Protein AF-A0A3B8NER1-F1 (afdb_monomer)

Secondary structure (DSSP, 8-state):
-HHHHHHHHHHHH-TT--------HHHHHH---GGGS-HHHHHHHHHHHHH-SS-----HHHHHHHHHHS-SSHHHHHHHHHHHHHHHHS-S-HHHHHHHHTTHHHHS-TTSHHHHHHHHHHHHHH--TTT-HHHHHHHHHHHIIIIIITTT----HHHHHTT---TTHHHHHHHHHHHHHHHTT-HHHHHHHHHTS-HHHHTSTTTHHHHHHHHHHTT-HHHHHHHHHHHHHHHHHHHHHHHHH--HHHHHHHHHHHHHTT-GGGS-TTHHHHHHHH---HHHHHHHHHHHHHHTT-HHHHHHHHHHHHHH-TT-GGGHHHHHHHHHHTT-HHHHHHHHHHHHHH-TTSTTHHHHHHHHHHHHHHHHT-

Radius of gyration: 21.82 Å; Cα contacts (8 Å, |Δi|>4): 434; chains: 1; bounding box: 53×48×66 Å

Structure (mmCIF, N/CA/C/O backbone):
data_AF-A0A3B8NER1-F1
#
_entry.id   AF-A0A3B8NER1-F1
#
loop_
_atom_site.group_PDB
_atom_site.id
_atom_site.type_symbol
_atom_site.label_atom_id
_atom_site.label_alt_id
_atom_site.label_comp_id
_atom_site.label_asym_id
_atom_site.label_entity_id
_atom_site.label_seq_id
_atom_site.pdbx_PDB_ins_code
_atom_site.Cartn_x
_atom_site.Cartn_y
_atom_site.Cartn_z
_atom_site.occupancy
_atom_site.B_iso_or_equiv
_atom_site.auth_seq_id
_atom_site.auth_comp_id
_atom_site.auth_asym_id
_atom_site.auth_atom_id
_atom_site.pdbx_PDB_model_num
ATOM 1 N N . PRO A 1 1 ? 16.312 -1.004 -26.335 1.00 85.25 1 PRO A N 1
ATOM 2 C CA . PRO A 1 1 ? 17.014 -2.187 -25.764 1.00 85.25 1 PRO A CA 1
ATOM 3 C C . PRO A 1 1 ? 16.169 -2.938 -24.725 1.00 85.25 1 PRO A C 1
ATOM 5 O O . PRO A 1 1 ? 15.894 -4.112 -24.932 1.00 85.25 1 PRO A O 1
ATOM 8 N N . PHE A 1 2 ? 15.680 -2.240 -23.690 1.00 94.25 2 PHE A N 1
ATOM 9 C CA . PHE A 1 2 ? 14.875 -2.816 -22.600 1.00 94.25 2 PHE A CA 1
ATOM 10 C C . PHE A 1 2 ? 13.618 -3.576 -23.058 1.00 94.25 2 PHE A C 1
ATOM 12 O O . PHE A 1 2 ? 13.469 -4.752 -22.757 1.00 94.25 2 PHE A O 1
ATOM 19 N N . GLY A 1 3 ? 12.738 -2.955 -23.853 1.00 92.25 3 GLY A N 1
ATOM 20 C CA . GLY A 1 3 ? 11.511 -3.634 -24.299 1.00 92.25 3 GLY A CA 1
ATOM 21 C C . GLY A 1 3 ? 11.775 -4.926 -25.083 1.00 92.25 3 GLY A C 1
ATOM 22 O O . GLY A 1 3 ? 11.106 -5.929 -24.868 1.00 92.25 3 GLY A O 1
ATOM 23 N N . LYS A 1 4 ? 12.822 -4.945 -25.924 1.00 92.50 4 LYS A N 1
ATOM 24 C CA . LYS A 1 4 ? 13.244 -6.160 -26.643 1.00 92.50 4 LYS A CA 1
ATOM 25 C C . LYS A 1 4 ? 13.731 -7.247 -25.684 1.00 92.50 4 LYS A C 1
ATOM 27 O O . LYS A 1 4 ? 13.279 -8.379 -25.798 1.00 92.50 4 LYS A O 1
ATOM 32 N N . SER A 1 5 ? 14.585 -6.900 -24.715 1.00 95.06 5 SER A N 1
ATOM 33 C CA . SER A 1 5 ? 15.072 -7.873 -23.730 1.00 95.06 5 SER A CA 1
ATOM 34 C C . SER A 1 5 ? 13.945 -8.421 -22.855 1.00 95.06 5 SER A C 1
ATOM 36 O O . SER A 1 5 ? 13.985 -9.586 -22.478 1.00 95.06 5 SER A O 1
ATOM 38 N N . MET A 1 6 ? 12.925 -7.612 -22.553 1.00 96.19 6 MET A N 1
ATOM 39 C CA . MET A 1 6 ? 11.748 -8.063 -21.809 1.00 96.19 6 MET A CA 1
ATOM 40 C C . MET A 1 6 ? 10.837 -8.983 -22.633 1.00 96.19 6 MET A C 1
ATOM 42 O O . MET A 1 6 ? 10.391 -10.004 -22.121 1.00 96.19 6 MET A O 1
ATOM 46 N N . HIS A 1 7 ? 10.635 -8.689 -23.921 1.00 93.62 7 HIS A N 1
ATOM 47 C CA . HIS A 1 7 ? 9.945 -9.578 -24.868 1.00 93.62 7 HIS A CA 1
ATOM 48 C C . HIS A 1 7 ? 10.659 -10.929 -25.024 1.00 93.62 7 HIS A C 1
ATOM 50 O O . HIS A 1 7 ? 10.037 -11.988 -25.001 1.00 93.62 7 HIS A O 1
ATOM 56 N N . GLU A 1 8 ? 11.984 -10.914 -25.159 1.00 93.00 8 GLU A N 1
ATOM 57 C CA . GLU A 1 8 ? 12.793 -12.138 -25.185 1.00 93.00 8 GLU A CA 1
ATOM 58 C C . GLU A 1 8 ? 12.725 -12.899 -23.859 1.00 93.00 8 GLU A C 1
ATOM 60 O O . GLU A 1 8 ? 12.735 -14.129 -23.851 1.00 93.00 8 GLU A O 1
ATOM 65 N N . LEU A 1 9 ? 12.661 -12.176 -22.738 1.00 94.81 9 LEU A N 1
ATOM 66 C CA . LEU A 1 9 ? 12.537 -12.770 -21.418 1.00 94.81 9 LEU A CA 1
ATOM 67 C C . LEU A 1 9 ? 11.197 -13.490 -21.261 1.00 94.81 9 LEU A C 1
ATOM 69 O O . LEU A 1 9 ? 11.201 -14.670 -20.933 1.00 94.81 9 LEU A O 1
ATOM 73 N N . ILE A 1 10 ? 10.070 -12.820 -21.519 1.00 93.06 10 ILE A N 1
ATOM 74 C CA . ILE A 1 10 ? 8.741 -13.407 -21.303 1.00 93.06 10 ILE A CA 1
ATOM 75 C C . ILE A 1 10 ? 8.494 -14.624 -22.208 1.00 93.06 10 ILE A C 1
ATOM 77 O O . ILE A 1 10 ? 7.971 -15.630 -21.740 1.00 93.06 10 ILE A O 1
ATOM 81 N N . ARG A 1 11 ? 8.988 -14.620 -23.455 1.00 90.88 11 ARG A N 1
ATOM 82 C CA . ARG A 1 11 ? 8.899 -15.788 -24.356 1.00 90.88 11 ARG A CA 1
ATOM 83 C C . ARG A 1 11 ? 9.648 -17.019 -23.845 1.00 90.88 11 ARG A C 1
ATOM 85 O O . ARG A 1 11 ? 9.272 -18.132 -24.184 1.00 90.88 11 ARG A O 1
ATOM 92 N N . LYS A 1 12 ? 10.686 -16.854 -23.016 1.00 90.50 12 LYS A N 1
ATOM 93 C CA . LYS A 1 12 ? 11.362 -17.996 -22.371 1.00 90.50 12 LYS A CA 1
ATOM 94 C C . LYS A 1 12 ? 10.495 -18.657 -21.300 1.00 90.50 12 LYS A C 1
ATOM 96 O O . LYS A 1 12 ? 10.665 -19.845 -21.058 1.00 90.50 12 LYS A O 1
ATOM 101 N N . TYR A 1 13 ? 9.599 -17.898 -20.671 1.00 88.12 13 TYR A N 1
ATOM 102 C CA . TYR A 1 13 ? 8.647 -18.418 -19.687 1.00 88.12 13 TYR A CA 1
ATOM 103 C C . TYR A 1 13 ? 7.396 -19.017 -20.346 1.00 88.12 13 TYR A C 1
ATOM 105 O O . TYR A 1 13 ? 6.786 -19.912 -19.771 1.00 88.12 13 TYR A O 1
ATOM 113 N N . TYR A 1 14 ? 7.051 -18.574 -21.560 1.00 85.44 14 TYR A N 1
ATOM 114 C CA . TYR A 1 14 ? 5.881 -19.040 -22.314 1.00 85.44 14 TYR A CA 1
ATOM 115 C C . TYR A 1 14 ? 6.259 -19.419 -23.761 1.00 85.44 14 TYR A C 1
ATOM 117 O O . TYR A 1 14 ? 5.843 -18.737 -24.698 1.00 85.44 14 TYR A O 1
ATOM 125 N N . PRO A 1 15 ? 7.067 -20.479 -23.970 1.00 76.50 15 PRO A N 1
ATOM 126 C CA . PRO A 1 15 ? 7.600 -20.823 -25.293 1.00 76.50 15 PRO A CA 1
ATOM 127 C C . PRO A 1 15 ? 6.537 -21.328 -26.281 1.00 76.50 15 PRO A C 1
ATOM 129 O O . PRO A 1 15 ? 6.724 -21.188 -27.487 1.00 76.50 15 PRO A O 1
ATOM 132 N N . ASP A 1 16 ? 5.431 -21.879 -25.774 1.00 76.31 16 ASP A N 1
ATOM 133 C CA . ASP A 1 16 ? 4.404 -22.562 -26.572 1.00 76.31 16 ASP A CA 1
ATOM 134 C C . ASP A 1 16 ? 3.120 -21.732 -26.779 1.00 76.31 16 ASP A C 1
ATOM 136 O O . ASP A 1 16 ? 2.160 -22.216 -27.379 1.00 76.31 16 ASP A O 1
ATOM 140 N N . GLN A 1 17 ? 3.061 -20.494 -26.273 1.00 72.62 17 GLN A N 1
ATOM 141 C CA . GLN A 1 17 ? 1.898 -19.619 -26.456 1.00 72.62 17 GLN A CA 1
ATOM 142 C C . GLN A 1 17 ? 2.003 -18.819 -27.762 1.00 72.62 17 GLN A C 1
ATOM 144 O O . GLN A 1 17 ? 2.968 -18.085 -27.981 1.00 72.62 17 GLN A O 1
ATOM 149 N N . ASP A 1 18 ? 0.989 -18.954 -28.624 1.00 64.44 18 ASP A N 1
ATOM 150 C CA . ASP A 1 18 ? 0.891 -18.221 -29.890 1.00 64.44 18 ASP A CA 1
ATOM 151 C C . ASP A 1 18 ? 0.567 -16.730 -29.624 1.00 64.44 18 ASP A C 1
ATOM 153 O O . ASP A 1 18 ? -0.386 -16.438 -28.899 1.00 64.44 18 ASP A O 1
ATOM 157 N N . PRO A 1 19 ? 1.319 -15.770 -30.200 1.00 58.72 19 PRO A N 1
ATOM 158 C CA . PRO A 1 19 ? 1.084 -14.328 -30.052 1.00 58.72 19 PRO A CA 1
ATOM 159 C C . PRO A 1 19 ? -0.229 -13.784 -30.658 1.00 58.72 19 PRO A C 1
ATOM 161 O O . PRO A 1 19 ? -0.430 -12.565 -30.662 1.00 58.72 19 PRO A O 1
ATOM 164 N N . ASN A 1 20 ? -1.109 -14.628 -31.199 1.00 54.56 20 ASN A N 1
ATOM 165 C CA . ASN A 1 20 ? -2.280 -14.195 -31.958 1.00 54.56 20 ASN A CA 1
ATOM 166 C C . ASN A 1 20 ? -3.509 -13.860 -31.099 1.00 54.56 20 ASN A C 1
ATOM 168 O O . ASN A 1 20 ? -4.494 -14.587 -31.093 1.00 54.56 20 ASN A O 1
ATOM 172 N N . GLU A 1 21 ? -3.483 -12.678 -30.482 1.00 53.41 21 GLU A N 1
ATOM 173 C CA . GLU A 1 21 ? -4.651 -11.792 -30.374 1.00 53.41 21 GLU A CA 1
ATOM 174 C C . GLU A 1 21 ? -4.160 -10.338 -30.246 1.00 53.41 21 GLU A C 1
ATOM 176 O O . GLU A 1 21 ? -3.471 -9.958 -29.297 1.00 53.41 21 GLU A O 1
ATOM 181 N N . ILE A 1 22 ? -4.453 -9.516 -31.260 1.00 51.00 22 ILE A N 1
ATOM 182 C CA . ILE A 1 22 ? -4.008 -8.120 -31.330 1.00 51.00 22 ILE A CA 1
ATOM 183 C C . ILE A 1 22 ? -4.983 -7.263 -30.522 1.0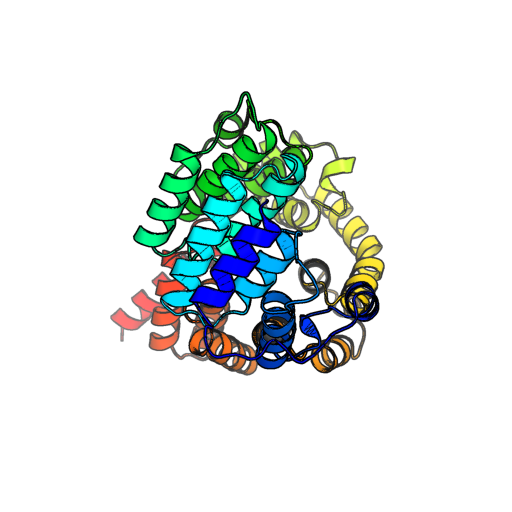0 51.00 22 ILE A C 1
ATOM 185 O O . ILE A 1 22 ? -6.080 -6.970 -30.987 1.00 51.00 22 ILE A O 1
ATOM 189 N N . ILE A 1 23 ? -4.565 -6.798 -29.347 1.00 51.22 23 ILE A N 1
ATOM 190 C CA . ILE A 1 23 ? -5.249 -5.693 -28.665 1.00 51.22 23 ILE A CA 1
ATOM 191 C C . ILE A 1 23 ? -4.674 -4.386 -29.218 1.00 51.22 23 ILE A C 1
ATOM 193 O O . ILE A 1 23 ? -3.463 -4.148 -29.144 1.00 51.22 23 ILE A O 1
ATOM 197 N N . GLY A 1 24 ? -5.524 -3.540 -29.801 1.00 49.75 24 GLY A N 1
ATOM 198 C CA . GLY A 1 24 ? -5.111 -2.269 -30.387 1.00 49.75 24 GLY A CA 1
ATOM 199 C C . GLY A 1 24 ? -4.491 -1.324 -29.351 1.00 49.75 24 GLY A C 1
ATOM 200 O O . GLY A 1 24 ? -4.937 -1.221 -28.210 1.00 49.75 24 GLY A O 1
ATOM 201 N N . ILE A 1 25 ? -3.459 -0.566 -29.745 1.00 43.31 25 ILE A N 1
ATOM 202 C CA . ILE A 1 25 ? -2.812 0.453 -28.889 1.00 43.31 25 ILE A CA 1
ATOM 203 C C . ILE A 1 25 ? -3.816 1.527 -28.414 1.00 43.31 25 ILE A C 1
ATOM 205 O O . ILE A 1 25 ? -3.655 2.078 -27.323 1.00 43.31 25 ILE A O 1
ATOM 209 N N . SER A 1 26 ? -4.856 1.810 -29.207 1.00 44.81 26 SER A N 1
ATOM 210 C CA . SER A 1 26 ? -5.949 2.734 -28.871 1.00 44.81 26 SER A CA 1
ATOM 211 C C . SER A 1 26 ? -6.826 2.246 -27.718 1.00 44.81 26 SER A C 1
ATOM 213 O O . SER A 1 26 ? -7.321 3.072 -26.952 1.00 44.81 26 SER A O 1
ATOM 215 N N . ASP A 1 27 ? -6.955 0.932 -27.547 1.00 44.22 27 ASP A N 1
ATOM 216 C CA . ASP A 1 27 ? -7.790 0.335 -26.503 1.00 44.22 27 ASP A CA 1
ATOM 217 C C . ASP A 1 27 ? -7.089 0.432 -25.135 1.00 44.22 27 ASP A C 1
ATOM 219 O O . ASP A 1 27 ? -7.722 0.603 -24.100 1.00 44.22 27 ASP A O 1
ATOM 223 N N . TYR A 1 28 ? -5.756 0.503 -25.107 1.00 42.28 28 TYR A N 1
ATOM 224 C CA . TYR A 1 28 ? -4.981 0.669 -23.870 1.00 42.28 28 TYR A CA 1
ATOM 225 C C . TYR A 1 28 ? -5.063 2.084 -23.269 1.00 42.28 28 TYR A C 1
ATOM 227 O O . TYR A 1 28 ? -5.096 2.250 -22.055 1.00 42.28 28 TYR A O 1
ATOM 235 N N . LYS A 1 29 ? -5.116 3.149 -24.080 1.00 46.22 29 LYS A N 1
ATOM 236 C CA . LYS A 1 29 ? -5.156 4.520 -23.522 1.00 46.22 29 LYS A CA 1
ATOM 237 C C . LYS A 1 29 ? -6.503 4.882 -22.886 1.00 46.22 29 LYS A C 1
ATOM 239 O O . LYS A 1 29 ? -6.544 5.805 -22.080 1.00 46.22 29 LYS A O 1
ATOM 244 N N . ASN A 1 30 ? -7.566 4.145 -23.218 1.00 43.97 30 ASN A N 1
ATOM 245 C CA . ASN A 1 30 ? -8.920 4.379 -22.712 1.00 43.97 30 ASN A CA 1
ATOM 246 C C . ASN A 1 30 ? -9.442 3.259 -21.792 1.00 43.97 30 ASN A C 1
ATOM 248 O O . ASN A 1 30 ? -10.395 3.499 -21.054 1.00 43.97 30 ASN A O 1
ATOM 252 N N . SER A 1 31 ? -8.833 2.064 -21.794 1.00 43.94 31 SER A N 1
ATOM 253 C CA . SER A 1 31 ? -9.291 0.921 -20.991 1.00 43.94 31 SER A CA 1
ATOM 254 C C . SER A 1 31 ? -8.161 0.091 -20.387 1.00 43.94 31 SER A C 1
ATOM 256 O O . SER A 1 31 ? -7.876 -1.018 -20.823 1.00 43.94 31 SER A O 1
ATOM 258 N N . VAL A 1 32 ? -7.555 0.592 -19.312 1.00 53.06 32 VAL A N 1
ATOM 259 C CA . VAL A 1 32 ? -6.822 -0.283 -18.385 1.00 53.06 32 VAL A CA 1
ATOM 260 C C . VAL A 1 32 ? -7.051 0.170 -16.954 1.00 53.06 32 VAL A C 1
ATOM 262 O O . VAL A 1 32 ? -6.130 0.338 -16.160 1.00 53.06 32 VAL A O 1
ATOM 265 N N . ASP A 1 33 ? -8.315 0.374 -16.597 1.00 73.44 33 ASP A N 1
ATOM 266 C CA . ASP A 1 33 ? -8.636 0.212 -15.189 1.00 73.44 33 ASP A CA 1
ATOM 267 C C . ASP A 1 33 ? -8.632 -1.295 -14.916 1.00 73.44 33 ASP A C 1
ATOM 269 O O . ASP A 1 33 ? -9.673 -1.941 -15.026 1.00 73.44 33 ASP A O 1
ATOM 273 N N . LEU A 1 34 ? -7.444 -1.868 -14.652 1.00 84.25 34 LEU A N 1
ATOM 274 C CA . LEU A 1 34 ? -7.262 -3.304 -14.369 1.00 84.25 34 LEU A CA 1
ATOM 275 C C . LEU A 1 34 ? -8.225 -3.778 -13.277 1.00 84.25 34 LEU A C 1
ATOM 277 O O . LEU A 1 34 ? -8.626 -4.934 -13.268 1.00 84.25 34 LEU A O 1
ATOM 281 N N . LYS A 1 35 ? -8.666 -2.864 -12.405 1.00 88.06 35 LYS A N 1
ATOM 282 C CA . LYS A 1 35 ? -9.624 -3.156 -11.344 1.00 88.06 35 LYS A CA 1
ATOM 283 C C . LYS A 1 35 ? -11.004 -3.535 -11.870 1.00 88.06 35 LYS A C 1
ATOM 285 O O . LYS A 1 35 ? -11.756 -4.160 -11.134 1.00 88.06 35 LYS A O 1
ATOM 290 N N . ARG A 1 36 ? -11.360 -3.167 -13.107 1.00 91.50 36 ARG A N 1
ATOM 291 C CA . ARG A 1 36 ? -12.636 -3.524 -13.760 1.00 91.50 36 ARG A CA 1
ATOM 292 C C . ARG A 1 36 ? -12.604 -4.878 -14.474 1.00 91.50 36 ARG A C 1
ATOM 294 O O . ARG A 1 36 ? -13.646 -5.323 -14.948 1.00 91.50 36 ARG A O 1
ATOM 301 N N . LEU A 1 37 ? -11.452 -5.540 -14.525 1.00 90.62 37 LEU A N 1
ATOM 302 C CA . LEU A 1 37 ? -11.294 -6.905 -15.027 1.00 90.62 37 LEU A CA 1
ATOM 303 C C . LEU A 1 37 ? -11.051 -7.854 -13.852 1.00 90.62 37 LEU A C 1
ATOM 305 O O . LEU A 1 37 ? -10.571 -7.416 -12.805 1.00 90.62 37 LEU A O 1
ATOM 309 N N . SER A 1 38 ? -11.389 -9.135 -14.003 1.00 90.94 38 SER A N 1
ATOM 310 C CA . SER A 1 38 ? -10.848 -10.144 -13.081 1.00 90.94 38 SER A CA 1
ATOM 311 C C . SER A 1 38 ? -9.328 -10.199 -13.230 1.00 90.94 38 SER A C 1
ATOM 313 O O . SER A 1 38 ? -8.787 -9.852 -14.287 1.00 90.94 38 SER A O 1
ATOM 315 N N . GLU A 1 39 ? -8.612 -10.637 -12.197 1.00 90.06 39 GLU A N 1
ATOM 316 C CA . GLU A 1 39 ? -7.149 -10.727 -12.270 1.00 90.06 39 GLU A CA 1
ATOM 317 C C . GLU A 1 39 ? -6.688 -11.706 -13.356 1.00 90.06 39 GLU A C 1
ATOM 319 O O . GLU A 1 39 ? -5.687 -11.453 -14.025 1.00 90.06 39 GLU A O 1
ATOM 324 N N . GLU A 1 40 ? -7.454 -12.771 -13.610 1.00 89.38 40 GLU A N 1
ATOM 325 C CA . GLU A 1 40 ? -7.182 -13.717 -14.694 1.00 89.38 40 GLU A CA 1
ATOM 326 C C . GLU A 1 40 ? -7.310 -13.062 -16.080 1.00 89.38 40 GLU A C 1
ATOM 328 O O . GLU A 1 40 ? -6.431 -13.228 -16.929 1.00 89.38 40 GLU A O 1
ATOM 333 N N . GLU A 1 41 ? -8.385 -12.305 -16.323 1.00 89.25 41 GLU A N 1
ATOM 334 C CA . GLU A 1 41 ? -8.587 -11.580 -17.585 1.00 89.25 41 GLU A CA 1
ATOM 335 C C . GLU A 1 41 ? -7.522 -10.501 -17.780 1.00 89.25 41 GLU A C 1
ATOM 337 O O . GLU A 1 41 ? -6.938 -10.397 -18.859 1.00 89.25 41 GLU A O 1
ATOM 342 N N . ALA A 1 42 ? -7.232 -9.729 -16.729 1.00 90.06 42 ALA A N 1
ATOM 343 C CA . ALA A 1 42 ? -6.190 -8.711 -16.728 1.00 90.06 42 ALA A CA 1
ATOM 344 C C . ALA A 1 42 ? -4.813 -9.318 -17.040 1.00 90.06 42 ALA A C 1
ATOM 346 O O . ALA A 1 42 ? -4.086 -8.816 -17.900 1.00 90.06 42 ALA A O 1
ATOM 347 N N . TYR A 1 43 ? -4.472 -10.431 -16.390 1.00 90.12 43 TYR A N 1
ATOM 348 C CA . TYR A 1 43 ? -3.230 -11.154 -16.627 1.00 90.12 43 TYR A CA 1
ATOM 349 C C . TYR A 1 43 ? -3.130 -11.656 -18.071 1.00 90.12 43 TYR A C 1
ATOM 351 O O . TYR A 1 43 ? -2.127 -11.395 -18.734 1.00 90.12 43 TYR A O 1
ATOM 359 N N . LYS A 1 44 ? -4.174 -12.317 -18.592 1.00 87.75 44 LYS A N 1
ATOM 360 C CA . LYS A 1 44 ? -4.222 -12.794 -19.987 1.00 87.75 44 LYS A CA 1
ATOM 361 C C . LYS A 1 44 ? -4.058 -11.651 -20.986 1.00 87.75 44 LYS A C 1
ATOM 363 O O . LYS A 1 44 ? -3.271 -11.766 -21.923 1.00 87.75 44 LYS A O 1
ATOM 368 N N . LEU A 1 45 ? -4.746 -10.532 -20.755 1.00 86.75 45 LEU A N 1
ATOM 369 C CA . LEU A 1 45 ? -4.661 -9.329 -21.583 1.00 86.75 45 LEU A CA 1
ATOM 370 C C . LEU A 1 45 ? -3.216 -8.811 -21.672 1.00 86.75 45 LEU A C 1
ATOM 372 O O . LEU A 1 45 ? -2.699 -8.569 -22.767 1.00 86.75 45 LEU A O 1
ATOM 376 N N . LEU A 1 46 ? -2.549 -8.656 -20.523 1.00 89.19 46 LEU A N 1
ATOM 377 C CA . LEU A 1 46 ? -1.167 -8.180 -20.474 1.00 89.19 46 LEU A CA 1
ATOM 378 C C . LEU A 1 46 ? -0.185 -9.215 -21.037 1.00 89.19 46 LEU A C 1
ATOM 380 O O . LEU A 1 46 ? 0.739 -8.837 -21.755 1.00 89.19 46 LEU A O 1
ATOM 384 N N . LEU A 1 47 ? -0.387 -10.506 -20.768 1.00 90.69 47 LEU A N 1
ATOM 385 C CA . LEU A 1 47 ? 0.478 -11.578 -21.260 1.00 90.69 47 LEU A CA 1
ATOM 386 C C . LEU A 1 47 ? 0.439 -11.683 -22.789 1.00 90.69 47 LEU A C 1
ATOM 388 O O . LEU A 1 47 ? 1.495 -11.701 -23.421 1.00 90.69 47 LEU A O 1
ATOM 392 N N . ASN A 1 48 ? -0.751 -11.664 -23.397 1.00 86.50 48 ASN A N 1
ATOM 393 C CA . ASN A 1 48 ? -0.903 -11.695 -24.856 1.00 86.50 48 ASN A CA 1
ATOM 394 C C . ASN A 1 48 ? -0.158 -10.524 -25.510 1.00 86.50 48 ASN A C 1
ATOM 396 O O . ASN A 1 48 ? 0.596 -10.690 -26.472 1.00 86.50 48 ASN A O 1
ATOM 400 N N . ARG A 1 49 ? -0.284 -9.328 -24.926 1.00 86.00 49 ARG A N 1
ATOM 401 C CA . ARG A 1 49 ? 0.441 -8.139 -25.381 1.00 86.00 49 ARG A CA 1
ATOM 402 C C . ARG A 1 49 ? 1.955 -8.263 -25.194 1.00 86.00 49 ARG A C 1
ATOM 404 O O . ARG A 1 49 ? 2.712 -7.859 -26.075 1.00 86.00 49 ARG A O 1
ATOM 411 N N . ALA A 1 50 ? 2.397 -8.838 -24.080 1.00 90.31 50 ALA A N 1
ATOM 412 C CA . ALA A 1 50 ? 3.806 -9.088 -23.796 1.00 90.31 50 ALA A CA 1
ATOM 413 C C . ALA A 1 50 ? 4.435 -10.111 -24.756 1.00 90.31 50 ALA A C 1
ATOM 415 O O . ALA A 1 50 ? 5.635 -10.038 -25.012 1.00 90.31 50 ALA A O 1
ATOM 416 N N . LEU A 1 51 ? 3.644 -11.038 -25.304 1.00 89.44 51 LEU A N 1
ATOM 417 C CA . LEU A 1 51 ? 4.098 -12.046 -26.265 1.00 89.44 51 LEU A CA 1
ATOM 418 C C . LEU A 1 51 ? 4.015 -11.584 -27.727 1.00 89.44 51 LEU A C 1
ATOM 420 O O . LEU A 1 51 ? 4.715 -12.152 -28.575 1.00 89.44 51 LEU A O 1
ATOM 424 N N . SER A 1 52 ? 3.232 -10.536 -28.014 1.00 84.19 52 SER A N 1
ATOM 425 C CA . SER A 1 52 ? 2.989 -9.989 -29.356 1.00 84.19 52 SER A CA 1
ATOM 426 C C . SER A 1 52 ? 4.260 -9.885 -30.206 1.00 84.19 52 SER A C 1
ATOM 428 O O . SER A 1 52 ? 5.276 -9.320 -29.797 1.00 84.19 52 SER A O 1
ATOM 430 N N . SER A 1 53 ? 4.204 -10.421 -31.426 1.00 78.62 53 SER A N 1
ATOM 431 C CA . SER A 1 53 ? 5.291 -10.324 -32.408 1.00 78.62 53 SER A CA 1
ATOM 432 C C . SER A 1 53 ? 5.318 -8.977 -33.143 1.00 78.62 53 SER A C 1
ATOM 434 O O . SER A 1 53 ? 6.329 -8.634 -33.756 1.00 78.62 53 SER A O 1
ATOM 436 N N . THR A 1 54 ? 4.230 -8.203 -33.075 1.00 77.56 54 THR A N 1
ATOM 437 C CA . THR A 1 54 ? 4.041 -6.957 -33.835 1.00 77.56 54 THR A CA 1
ATOM 438 C C . THR A 1 54 ? 4.220 -5.697 -32.992 1.00 77.56 54 THR A C 1
ATOM 440 O O . THR A 1 54 ? 4.517 -4.638 -33.542 1.00 77.56 54 THR A O 1
ATOM 443 N N . THR A 1 55 ? 4.060 -5.797 -31.670 1.00 80.00 55 THR A N 1
ATOM 444 C CA . THR A 1 55 ? 4.150 -4.664 -30.739 1.00 80.00 55 THR A CA 1
ATOM 445 C C . THR A 1 55 ? 5.249 -4.916 -29.715 1.00 80.00 55 THR A C 1
ATOM 447 O O . THR A 1 55 ? 5.258 -5.947 -29.053 1.00 80.00 55 THR A O 1
ATOM 450 N N . ILE A 1 56 ? 6.171 -3.961 -29.554 1.00 86.12 56 ILE A N 1
ATOM 451 C CA . ILE A 1 56 ? 7.228 -4.033 -28.537 1.00 86.12 56 ILE A CA 1
ATOM 452 C C . ILE A 1 56 ? 6.867 -3.104 -27.383 1.00 86.12 56 ILE A C 1
ATOM 454 O O . ILE A 1 56 ? 6.857 -1.885 -27.544 1.00 86.12 56 ILE A O 1
ATOM 458 N N . GLU A 1 57 ? 6.645 -3.684 -26.207 1.00 89.31 57 GLU A N 1
ATOM 459 C CA . GLU A 1 57 ? 6.363 -2.934 -24.985 1.00 89.31 57 GLU A CA 1
ATOM 460 C C . GLU A 1 57 ? 7.635 -2.431 -24.323 1.00 89.31 57 GLU A C 1
ATOM 462 O O . GLU A 1 57 ? 8.491 -3.206 -23.889 1.00 89.31 57 GLU A O 1
ATOM 467 N N . THR A 1 58 ? 7.762 -1.108 -24.240 1.00 89.50 58 THR A N 1
ATOM 468 C CA . THR A 1 58 ? 8.960 -0.446 -23.714 1.00 89.50 58 THR A CA 1
ATOM 469 C C . THR A 1 58 ? 8.764 0.164 -22.337 1.00 89.50 58 THR A C 1
ATOM 471 O O . THR A 1 58 ? 9.766 0.426 -21.678 1.00 89.50 58 THR A O 1
ATOM 474 N N . SER A 1 59 ? 7.520 0.393 -21.904 1.00 90.88 59 SER A N 1
ATOM 475 C CA . SER A 1 59 ? 7.240 1.002 -20.603 1.00 90.88 59 SER A CA 1
ATOM 476 C C . SER A 1 59 ? 7.579 0.022 -19.480 1.00 90.88 59 SER A C 1
ATOM 478 O O . SER A 1 59 ? 7.008 -1.069 -19.445 1.00 90.88 59 SER A O 1
ATOM 480 N N . PRO A 1 60 ? 8.454 0.381 -18.526 1.00 93.88 60 PRO A N 1
ATOM 481 C CA . PRO A 1 60 ? 8.692 -0.462 -17.362 1.00 93.88 60 PRO A CA 1
ATOM 482 C C . PRO A 1 60 ? 7.419 -0.695 -16.542 1.00 93.88 60 PRO A C 1
ATOM 484 O O . PRO A 1 60 ? 7.226 -1.802 -16.051 1.00 93.88 60 PRO A O 1
ATOM 487 N N . ARG A 1 61 ? 6.515 0.295 -16.456 1.00 90.94 61 ARG A N 1
ATOM 488 C CA . ARG A 1 61 ? 5.260 0.164 -15.702 1.00 90.94 61 ARG A CA 1
ATOM 489 C C . ARG A 1 61 ? 4.419 -1.019 -16.182 1.00 90.94 61 ARG A C 1
ATOM 491 O O . ARG A 1 61 ? 4.004 -1.816 -15.353 1.00 90.94 61 ARG A O 1
ATOM 498 N N . PHE A 1 62 ? 4.272 -1.183 -17.499 1.00 92.19 62 PHE A N 1
ATOM 499 C CA . PHE A 1 62 ? 3.567 -2.324 -18.095 1.00 92.19 62 PHE A CA 1
ATOM 500 C C . PHE A 1 62 ? 4.120 -3.672 -17.601 1.00 92.19 62 PHE A C 1
ATOM 502 O O . PHE A 1 62 ? 3.365 -4.569 -17.235 1.00 92.19 62 PHE A O 1
ATOM 509 N N . TRP A 1 63 ? 5.448 -3.815 -17.558 1.00 95.81 63 TRP A N 1
ATOM 510 C CA . TRP A 1 63 ? 6.089 -5.059 -17.128 1.00 95.81 63 TRP A CA 1
ATOM 511 C C . TRP A 1 63 ? 5.936 -5.323 -15.629 1.00 95.81 63 TRP A C 1
ATOM 513 O O . TRP A 1 63 ? 5.847 -6.482 -15.229 1.00 95.81 63 TRP A O 1
ATOM 523 N N . PHE A 1 64 ? 5.889 -4.269 -14.810 1.00 95.50 64 PHE A N 1
ATOM 524 C CA . PHE A 1 64 ? 5.579 -4.384 -13.385 1.00 95.50 64 PHE A CA 1
ATOM 525 C C . PHE A 1 64 ? 4.118 -4.786 -13.161 1.00 95.50 64 PHE A C 1
ATOM 527 O O . PHE A 1 64 ? 3.876 -5.686 -12.366 1.00 95.50 64 PHE A O 1
ATOM 534 N N . ASP A 1 65 ? 3.174 -4.198 -13.901 1.00 92.81 65 ASP A N 1
ATOM 535 C CA . ASP A 1 65 ? 1.754 -4.573 -13.832 1.00 92.81 65 ASP A CA 1
ATOM 536 C C . ASP A 1 65 ? 1.548 -6.048 -14.222 1.00 92.81 65 ASP A C 1
ATOM 538 O O . ASP A 1 65 ? 0.837 -6.783 -13.537 1.00 92.81 65 ASP A O 1
ATOM 542 N N . LEU A 1 66 ? 2.237 -6.522 -15.270 1.00 94.62 66 LEU A N 1
ATOM 543 C CA . LEU A 1 66 ? 2.235 -7.941 -15.636 1.00 94.62 66 LEU A CA 1
ATOM 544 C C . LEU A 1 66 ? 2.810 -8.815 -14.512 1.00 94.62 66 LEU A C 1
ATOM 546 O O . LEU A 1 66 ? 2.198 -9.814 -14.145 1.00 94.62 66 LEU A O 1
ATOM 550 N N . ALA A 1 67 ? 3.972 -8.450 -13.965 1.00 96.06 67 ALA A N 1
ATOM 551 C CA . ALA A 1 67 ? 4.627 -9.207 -12.898 1.00 96.06 67 ALA A CA 1
ATOM 552 C C . ALA A 1 67 ? 3.811 -9.255 -11.595 1.00 96.06 67 ALA A C 1
ATOM 554 O O . ALA A 1 67 ? 3.931 -10.226 -10.846 1.00 96.06 67 ALA A O 1
ATOM 555 N N . GLU A 1 68 ? 3.006 -8.228 -11.314 1.00 92.56 68 GLU A N 1
ATOM 556 C CA . GLU A 1 68 ? 2.106 -8.178 -10.158 1.00 92.56 68 GLU A CA 1
ATOM 557 C C . GLU A 1 68 ? 0.926 -9.150 -10.307 1.00 92.56 68 GLU A C 1
ATOM 559 O O . GLU A 1 68 ? 0.527 -9.773 -9.324 1.00 92.56 68 GLU A O 1
ATOM 564 N N . LEU A 1 69 ? 0.414 -9.306 -11.533 1.00 92.19 69 LEU A N 1
ATOM 565 C CA . LEU A 1 69 ? -0.711 -10.186 -11.872 1.00 92.19 69 LEU A CA 1
ATOM 566 C C . LEU A 1 69 ? -0.304 -11.635 -12.180 1.00 92.19 69 LEU A C 1
ATOM 568 O O . LEU A 1 69 ? -1.156 -12.519 -12.255 1.00 92.19 69 LEU A O 1
ATOM 572 N N . MET A 1 70 ? 0.989 -11.906 -12.371 1.00 92.00 70 MET A N 1
ATOM 573 C CA . MET A 1 70 ? 1.481 -13.272 -12.542 1.00 92.00 70 MET A CA 1
ATOM 574 C C . MET A 1 70 ? 1.168 -14.132 -11.301 1.00 92.00 70 MET A C 1
ATOM 576 O O . MET A 1 70 ? 1.324 -13.661 -10.169 1.00 92.00 70 MET A O 1
ATOM 580 N N . PRO A 1 71 ? 0.825 -15.426 -11.474 1.00 88.06 71 PRO A N 1
ATOM 581 C CA . PRO A 1 71 ? 0.661 -16.345 -10.351 1.00 88.06 71 PRO A CA 1
ATOM 582 C C . PRO A 1 71 ? 1.902 -16.351 -9.450 1.00 88.06 71 PRO A C 1
ATOM 584 O O . PRO A 1 71 ? 3.015 -16.526 -9.943 1.00 88.06 71 PRO A O 1
ATOM 587 N N . ARG A 1 72 ? 1.728 -16.189 -8.131 1.00 84.19 72 ARG A N 1
ATOM 588 C CA . ARG A 1 72 ? 2.830 -16.099 -7.150 1.00 84.19 72 ARG A CA 1
ATOM 589 C C . ARG A 1 72 ? 3.539 -17.440 -6.932 1.00 84.19 72 ARG A C 1
ATOM 591 O O . ARG A 1 72 ? 3.380 -18.094 -5.905 1.00 84.19 72 ARG A O 1
ATOM 598 N N . ASN A 1 73 ? 4.322 -17.850 -7.920 1.00 89.31 73 ASN A N 1
ATOM 599 C CA . ASN A 1 73 ? 5.130 -19.062 -7.938 1.00 89.31 73 ASN A CA 1
ATOM 600 C C . ASN A 1 73 ? 6.612 -18.726 -8.202 1.00 89.31 73 ASN A C 1
ATOM 602 O O . ASN A 1 73 ? 7.008 -17.562 -8.272 1.00 89.31 73 ASN A O 1
ATOM 606 N N . GLU A 1 74 ? 7.459 -19.749 -8.340 1.00 92.31 74 GLU A N 1
ATOM 607 C CA . GLU A 1 74 ? 8.887 -19.535 -8.599 1.00 92.31 74 GLU A CA 1
ATOM 608 C C . GLU A 1 74 ? 9.176 -18.776 -9.899 1.00 92.31 74 GLU A C 1
ATOM 610 O O . GLU A 1 74 ? 10.179 -18.064 -9.970 1.00 92.31 74 GLU A O 1
ATOM 615 N N . ASP A 1 75 ? 8.337 -18.927 -10.922 1.00 93.25 75 ASP A N 1
ATOM 616 C CA . ASP A 1 75 ? 8.556 -18.305 -12.227 1.00 93.25 75 ASP A CA 1
ATOM 617 C C . ASP A 1 75 ? 8.276 -16.809 -12.174 1.00 93.25 75 ASP A C 1
ATOM 619 O O . ASP A 1 75 ? 9.088 -16.027 -12.666 1.00 93.25 75 ASP A O 1
ATOM 623 N N . GLN A 1 76 ? 7.213 -16.396 -11.477 1.00 94.31 76 GLN A N 1
ATOM 624 C CA . GLN A 1 76 ? 6.968 -14.985 -11.176 1.00 94.31 76 GLN A CA 1
ATOM 625 C C . GLN A 1 76 ? 8.139 -14.373 -10.402 1.00 94.31 76 GLN A C 1
ATOM 627 O O . GLN A 1 76 ? 8.629 -13.307 -10.770 1.00 94.31 76 GLN A O 1
ATOM 632 N N . ILE A 1 77 ? 8.666 -15.072 -9.392 1.00 95.88 77 ILE A N 1
ATOM 633 C CA . ILE A 1 77 ? 9.813 -14.589 -8.611 1.00 95.88 77 ILE A CA 1
ATOM 634 C C . ILE A 1 77 ? 11.048 -14.416 -9.509 1.00 95.88 77 ILE A C 1
ATOM 636 O O . ILE A 1 77 ? 11.721 -13.382 -9.459 1.00 95.88 77 ILE A O 1
ATOM 640 N N . LYS A 1 78 ? 11.373 -15.418 -10.339 1.00 97.19 78 LYS A N 1
ATOM 641 C CA . LYS A 1 78 ? 12.526 -15.360 -11.254 1.00 97.19 78 LYS A CA 1
ATOM 642 C C . LYS A 1 78 ? 12.358 -14.235 -12.279 1.00 97.19 78 LYS A C 1
ATOM 644 O O . LYS A 1 78 ? 13.299 -13.455 -12.457 1.00 97.19 78 LYS A O 1
ATOM 649 N N . PHE A 1 79 ? 11.172 -14.112 -12.877 1.00 97.88 79 PHE A N 1
ATOM 650 C CA . PHE A 1 79 ? 10.831 -13.054 -13.824 1.00 97.88 79 PHE A CA 1
ATOM 651 C C . PHE A 1 79 ? 10.997 -11.667 -13.197 1.00 97.88 79 PHE A C 1
ATOM 653 O O . PHE A 1 79 ? 11.710 -10.837 -13.755 1.00 97.88 79 PHE A O 1
ATOM 660 N N . SER A 1 80 ? 10.441 -11.437 -12.006 1.00 98.12 80 SER A N 1
ATOM 661 C CA . SER A 1 80 ? 10.518 -10.157 -11.290 1.00 98.12 80 SER A CA 1
ATOM 662 C C . SER A 1 80 ? 11.955 -9.729 -10.987 1.00 98.12 80 SER A C 1
ATOM 664 O O . SER A 1 80 ? 12.319 -8.570 -11.199 1.00 98.12 80 SER A O 1
ATOM 666 N N . PHE A 1 81 ? 12.825 -10.655 -10.567 1.00 98.50 81 PHE A N 1
ATOM 667 C CA . PHE A 1 81 ? 14.245 -10.334 -10.377 1.00 98.50 81 PHE A CA 1
ATOM 668 C C . PHE A 1 81 ? 14.951 -9.969 -11.685 1.00 98.50 81 PHE A C 1
ATOM 670 O O . PHE A 1 81 ? 15.751 -9.033 -11.706 1.00 98.50 81 PHE A O 1
ATOM 677 N N . GLN A 1 82 ? 14.665 -10.690 -12.771 1.00 98.12 82 GLN A N 1
ATOM 678 C CA . GLN A 1 82 ? 15.253 -10.406 -14.081 1.00 98.12 82 GLN A CA 1
ATOM 679 C C . GLN A 1 82 ? 14.722 -9.098 -14.676 1.00 98.12 82 GLN A C 1
ATOM 681 O O . GLN A 1 82 ? 15.497 -8.357 -15.273 1.00 98.12 82 GLN A O 1
ATOM 686 N N . LEU A 1 83 ? 13.444 -8.774 -14.467 1.00 98.31 83 LEU A N 1
ATOM 687 C CA . LEU A 1 83 ? 12.846 -7.487 -14.819 1.00 98.31 83 LEU A CA 1
ATOM 688 C C . LEU A 1 83 ? 13.598 -6.338 -14.140 1.00 98.31 83 LEU A C 1
ATOM 690 O O . LEU A 1 83 ? 14.025 -5.403 -14.817 1.00 98.31 83 LEU A O 1
ATOM 694 N N . ILE A 1 84 ? 13.820 -6.423 -12.826 1.00 98.31 84 ILE A N 1
ATOM 695 C CA . ILE A 1 84 ? 14.539 -5.380 -12.083 1.00 98.31 84 ILE A CA 1
ATOM 696 C C . ILE A 1 84 ? 15.997 -5.276 -12.537 1.00 98.31 84 ILE A C 1
ATOM 698 O O . ILE A 1 84 ? 16.477 -4.167 -12.760 1.00 98.31 84 ILE A O 1
ATOM 702 N N . GLU A 1 85 ? 16.709 -6.394 -12.712 1.00 97.75 85 GLU A N 1
ATOM 703 C CA . GLU A 1 85 ? 18.104 -6.357 -13.174 1.00 97.75 85 GLU A CA 1
ATOM 704 C C . GLU A 1 85 ? 18.213 -5.781 -14.599 1.00 97.75 85 GLU A C 1
ATOM 706 O O . GLU A 1 85 ? 19.044 -4.903 -14.843 1.00 97.75 85 GLU A O 1
ATOM 711 N N . ASN A 1 86 ? 17.317 -6.173 -15.512 1.00 97.44 86 ASN A N 1
ATOM 712 C CA . ASN A 1 86 ? 17.235 -5.603 -16.859 1.00 97.44 86 ASN A CA 1
ATOM 713 C C . ASN A 1 86 ? 16.923 -4.103 -16.827 1.00 97.44 86 ASN A C 1
ATOM 715 O O . ASN A 1 86 ? 17.527 -3.332 -17.573 1.00 97.44 86 ASN A O 1
ATOM 719 N N . LEU A 1 87 ? 15.995 -3.673 -15.967 1.00 97.81 87 LEU A N 1
ATOM 720 C CA . LEU A 1 87 ? 15.642 -2.267 -15.810 1.00 97.81 87 LEU A CA 1
ATOM 721 C C . LEU A 1 87 ? 16.846 -1.459 -15.304 1.00 97.81 87 LEU A C 1
ATOM 723 O O . LEU A 1 87 ? 17.178 -0.429 -15.895 1.00 97.81 87 LEU A O 1
ATOM 727 N N . MET A 1 88 ? 17.549 -1.947 -14.278 1.00 96.75 88 MET A N 1
ATOM 728 C CA . MET A 1 88 ? 18.753 -1.308 -13.730 1.00 96.75 88 MET A CA 1
ATOM 729 C C . MET A 1 88 ? 19.835 -1.116 -14.801 1.00 96.75 88 MET A C 1
ATOM 731 O O . MET A 1 88 ? 20.380 -0.016 -14.924 1.00 96.75 88 MET A O 1
ATOM 735 N N . LEU A 1 89 ? 20.077 -2.144 -15.620 1.00 95.62 89 LEU A N 1
ATOM 736 C CA . LEU A 1 89 ? 21.088 -2.155 -16.684 1.00 95.62 89 LEU A CA 1
ATOM 737 C C . LEU A 1 89 ? 20.676 -1.415 -17.966 1.00 95.62 89 LEU A C 1
ATOM 739 O O . LEU A 1 89 ? 21.513 -1.198 -18.839 1.00 95.62 89 LEU A O 1
ATOM 743 N N . SER A 1 90 ? 19.406 -1.037 -18.101 1.00 95.75 90 SER A N 1
ATOM 744 C CA . SER A 1 90 ? 18.890 -0.402 -19.314 1.00 95.75 90 SER A CA 1
ATOM 745 C C . SER A 1 90 ? 19.262 1.078 -19.460 1.00 95.75 90 SER A C 1
ATOM 747 O O . SER A 1 90 ? 19.565 1.767 -18.483 1.00 95.75 90 SER A O 1
ATOM 749 N N . ASP A 1 91 ? 19.103 1.585 -20.683 1.00 94.50 91 ASP A N 1
ATOM 750 C CA . ASP A 1 91 ? 19.193 3.012 -21.025 1.00 94.50 91 ASP A CA 1
ATOM 751 C C . ASP A 1 91 ? 17.851 3.762 -20.876 1.00 94.50 91 ASP A C 1
ATOM 753 O O . ASP A 1 91 ? 17.680 4.838 -21.448 1.00 94.50 91 ASP A O 1
ATOM 757 N N . ILE A 1 92 ? 16.869 3.198 -20.155 1.00 95.50 92 ILE A N 1
ATOM 758 C CA . ILE A 1 92 ? 15.637 3.926 -19.802 1.00 95.50 92 ILE A CA 1
ATOM 759 C C . ILE A 1 92 ? 16.023 5.193 -19.016 1.00 95.50 92 ILE A C 1
ATOM 761 O O . ILE A 1 92 ? 16.902 5.094 -18.148 1.00 95.50 92 ILE A O 1
ATOM 765 N N . PRO A 1 93 ? 15.389 6.356 -19.286 1.00 96.38 93 PRO A N 1
ATOM 766 C CA . PRO A 1 93 ? 15.665 7.593 -18.564 1.00 96.38 93 PRO A CA 1
ATOM 767 C C . PRO A 1 93 ? 15.658 7.392 -17.047 1.00 96.38 93 PRO A C 1
ATOM 769 O O . PRO A 1 93 ? 14.763 6.746 -16.506 1.00 96.38 93 PRO A O 1
ATOM 772 N N . ASP A 1 94 ? 16.650 7.962 -16.359 1.00 97.69 94 ASP A N 1
ATOM 773 C CA . ASP A 1 94 ? 16.888 7.718 -14.930 1.00 97.69 94 ASP A CA 1
ATOM 774 C C . ASP A 1 94 ? 15.640 7.957 -14.062 1.00 97.69 94 ASP A C 1
ATOM 776 O O . ASP A 1 94 ? 15.293 7.133 -13.220 1.00 97.69 94 ASP A O 1
ATOM 780 N N . LEU A 1 95 ? 14.910 9.043 -14.327 1.00 96.88 95 LEU A N 1
ATOM 781 C CA . LEU A 1 95 ? 13.690 9.372 -13.591 1.00 96.88 95 LEU A CA 1
ATOM 782 C C . LEU A 1 95 ? 12.542 8.377 -13.853 1.00 96.88 95 LEU A C 1
ATOM 784 O O . LEU A 1 95 ? 11.792 8.031 -12.950 1.00 96.88 95 LEU A O 1
ATOM 788 N N . GLU A 1 96 ? 12.385 7.886 -15.082 1.00 94.94 96 GLU A N 1
ATOM 789 C CA . GLU A 1 96 ? 11.361 6.875 -15.394 1.00 94.94 96 GLU A CA 1
ATOM 790 C C . GLU A 1 96 ? 11.698 5.531 -14.729 1.00 94.94 96 GLU A C 1
ATOM 792 O O . GLU A 1 96 ? 10.833 4.842 -14.174 1.00 94.94 96 GLU A O 1
ATOM 797 N N . LYS A 1 97 ? 12.990 5.186 -14.737 1.00 95.38 97 LYS A N 1
ATOM 798 C CA . LYS A 1 97 ? 13.529 4.008 -14.066 1.00 95.38 97 LYS A CA 1
ATOM 799 C C . LYS A 1 97 ? 13.251 4.056 -12.563 1.00 95.38 97 LYS A C 1
ATOM 801 O O . LYS A 1 97 ? 12.745 3.079 -12.009 1.00 95.38 97 LYS A O 1
ATOM 806 N N . SER A 1 98 ? 13.532 5.189 -11.919 1.00 97.31 98 SER A N 1
ATOM 807 C CA . SER A 1 98 ? 13.372 5.359 -10.473 1.00 97.31 98 SER A CA 1
ATOM 808 C C . SER A 1 98 ? 11.922 5.174 -10.018 1.00 97.31 98 SER A C 1
ATOM 810 O O . SER A 1 98 ? 11.684 4.458 -9.044 1.00 97.31 98 SER A O 1
ATOM 812 N N . PHE A 1 99 ? 10.944 5.708 -10.761 1.00 96.00 99 PHE A N 1
ATOM 813 C CA . PHE A 1 99 ? 9.523 5.527 -10.443 1.00 96.00 99 PHE A CA 1
ATOM 814 C C . PHE A 1 99 ? 9.087 4.061 -10.442 1.00 96.00 99 PHE A C 1
ATOM 816 O O . PHE A 1 99 ? 8.313 3.638 -9.583 1.00 96.00 99 PHE A O 1
ATOM 823 N N . SER A 1 100 ? 9.616 3.264 -11.367 1.00 95.19 100 SER A N 1
ATOM 824 C CA . SER A 1 100 ? 9.293 1.836 -11.439 1.00 95.19 100 SER A CA 1
ATOM 825 C C . SER A 1 100 ? 9.954 1.052 -10.305 1.00 95.19 100 SER A C 1
ATOM 827 O O . SER A 1 100 ? 9.349 0.148 -9.735 1.00 95.19 100 SER A O 1
ATOM 829 N N . LEU A 1 101 ? 11.167 1.438 -9.898 1.00 97.06 101 LEU A N 1
ATOM 830 C CA . LEU A 1 101 ? 11.888 0.782 -8.804 1.00 97.06 101 LEU A CA 1
ATOM 831 C C . LEU A 1 101 ? 11.219 0.960 -7.437 1.00 97.06 101 LEU A C 1
ATOM 833 O O . LEU A 1 101 ? 11.278 0.025 -6.635 1.00 97.06 101 LEU A O 1
ATOM 837 N N . PHE A 1 102 ? 10.511 2.070 -7.193 1.00 96.50 102 PHE A N 1
ATOM 838 C CA . PHE A 1 102 ? 9.658 2.206 -6.001 1.00 96.50 102 PHE A CA 1
ATOM 839 C C . PHE A 1 102 ? 8.583 1.115 -5.914 1.00 96.50 102 PHE A C 1
ATOM 841 O O . PHE A 1 102 ? 8.156 0.759 -4.821 1.00 96.50 102 PHE A O 1
ATOM 848 N N . SER A 1 103 ? 8.169 0.549 -7.052 1.00 94.56 103 SER A N 1
ATOM 849 C CA . SER A 1 103 ? 7.177 -0.529 -7.105 1.00 94.56 103 SER A CA 1
ATOM 850 C C . SER A 1 103 ? 7.795 -1.921 -6.932 1.00 94.56 103 SER A C 1
ATOM 852 O O . SER A 1 103 ? 7.064 -2.905 -6.913 1.00 94.56 103 SER A O 1
ATOM 854 N N . SER A 1 104 ? 9.117 -2.062 -6.781 1.00 97.25 104 SER A N 1
ATOM 855 C CA . SER A 1 104 ? 9.754 -3.384 -6.627 1.00 97.25 104 SER A CA 1
ATOM 856 C C . SER A 1 104 ? 9.207 -4.248 -5.479 1.00 97.25 104 SER A C 1
ATOM 858 O O . SER A 1 104 ? 9.061 -5.450 -5.709 1.00 97.25 104 SER A O 1
ATOM 860 N N . PRO A 1 105 ? 8.797 -3.704 -4.311 1.00 95.25 105 PRO A N 1
ATOM 861 C CA . PRO A 1 105 ? 8.181 -4.513 -3.255 1.00 95.25 105 PRO A CA 1
ATOM 862 C C . PRO A 1 105 ? 6.792 -5.073 -3.608 1.00 95.25 105 PRO A C 1
ATOM 864 O O . PRO A 1 105 ? 6.296 -5.957 -2.920 1.00 95.25 105 PRO A O 1
ATOM 867 N N . SER A 1 106 ? 6.139 -4.576 -4.668 1.00 91.62 106 SER A N 1
ATOM 868 C CA . SER A 1 106 ? 4.845 -5.121 -5.118 1.00 91.62 106 SER A CA 1
ATOM 869 C C . SER A 1 106 ? 4.996 -6.453 -5.861 1.00 91.62 106 SER A C 1
ATOM 871 O O . SER A 1 106 ? 4.133 -7.325 -5.748 1.00 91.62 106 SER A O 1
ATOM 873 N N . ILE A 1 107 ? 6.121 -6.633 -6.564 1.00 95.25 107 ILE A N 1
ATOM 874 C CA . ILE A 1 107 ? 6.408 -7.809 -7.401 1.00 95.25 107 ILE A CA 1
ATOM 875 C C . ILE A 1 107 ? 7.423 -8.768 -6.764 1.00 95.25 107 ILE A C 1
ATOM 877 O O . ILE A 1 107 ? 7.573 -9.899 -7.221 1.00 95.25 107 ILE A O 1
ATOM 881 N N . ILE A 1 108 ? 8.113 -8.337 -5.706 1.00 96.44 108 ILE A N 1
ATOM 882 C CA . ILE A 1 108 ? 8.991 -9.166 -4.876 1.00 96.44 108 ILE A CA 1
ATOM 883 C C . ILE A 1 108 ? 8.529 -9.030 -3.435 1.00 96.44 108 ILE A C 1
ATOM 885 O O . ILE A 1 108 ? 8.541 -7.932 -2.889 1.00 96.44 108 ILE A O 1
ATOM 889 N N . ASP A 1 109 ? 8.187 -10.154 -2.812 1.00 94.38 109 ASP A N 1
ATOM 890 C CA . ASP A 1 109 ? 7.842 -10.200 -1.394 1.00 94.38 109 ASP A CA 1
ATOM 891 C C . ASP A 1 109 ? 9.068 -9.836 -0.536 1.00 94.38 109 ASP A C 1
ATOM 893 O O . ASP A 1 109 ? 9.967 -10.649 -0.312 1.00 94.38 109 ASP A O 1
ATOM 897 N N . THR A 1 110 ? 9.120 -8.582 -0.086 1.00 94.94 110 THR A N 1
ATOM 898 C CA . THR A 1 110 ? 10.188 -8.066 0.773 1.00 94.94 110 THR A CA 1
ATOM 899 C C . THR A 1 110 ? 10.002 -8.435 2.241 1.00 94.94 110 THR A C 1
ATOM 901 O O . THR A 1 110 ? 10.901 -8.161 3.035 1.00 94.94 110 THR A O 1
ATOM 904 N N . ASP A 1 111 ? 8.909 -9.095 2.625 1.00 92.19 111 ASP A N 1
ATOM 905 C CA . ASP A 1 111 ? 8.735 -9.641 3.970 1.00 92.19 111 ASP A CA 1
ATOM 906 C C . ASP A 1 111 ? 9.499 -10.971 4.128 1.00 92.19 111 ASP A C 1
ATOM 908 O O . ASP A 1 111 ? 9.960 -11.310 5.227 1.00 92.19 111 ASP A O 1
ATOM 912 N N . GLU A 1 112 ? 9.748 -11.681 3.021 1.00 93.38 112 GLU A N 1
ATOM 913 C CA . GLU A 1 112 ? 10.658 -12.826 2.965 1.00 93.38 112 GLU A CA 1
ATOM 914 C C . GLU A 1 112 ? 12.127 -12.363 2.909 1.00 93.38 112 GLU A C 1
ATOM 916 O O . GLU A 1 112 ? 12.572 -11.644 2.011 1.00 93.38 112 GLU A O 1
ATOM 921 N N . THR A 1 113 ? 12.914 -12.774 3.908 1.00 94.69 113 THR A N 1
ATOM 922 C CA . THR A 1 113 ? 14.281 -12.273 4.105 1.00 94.69 113 THR A CA 1
ATOM 923 C C . THR A 1 113 ? 15.216 -12.578 2.935 1.00 94.69 113 THR A C 1
ATOM 925 O O . THR A 1 113 ? 15.973 -11.693 2.537 1.00 94.69 113 THR A O 1
ATOM 928 N N . LYS A 1 114 ? 15.184 -13.787 2.361 1.00 97.00 114 LYS A N 1
ATOM 929 C CA . LYS A 1 114 ? 16.076 -14.158 1.251 1.00 97.00 114 LYS A CA 1
ATOM 930 C C . LYS A 1 114 ? 15.733 -13.378 -0.017 1.00 97.00 114 LYS A C 1
ATOM 932 O O . LYS A 1 114 ? 16.645 -12.952 -0.729 1.00 97.00 114 LYS A O 1
ATOM 937 N N . LEU A 1 115 ? 14.446 -13.175 -0.298 1.00 97.38 115 LEU A N 1
ATOM 938 C CA . LEU A 1 115 ? 13.977 -12.383 -1.436 1.00 97.38 115 LEU A CA 1
ATOM 939 C C . LEU A 1 115 ? 14.375 -10.910 -1.286 1.00 97.38 115 LEU A C 1
ATOM 941 O O . LEU A 1 115 ? 14.982 -10.347 -2.202 1.00 97.38 115 LEU A O 1
ATOM 945 N N . ARG A 1 116 ? 14.143 -10.317 -0.108 1.00 97.50 116 ARG A N 1
ATOM 946 C CA . ARG A 1 116 ? 14.567 -8.947 0.215 1.00 97.50 116 ARG A CA 1
ATOM 947 C C . ARG A 1 116 ? 16.078 -8.756 0.073 1.00 97.50 116 ARG A C 1
ATOM 949 O O . ARG A 1 116 ? 16.525 -7.828 -0.597 1.00 97.50 116 ARG A O 1
ATOM 956 N N . GLU A 1 117 ? 16.884 -9.6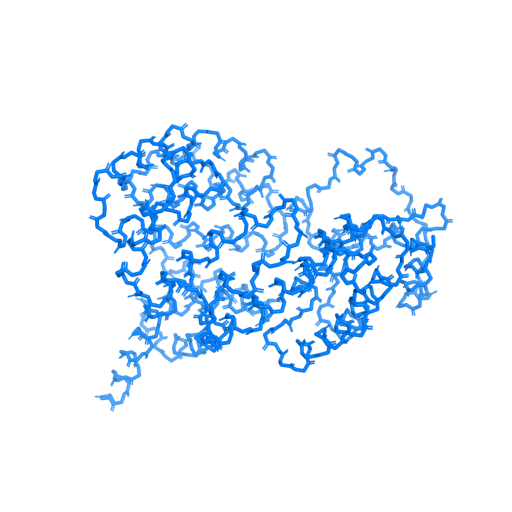46 0.652 1.00 97.94 117 GLU A N 1
ATOM 957 C CA . GLU A 1 117 ? 18.348 -9.572 0.555 1.00 97.94 117 GLU A CA 1
ATOM 958 C C . GLU A 1 117 ? 18.844 -9.714 -0.887 1.00 97.94 117 GLU A C 1
ATOM 960 O O . GLU A 1 117 ? 19.794 -9.040 -1.289 1.00 97.94 117 GLU A O 1
ATOM 965 N N . ARG A 1 118 ? 18.205 -10.572 -1.690 1.00 98.38 118 ARG A N 1
ATOM 966 C CA . ARG A 1 118 ? 18.531 -10.709 -3.113 1.00 98.38 118 ARG A CA 1
ATOM 967 C C . ARG A 1 118 ? 18.214 -9.431 -3.888 1.00 98.38 118 ARG A C 1
ATOM 969 O O . ARG A 1 118 ? 19.041 -9.015 -4.699 1.00 98.38 118 ARG A O 1
ATOM 976 N N . LEU A 1 119 ? 17.069 -8.797 -3.627 1.00 98.50 119 LEU A N 1
ATOM 977 C CA . LEU A 1 119 ? 16.704 -7.515 -4.237 1.00 98.50 119 LEU A CA 1
ATOM 978 C C . LEU A 1 119 ? 17.738 -6.438 -3.893 1.00 98.50 119 LEU A C 1
ATOM 980 O O . LEU A 1 119 ? 18.246 -5.749 -4.776 1.00 98.50 119 LEU A O 1
ATOM 984 N N . PHE A 1 120 ? 18.116 -6.343 -2.620 1.00 98.25 120 PHE A N 1
ATOM 985 C CA . PHE A 1 120 ? 19.069 -5.335 -2.164 1.00 98.25 120 PHE A CA 1
ATOM 986 C C . PHE A 1 120 ? 20.462 -5.547 -2.764 1.00 98.25 120 PHE A C 1
ATOM 988 O O . PHE A 1 120 ? 21.088 -4.578 -3.178 1.00 98.25 120 PHE A O 1
ATOM 995 N N . LYS A 1 121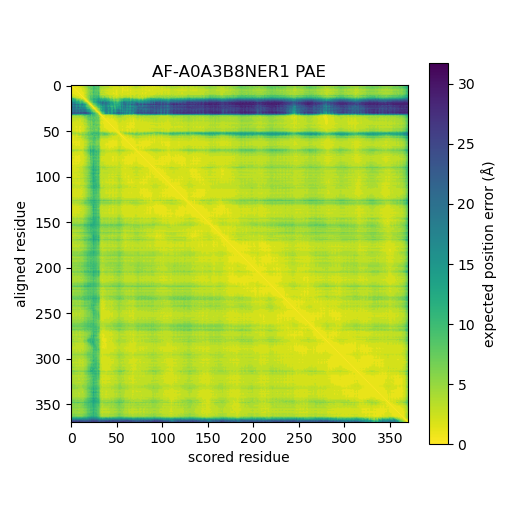 ? 20.902 -6.799 -2.941 1.00 98.44 121 LYS A N 1
ATOM 996 C CA . LYS A 1 121 ? 22.150 -7.109 -3.660 1.00 98.44 121 LYS A CA 1
ATOM 997 C C . LYS A 1 121 ? 22.127 -6.644 -5.118 1.00 98.44 121 LYS A C 1
ATOM 999 O O . LYS A 1 121 ? 23.152 -6.185 -5.615 1.00 98.44 121 LYS A O 1
ATOM 1004 N N . ILE A 1 122 ? 20.988 -6.748 -5.810 1.00 98.31 122 ILE A N 1
ATOM 1005 C CA . ILE A 1 122 ? 20.836 -6.228 -7.182 1.00 98.31 122 ILE A CA 1
ATOM 1006 C C . ILE A 1 122 ? 20.958 -4.702 -7.183 1.00 98.31 122 ILE A C 1
ATOM 1008 O O . ILE A 1 122 ? 21.678 -4.150 -8.015 1.00 98.31 122 ILE A O 1
ATOM 1012 N N . PHE A 1 123 ? 20.310 -4.022 -6.235 1.00 98.19 123 PHE A N 1
ATOM 1013 C CA . PHE A 1 123 ? 20.439 -2.573 -6.091 1.00 98.19 123 PHE A CA 1
ATOM 1014 C C . PHE A 1 123 ? 21.883 -2.151 -5.831 1.00 98.19 123 PHE A C 1
ATOM 1016 O O . PHE A 1 123 ? 22.403 -1.313 -6.562 1.00 98.19 123 PHE A O 1
ATOM 1023 N N . ASP A 1 124 ? 22.548 -2.763 -4.852 1.00 97.81 124 ASP A N 1
ATOM 1024 C CA . ASP A 1 124 ? 23.921 -2.426 -4.470 1.00 97.81 124 ASP A CA 1
ATOM 1025 C C . ASP A 1 124 ? 24.912 -2.653 -5.616 1.00 97.81 124 ASP A C 1
ATOM 1027 O O . ASP A 1 124 ? 25.820 -1.849 -5.817 1.00 97.81 124 ASP A O 1
ATOM 1031 N N . LYS A 1 125 ? 24.715 -3.722 -6.396 1.00 97.56 125 LYS A N 1
ATOM 1032 C CA . LYS A 1 125 ? 25.566 -4.071 -7.539 1.00 97.56 125 LYS A CA 1
ATOM 1033 C C . LYS A 1 125 ? 25.489 -3.047 -8.673 1.00 97.56 125 LYS A C 1
ATOM 1035 O O . LYS A 1 125 ? 26.492 -2.831 -9.349 1.00 97.56 125 LYS A O 1
ATOM 1040 N N . HIS A 1 126 ? 24.314 -2.459 -8.912 1.00 95.56 126 HIS A N 1
ATOM 1041 C CA . HIS A 1 126 ? 24.044 -1.708 -10.146 1.00 95.56 126 HIS A CA 1
ATOM 1042 C C . HIS A 1 126 ? 23.768 -0.214 -9.949 1.00 95.56 126 HIS A C 1
ATOM 1044 O O . HIS A 1 126 ? 23.843 0.547 -10.916 1.00 95.56 126 HIS A O 1
ATOM 1050 N N . ARG A 1 127 ? 23.437 0.244 -8.736 1.00 93.44 127 ARG A N 1
ATOM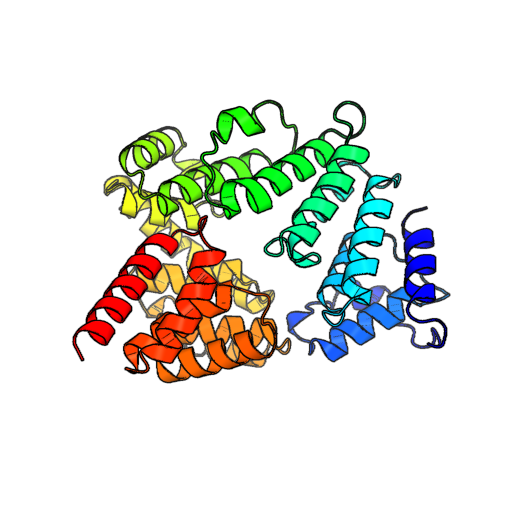 1051 C CA . ARG A 1 127 ? 23.180 1.671 -8.485 1.00 93.44 127 ARG A CA 1
ATOM 1052 C C . ARG A 1 127 ? 24.455 2.498 -8.649 1.00 93.44 127 ARG A C 1
ATOM 1054 O O . ARG A 1 127 ? 25.539 2.095 -8.240 1.00 93.44 127 ARG A O 1
ATOM 1061 N N . ASN A 1 128 ? 24.319 3.700 -9.201 1.00 95.62 128 ASN A N 1
ATOM 1062 C CA . ASN A 1 128 ? 25.434 4.623 -9.387 1.00 95.62 128 ASN A CA 1
ATOM 1063 C C . ASN A 1 128 ? 24.937 6.063 -9.235 1.00 95.62 128 ASN A C 1
ATOM 1065 O O . ASN A 1 128 ? 24.247 6.560 -10.122 1.00 95.62 128 ASN A O 1
ATOM 1069 N N . LYS A 1 129 ? 25.307 6.726 -8.130 1.00 96.38 129 LYS A N 1
ATOM 1070 C CA . LYS A 1 129 ? 24.852 8.090 -7.816 1.00 96.38 129 LYS A CA 1
ATOM 1071 C C . LYS A 1 129 ? 25.249 9.110 -8.889 1.00 96.38 129 LYS A C 1
ATOM 1073 O O . LYS A 1 129 ? 24.438 9.949 -9.245 1.00 96.38 129 LYS A O 1
ATOM 1078 N N . GLY A 1 130 ? 26.473 9.028 -9.415 1.00 96.38 130 GLY A N 1
ATOM 1079 C CA . GLY A 1 130 ? 26.982 10.007 -10.381 1.00 96.38 130 GLY A CA 1
ATOM 1080 C C . GLY A 1 130 ? 26.355 9.891 -11.772 1.00 96.38 130 GLY A C 1
ATOM 1081 O O . GLY A 1 130 ? 26.246 10.889 -12.474 1.00 96.38 130 GLY A O 1
ATOM 1082 N N . LYS A 1 131 ? 25.943 8.683 -12.177 1.00 96.00 131 LYS A N 1
ATOM 1083 C CA . LYS A 1 131 ? 25.309 8.444 -13.485 1.00 96.00 131 LYS A CA 1
ATOM 1084 C C . LYS A 1 131 ? 23.782 8.535 -13.430 1.00 96.00 131 LYS A C 1
ATOM 1086 O O . LYS A 1 131 ? 23.179 9.047 -14.362 1.00 96.00 131 LYS A O 1
ATOM 1091 N N . ASN A 1 132 ? 23.184 7.991 -12.373 1.00 97.50 132 ASN A N 1
ATOM 1092 C CA . ASN A 1 132 ? 21.743 7.785 -12.231 1.00 97.50 132 ASN A CA 1
ATOM 1093 C C . ASN A 1 132 ? 21.295 8.197 -10.808 1.00 97.50 132 ASN A C 1
ATOM 1095 O O . ASN A 1 132 ? 21.006 7.319 -9.980 1.00 97.50 132 ASN A O 1
ATOM 1099 N N . PRO A 1 133 ? 21.323 9.501 -10.470 1.00 98.00 133 PRO A N 1
ATOM 1100 C CA . PRO A 1 133 ? 21.020 9.987 -9.123 1.00 98.00 133 PRO A CA 1
ATOM 1101 C C . PRO A 1 133 ? 19.600 9.634 -8.652 1.00 98.00 133 PRO A C 1
ATOM 1103 O O . PRO A 1 133 ? 19.428 9.271 -7.486 1.00 98.00 133 PRO A O 1
ATOM 1106 N N . TYR A 1 134 ? 18.600 9.643 -9.540 1.00 98.50 134 TYR A N 1
ATOM 1107 C CA . TYR A 1 134 ? 17.212 9.340 -9.179 1.00 98.50 134 TYR A CA 1
ATOM 1108 C C . TYR A 1 134 ? 17.014 7.853 -8.900 1.00 98.50 134 TYR A C 1
ATOM 1110 O O . TYR A 1 134 ? 16.396 7.479 -7.902 1.00 98.50 134 TYR A O 1
ATOM 1118 N N . THR A 1 135 ? 17.589 6.983 -9.733 1.00 98.25 135 THR A N 1
ATOM 1119 C CA . THR A 1 135 ? 17.612 5.537 -9.484 1.00 98.25 135 THR A CA 1
ATOM 1120 C C . THR A 1 135 ? 18.354 5.220 -8.192 1.00 98.25 135 THR A C 1
ATOM 1122 O O . THR A 1 135 ? 17.882 4.413 -7.391 1.00 98.25 135 THR A O 1
ATOM 1125 N N . TYR A 1 136 ? 19.493 5.876 -7.948 1.00 98.44 136 TYR A N 1
ATOM 1126 C CA . TYR A 1 136 ? 20.220 5.733 -6.690 1.00 98.44 136 TYR A CA 1
ATOM 1127 C C . TYR A 1 136 ? 19.314 6.070 -5.498 1.00 98.44 136 TYR A C 1
ATOM 1129 O O . TYR A 1 136 ? 19.160 5.233 -4.606 1.00 98.44 136 TYR A O 1
ATOM 1137 N N . ALA A 1 137 ? 18.642 7.225 -5.525 1.00 98.50 137 ALA A N 1
ATOM 1138 C CA . ALA A 1 137 ? 17.709 7.627 -4.477 1.00 98.50 137 ALA A CA 1
ATOM 1139 C C . ALA A 1 137 ? 16.564 6.622 -4.283 1.00 98.50 137 ALA A C 1
ATOM 1141 O O . ALA A 1 137 ? 16.326 6.194 -3.154 1.00 98.50 137 ALA A O 1
ATOM 1142 N N . ALA A 1 138 ? 15.909 6.176 -5.359 1.00 98.31 138 ALA A N 1
ATOM 1143 C CA . ALA A 1 138 ? 14.810 5.214 -5.270 1.00 98.31 138 ALA A CA 1
ATOM 1144 C C . ALA A 1 138 ? 15.236 3.878 -4.645 1.00 98.31 138 ALA A C 1
ATOM 1146 O O . ALA A 1 138 ? 14.509 3.329 -3.814 1.00 98.31 138 ALA A O 1
ATOM 1147 N N . THR A 1 139 ? 16.429 3.369 -4.978 1.00 98.12 139 THR A N 1
ATOM 1148 C CA . THR A 1 139 ? 16.936 2.128 -4.367 1.00 98.12 139 THR A CA 1
ATOM 1149 C C . THR A 1 139 ? 17.239 2.283 -2.877 1.00 98.12 139 THR A C 1
ATOM 1151 O O . THR A 1 139 ? 16.896 1.388 -2.107 1.00 98.12 139 THR A O 1
ATOM 1154 N N . ILE A 1 140 ? 17.819 3.415 -2.454 1.00 98.12 140 ILE A N 1
ATOM 1155 C CA . ILE A 1 140 ? 18.091 3.703 -1.036 1.00 98.12 140 ILE A CA 1
ATOM 1156 C C . ILE A 1 140 ? 16.778 3.825 -0.264 1.00 98.12 140 ILE A C 1
ATOM 1158 O O . ILE A 1 140 ? 16.605 3.147 0.743 1.00 98.12 140 ILE A O 1
ATOM 1162 N N . ILE A 1 141 ? 15.829 4.622 -0.762 1.00 97.94 141 ILE A N 1
ATOM 1163 C CA . ILE A 1 141 ? 14.509 4.800 -0.140 1.00 97.94 141 ILE A CA 1
ATOM 1164 C C . ILE A 1 141 ? 13.806 3.448 0.013 1.00 97.94 141 ILE A C 1
ATOM 1166 O O . ILE A 1 141 ? 13.344 3.118 1.104 1.00 97.94 141 ILE A O 1
ATOM 1170 N N . THR A 1 142 ? 13.801 2.628 -1.043 1.00 97.50 142 THR A N 1
ATOM 1171 C CA . THR A 1 142 ? 13.190 1.291 -1.018 1.00 97.50 142 THR A CA 1
ATOM 1172 C C . THR A 1 142 ? 13.873 0.379 0.005 1.00 97.50 142 THR A C 1
ATOM 1174 O O . THR A 1 142 ? 13.187 -0.307 0.759 1.00 97.50 142 THR A O 1
ATOM 1177 N N . GLN A 1 143 ? 15.210 0.385 0.083 1.00 97.31 143 GLN A N 1
ATOM 1178 C CA . GLN A 1 143 ? 15.961 -0.378 1.089 1.00 97.31 143 GLN A CA 1
ATOM 1179 C C . GLN A 1 143 ? 15.642 0.071 2.516 1.00 97.31 143 GLN A C 1
ATOM 1181 O O . GLN A 1 143 ? 15.417 -0.766 3.391 1.00 97.31 143 GLN A O 1
ATOM 1186 N N . THR A 1 144 ? 15.594 1.383 2.753 1.00 96.88 144 THR A N 1
ATOM 1187 C CA . THR A 1 144 ? 15.264 1.939 4.066 1.00 96.88 144 THR A CA 1
ATOM 1188 C C . THR A 1 144 ? 13.832 1.577 4.463 1.00 96.88 144 THR A C 1
ATOM 1190 O O . THR A 1 144 ? 13.624 1.087 5.570 1.00 96.88 144 THR A O 1
ATOM 1193 N N . GLN A 1 145 ? 12.853 1.762 3.570 1.00 95.50 145 GLN A N 1
ATOM 1194 C CA . GLN A 1 145 ? 11.437 1.497 3.843 1.00 95.50 145 GLN A CA 1
ATOM 1195 C C . GLN A 1 145 ? 11.144 0.002 3.977 1.00 95.50 145 GLN A C 1
ATOM 1197 O O . GLN A 1 145 ? 10.697 -0.428 5.033 1.00 95.50 145 GLN A O 1
ATOM 1202 N N . SER A 1 146 ? 11.457 -0.804 2.957 1.00 94.94 146 SER A N 1
ATOM 1203 C CA . SER A 1 146 ? 11.157 -2.249 2.927 1.00 94.94 146 SER A CA 1
ATOM 1204 C C . SER A 1 146 ? 12.134 -3.108 3.736 1.00 94.94 146 SER A C 1
ATOM 1206 O O . SER A 1 146 ? 11.956 -4.319 3.842 1.00 94.94 146 SER A O 1
ATOM 1208 N N . GLY A 1 147 ? 13.200 -2.514 4.269 1.00 94.50 147 GLY A N 1
ATOM 1209 C CA . GLY A 1 147 ? 14.205 -3.187 5.082 1.00 94.50 147 GLY A CA 1
ATOM 1210 C C . GLY A 1 147 ? 14.214 -2.660 6.504 1.00 94.50 147 GLY A C 1
ATOM 1211 O O . GLY A 1 147 ? 13.657 -3.281 7.403 1.00 94.50 147 GLY A O 1
ATOM 1212 N N . ASP A 1 148 ? 14.895 -1.545 6.732 1.00 94.25 148 ASP A N 1
ATOM 1213 C CA . ASP A 1 148 ? 15.188 -1.090 8.091 1.00 94.25 148 ASP A CA 1
ATOM 1214 C C . ASP A 1 148 ? 13.929 -0.669 8.853 1.00 94.25 148 ASP A C 1
ATOM 1216 O O . ASP A 1 148 ? 13.673 -1.199 9.935 1.00 94.25 148 ASP A O 1
ATOM 1220 N N . ILE A 1 149 ? 13.113 0.205 8.259 1.00 94.06 149 ILE A N 1
ATOM 1221 C CA . ILE A 1 149 ? 11.850 0.677 8.841 1.00 94.06 149 ILE A CA 1
ATOM 1222 C C . ILE A 1 149 ? 10.896 -0.507 9.031 1.00 94.06 149 ILE A C 1
ATOM 1224 O O . ILE A 1 149 ? 10.453 -0.764 10.149 1.00 94.06 149 ILE A O 1
ATOM 1228 N N . ARG A 1 150 ? 10.679 -1.292 7.969 1.00 91.88 150 ARG A N 1
ATOM 1229 C CA . ARG A 1 150 ? 9.848 -2.501 7.971 1.00 91.88 150 ARG A CA 1
ATOM 1230 C C . ARG A 1 150 ? 10.155 -3.484 9.097 1.00 91.88 150 ARG A C 1
ATOM 1232 O O . ARG A 1 150 ? 9.264 -4.044 9.731 1.00 91.88 150 ARG A O 1
ATOM 1239 N N . LEU A 1 151 ? 11.439 -3.708 9.358 1.00 90.31 151 LEU A N 1
ATOM 1240 C CA . LEU A 1 151 ? 11.902 -4.637 10.389 1.00 90.31 151 LEU A CA 1
ATOM 1241 C C . LEU A 1 151 ? 11.898 -4.025 11.799 1.00 90.31 151 LEU A C 1
ATOM 1243 O O . LEU A 1 151 ? 12.246 -4.720 12.764 1.00 90.31 151 LEU A O 1
ATOM 1247 N N . GLY A 1 152 ? 11.481 -2.763 11.932 1.00 88.69 152 GLY A N 1
ATOM 1248 C CA . GLY A 1 152 ? 11.448 -2.006 13.179 1.00 88.69 152 GLY A CA 1
ATOM 1249 C C . GLY A 1 152 ? 12.835 -1.597 13.670 1.00 88.69 152 GLY A C 1
ATOM 1250 O O . GLY A 1 152 ? 13.042 -1.477 14.877 1.00 88.69 152 GLY A O 1
ATOM 1251 N N . LYS A 1 153 ? 13.813 -1.442 12.770 1.00 91.25 153 LYS A N 1
ATOM 1252 C CA . LYS A 1 153 ? 15.130 -0.919 13.144 1.00 91.25 153 LYS A CA 1
ATOM 1253 C C . LYS A 1 153 ? 15.031 0.594 13.381 1.00 91.25 153 LYS A C 1
ATOM 1255 O O . LYS A 1 153 ? 14.316 1.275 12.646 1.00 91.25 153 LYS A O 1
ATOM 1260 N N . PRO A 1 154 ? 15.766 1.150 14.358 1.00 88.62 154 PRO A N 1
ATOM 1261 C CA . PRO A 1 154 ? 15.876 2.596 14.508 1.00 88.62 154 PRO A CA 1
ATOM 1262 C C . PRO A 1 154 ? 16.511 3.223 13.260 1.00 88.62 154 PRO A C 1
ATOM 1264 O O . PRO A 1 154 ? 17.602 2.823 12.856 1.00 88.62 154 PRO A O 1
ATOM 1267 N N . VAL A 1 155 ? 15.846 4.217 12.666 1.00 90.94 155 VAL A N 1
ATOM 1268 C CA . VAL A 1 155 ? 16.332 4.941 11.482 1.00 90.94 155 VAL A CA 1
ATOM 1269 C C . VAL A 1 155 ? 16.213 6.443 11.719 1.00 90.94 155 VAL A C 1
ATOM 1271 O O . VAL A 1 155 ? 15.124 6.951 11.980 1.00 90.94 155 VAL A O 1
ATOM 1274 N N . ASN A 1 156 ? 17.323 7.172 11.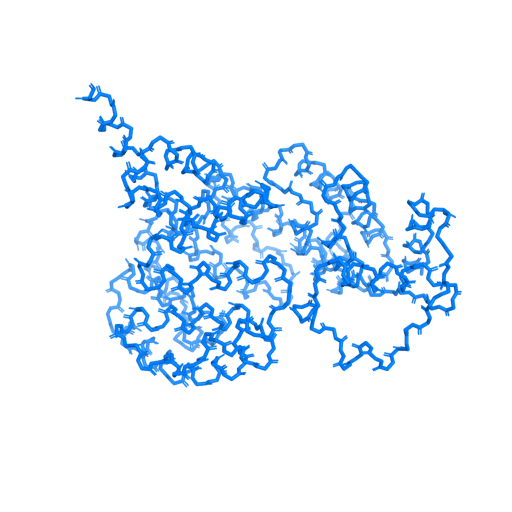578 1.00 92.44 156 ASN A N 1
ATOM 1275 C CA . ASN A 1 156 ? 17.283 8.624 11.425 1.00 92.44 156 ASN A CA 1
ATOM 1276 C C . ASN A 1 156 ? 17.080 8.943 9.941 1.00 92.44 156 ASN A C 1
ATOM 1278 O O . ASN A 1 156 ? 18.037 8.978 9.170 1.00 92.44 156 ASN A O 1
ATOM 1282 N N . ILE A 1 157 ? 15.822 9.123 9.541 1.00 94.25 157 ILE A N 1
ATOM 1283 C CA . ILE A 1 157 ? 15.460 9.244 8.126 1.00 94.25 157 ILE A CA 1
ATOM 1284 C C . ILE A 1 157 ? 16.010 10.515 7.475 1.00 94.25 157 ILE A C 1
ATOM 1286 O O . ILE A 1 157 ? 16.413 10.478 6.316 1.00 94.25 157 ILE A O 1
ATOM 1290 N N . ASN A 1 158 ? 16.101 11.611 8.235 1.00 93.44 158 ASN A N 1
ATOM 1291 C CA . ASN A 1 158 ? 16.677 12.859 7.747 1.00 93.44 158 ASN A CA 1
ATOM 1292 C C . ASN A 1 158 ? 18.143 12.649 7.366 1.00 93.44 158 ASN A C 1
ATOM 1294 O O . ASN A 1 158 ? 18.545 13.035 6.279 1.00 93.44 158 ASN A O 1
ATOM 1298 N N . GLU A 1 159 ? 18.918 11.986 8.227 1.00 95.50 159 GLU A N 1
ATOM 1299 C CA . GLU A 1 159 ? 20.322 11.672 7.950 1.00 95.50 159 GLU A CA 1
ATOM 1300 C C . GLU A 1 159 ? 20.464 10.646 6.818 1.00 95.50 159 GLU A C 1
ATOM 1302 O O . GLU A 1 159 ? 21.279 10.829 5.917 1.00 95.50 159 GLU A O 1
ATOM 1307 N N . ALA A 1 160 ? 19.645 9.588 6.831 1.00 95.38 160 ALA A N 1
ATOM 1308 C CA . ALA A 1 160 ? 19.695 8.532 5.823 1.00 95.38 160 ALA A CA 1
ATOM 1309 C C . ALA A 1 160 ? 19.414 9.060 4.408 1.00 95.38 160 ALA A C 1
ATOM 1311 O O . ALA A 1 160 ? 19.958 8.531 3.437 1.00 95.38 160 ALA A O 1
ATOM 1312 N N . TRP A 1 161 ? 18.552 10.075 4.280 1.00 97.31 161 TRP A N 1
ATOM 1313 C CA . TRP A 1 161 ? 18.086 10.586 2.991 1.00 97.31 161 TRP A CA 1
ATOM 1314 C C . TRP A 1 161 ? 18.609 11.987 2.634 1.00 97.31 161 TRP A C 1
ATOM 1316 O O . TRP A 1 161 ? 18.253 12.501 1.576 1.00 97.31 161 TRP A O 1
ATOM 1326 N N . LYS A 1 162 ? 19.477 12.593 3.459 1.00 95.75 162 LYS A N 1
ATOM 1327 C CA . LYS A 1 162 ? 19.937 13.989 3.300 1.00 95.75 162 LYS A CA 1
ATOM 1328 C C . LYS A 1 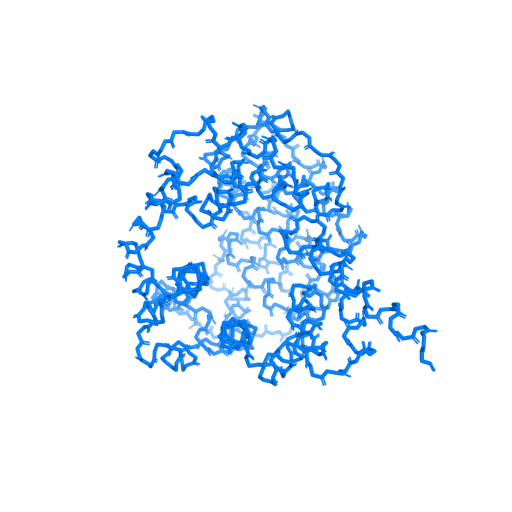162 ? 20.570 14.306 1.940 1.00 95.75 162 LYS A C 1
ATOM 1330 O O . LYS A 1 162 ? 20.375 15.395 1.418 1.00 95.75 162 LYS A O 1
ATOM 1335 N N . ASP A 1 163 ? 21.315 13.353 1.376 1.00 95.25 163 ASP A N 1
ATOM 1336 C CA . ASP A 1 163 ? 22.101 13.536 0.148 1.00 95.25 163 ASP A CA 1
ATOM 1337 C C . ASP A 1 163 ? 21.439 12.880 -1.075 1.00 95.25 163 ASP A C 1
ATOM 1339 O O . ASP A 1 163 ? 22.107 12.641 -2.091 1.00 95.25 163 ASP A O 1
ATOM 1343 N N . LEU A 1 164 ? 20.168 12.487 -0.956 1.00 97.69 164 LEU A N 1
ATOM 1344 C CA . LEU A 1 164 ? 19.419 11.890 -2.052 1.00 97.69 164 LEU A CA 1
ATOM 1345 C C . LEU A 1 164 ? 18.840 12.976 -2.952 1.00 97.69 164 LEU A C 1
ATOM 1347 O O . LEU A 1 164 ? 18.330 13.993 -2.494 1.00 97.69 164 LEU A O 1
ATOM 1351 N N . GLU A 1 165 ? 18.866 12.716 -4.250 1.00 96.75 165 GLU A N 1
ATOM 1352 C CA . GLU A 1 165 ? 18.269 13.585 -5.254 1.00 96.75 165 GLU A CA 1
ATOM 1353 C C . GLU A 1 165 ? 17.082 12.843 -5.858 1.00 96.75 165 GLU A C 1
ATOM 1355 O O . GLU A 1 165 ? 17.256 11.796 -6.476 1.00 96.75 165 GLU A O 1
ATOM 1360 N N . HIS A 1 166 ? 15.865 13.349 -5.649 1.00 97.88 166 HIS A N 1
ATOM 1361 C CA . HIS A 1 166 ? 14.671 12.849 -6.328 1.00 97.88 166 HIS A CA 1
ATOM 1362 C C . HIS A 1 166 ? 13.565 13.917 -6.338 1.00 97.88 166 HIS A C 1
ATOM 1364 O O . HIS A 1 166 ? 13.294 14.487 -5.281 1.00 97.88 166 HIS A O 1
ATOM 1370 N N . PRO A 1 167 ? 12.852 14.149 -7.460 1.00 96.94 167 PRO A N 1
ATOM 1371 C CA . PRO A 1 167 ? 11.796 15.168 -7.532 1.00 96.94 167 PRO A CA 1
ATOM 1372 C C . PRO A 1 167 ? 10.646 14.976 -6.536 1.00 96.94 167 PRO A C 1
ATOM 1374 O O . PRO A 1 167 ? 9.958 15.927 -6.191 1.00 96.94 167 PRO A O 1
ATOM 1377 N N . VAL A 1 168 ? 10.434 13.740 -6.073 1.00 94.81 168 VAL A N 1
ATOM 1378 C CA . VAL A 1 168 ? 9.398 13.409 -5.078 1.00 94.81 168 VAL A CA 1
ATOM 1379 C C . VAL A 1 168 ? 9.949 13.123 -3.681 1.00 94.81 168 VAL A C 1
ATOM 1381 O O . VAL A 1 168 ? 9.188 12.692 -2.821 1.00 94.81 168 VAL A O 1
ATOM 1384 N N . LEU A 1 169 ? 11.249 13.336 -3.434 1.00 95.00 169 LEU A N 1
ATOM 1385 C CA . LEU A 1 169 ? 11.874 12.996 -2.149 1.00 95.00 169 LEU A CA 1
ATOM 1386 C C . LEU A 1 169 ? 11.138 13.650 -0.981 1.00 95.00 169 LEU A C 1
ATOM 1388 O O . LEU A 1 169 ? 10.800 12.982 -0.009 1.00 95.00 169 LEU A O 1
ATOM 1392 N N . GLU A 1 170 ? 10.840 14.940 -1.102 1.00 88.75 170 GLU A N 1
ATOM 1393 C CA . GLU A 1 170 ? 10.139 15.695 -0.068 1.00 88.75 170 GLU A CA 1
ATOM 1394 C C . GLU A 1 170 ? 8.753 15.109 0.233 1.00 88.75 170 GLU A C 1
ATOM 1396 O O . GLU A 1 170 ? 8.364 14.990 1.397 1.00 88.75 170 GLU A O 1
ATOM 1401 N N . ASN A 1 171 ? 8.031 14.700 -0.815 1.00 91.94 171 ASN A N 1
ATOM 1402 C CA . ASN A 1 171 ? 6.696 14.108 -0.719 1.00 91.94 171 ASN A CA 1
ATOM 1403 C C . ASN A 1 171 ? 6.713 12.711 -0.089 1.00 91.94 171 ASN A C 1
ATOM 1405 O O . ASN A 1 171 ? 5.670 12.247 0.346 1.00 91.94 171 ASN A O 1
ATOM 1409 N N . ILE A 1 172 ? 7.870 12.048 -0.007 1.00 94.88 172 ILE A N 1
ATOM 1410 C CA . ILE A 1 172 ? 8.020 10.740 0.646 1.00 94.88 172 ILE A CA 1
ATOM 1411 C C . ILE A 1 172 ? 8.604 10.900 2.056 1.00 94.88 172 ILE A C 1
ATOM 1413 O O . ILE A 1 172 ? 8.159 10.230 2.991 1.00 94.88 172 ILE A O 1
ATOM 1417 N N . LEU A 1 173 ? 9.581 11.795 2.230 1.00 96.19 173 LEU A N 1
ATOM 1418 C CA . LEU A 1 173 ? 10.310 12.008 3.482 1.00 96.19 173 LEU A CA 1
ATOM 1419 C C . LEU A 1 173 ? 9.371 12.374 4.627 1.00 96.19 173 LEU A C 1
ATOM 1421 O O . LEU A 1 173 ? 9.417 11.734 5.677 1.00 96.19 173 LEU A O 1
ATOM 1425 N N . ILE A 1 174 ? 8.511 13.377 4.427 1.00 96.06 174 ILE A N 1
ATOM 1426 C CA . ILE A 1 174 ? 7.648 13.869 5.505 1.00 96.06 174 ILE A CA 1
ATOM 1427 C C . ILE A 1 174 ? 6.618 12.819 5.938 1.00 96.06 174 ILE A C 1
ATOM 1429 O O . ILE A 1 174 ? 6.614 12.492 7.128 1.00 96.06 174 ILE A O 1
ATOM 1433 N N . PRO A 1 175 ? 5.801 12.229 5.039 1.00 95.62 175 PRO A N 1
ATOM 1434 C CA . PRO A 1 175 ? 4.885 11.162 5.436 1.00 95.62 175 PRO A CA 1
ATOM 1435 C C . PRO A 1 175 ? 5.593 9.996 6.125 1.00 95.62 175 PRO A C 1
ATOM 1437 O O . PRO A 1 175 ? 5.102 9.492 7.132 1.00 95.62 175 PRO A O 1
ATOM 1440 N N . THR A 1 176 ? 6.780 9.604 5.643 1.00 95.69 176 THR A N 1
ATOM 1441 C CA . THR A 1 176 ? 7.542 8.505 6.254 1.00 95.69 176 THR A CA 1
ATOM 1442 C C . THR A 1 176 ? 8.028 8.875 7.660 1.00 95.69 176 THR A C 1
ATOM 1444 O O . THR A 1 176 ? 7.870 8.078 8.584 1.00 95.69 176 THR A O 1
ATOM 1447 N N . LYS A 1 177 ? 8.562 10.091 7.866 1.00 95.81 177 LYS A N 1
ATOM 1448 C CA . LYS A 1 177 ? 8.979 10.595 9.191 1.00 95.81 177 LYS A CA 1
ATOM 1449 C C . LYS A 1 177 ? 7.802 10.585 10.169 1.00 95.81 177 LYS A C 1
ATOM 1451 O O . LYS A 1 177 ? 7.924 10.022 11.256 1.00 95.81 177 LYS A O 1
ATOM 1456 N N . LEU A 1 178 ? 6.661 11.160 9.778 1.00 96.44 178 LEU A N 1
ATOM 1457 C CA . LEU A 1 178 ? 5.455 11.190 10.613 1.00 96.44 178 LEU A CA 1
ATOM 1458 C C . LEU A 1 178 ? 4.939 9.773 10.903 1.00 96.44 178 LEU A C 1
ATOM 1460 O O . LEU A 1 178 ? 4.635 9.462 12.051 1.00 96.44 178 LEU A O 1
ATOM 1464 N N . GLY A 1 179 ? 4.909 8.893 9.898 1.00 94.69 179 GLY A N 1
ATOM 1465 C CA . GLY A 1 179 ? 4.490 7.496 10.033 1.00 94.69 179 GLY A CA 1
ATOM 1466 C C . GLY A 1 179 ? 5.324 6.709 11.046 1.00 94.69 179 GLY A C 1
ATOM 1467 O O . GLY A 1 179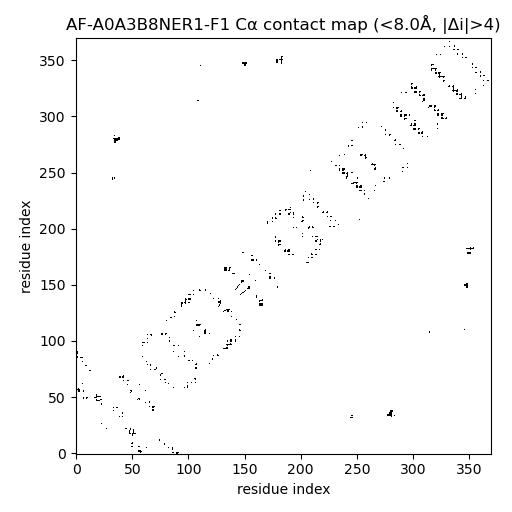 ? 4.760 6.088 11.945 1.00 94.69 179 GLY A O 1
ATOM 1468 N N . ILE A 1 180 ? 6.658 6.799 10.974 1.00 93.69 180 ILE A N 1
ATOM 1469 C CA . ILE A 1 180 ? 7.567 6.137 11.928 1.00 93.69 180 ILE A CA 1
ATOM 1470 C C . ILE A 1 180 ? 7.323 6.641 13.352 1.00 93.69 180 ILE A C 1
ATOM 1472 O O . ILE A 1 180 ? 7.260 5.846 14.294 1.00 93.69 180 ILE A O 1
ATOM 1476 N N . LEU A 1 181 ? 7.200 7.958 13.527 1.00 94.81 181 LEU A N 1
ATOM 1477 C CA . LEU A 1 181 ? 6.960 8.567 14.835 1.00 94.81 181 LEU A CA 1
ATOM 1478 C C . LEU A 1 181 ? 5.592 8.154 15.398 1.00 94.81 181 LEU A C 1
ATOM 1480 O O . LEU A 1 181 ? 5.494 7.829 16.584 1.00 94.81 181 LEU A O 1
ATOM 1484 N N . MET A 1 182 ? 4.568 8.072 14.540 1.00 95.31 182 MET A N 1
ATOM 1485 C CA . MET A 1 182 ? 3.244 7.556 14.887 1.00 95.31 182 MET A CA 1
ATOM 1486 C C . MET A 1 182 ? 3.278 6.082 15.312 1.00 95.31 182 MET A C 1
ATOM 1488 O O . MET A 1 182 ? 2.816 5.747 16.405 1.00 95.31 182 MET A O 1
ATOM 1492 N N . ALA A 1 183 ? 3.888 5.207 14.507 1.00 91.62 183 ALA A N 1
ATOM 1493 C CA . ALA A 1 183 ? 4.033 3.778 14.800 1.00 91.62 183 ALA A CA 1
ATOM 1494 C C . ALA A 1 183 ? 4.777 3.522 16.120 1.00 91.62 183 ALA A C 1
ATOM 1496 O O . ALA A 1 183 ? 4.400 2.657 16.917 1.00 91.62 183 ALA A O 1
ATOM 1497 N N . ASN A 1 184 ? 5.789 4.340 16.413 1.00 89.94 184 ASN A N 1
ATOM 1498 C CA . ASN A 1 184 ? 6.557 4.249 17.650 1.00 89.94 184 ASN A CA 1
ATOM 1499 C C . ASN A 1 184 ? 5.937 5.009 18.829 1.00 89.94 184 ASN A C 1
ATOM 1501 O O . ASN A 1 184 ? 6.442 4.888 19.943 1.00 89.94 184 ASN A O 1
ATOM 1505 N N . LYS A 1 185 ? 4.807 5.702 18.652 1.00 91.94 185 LYS A N 1
ATOM 1506 C CA . LYS A 1 185 ? 4.174 6.542 19.686 1.00 91.94 185 LYS A CA 1
ATOM 1507 C C . LYS A 1 185 ? 5.162 7.554 20.302 1.00 91.94 185 LYS A C 1
ATOM 1509 O O . LYS A 1 185 ? 5.108 7.832 21.498 1.00 91.94 185 LYS A O 1
ATOM 1514 N N . ASN A 1 186 ? 6.061 8.108 19.487 1.00 93.62 186 ASN A N 1
ATOM 1515 C CA . ASN A 1 186 ? 7.037 9.121 19.900 1.00 93.62 186 ASN A CA 1
ATOM 1516 C C . ASN A 1 186 ? 6.378 10.510 19.866 1.00 93.62 186 ASN A C 1
ATOM 1518 O O . ASN A 1 186 ? 6.626 11.306 18.965 1.00 93.62 186 ASN A O 1
ATOM 1522 N N . ILE A 1 187 ? 5.463 10.766 20.809 1.00 96.06 187 ILE A N 1
ATOM 1523 C CA . ILE A 1 187 ? 4.546 11.924 20.781 1.00 96.06 187 ILE A CA 1
ATOM 1524 C C . ILE A 1 187 ? 5.289 13.263 20.746 1.00 96.06 187 ILE A C 1
ATOM 1526 O O . ILE A 1 187 ? 4.881 14.172 20.023 1.00 96.06 187 ILE A O 1
ATOM 1530 N N . LYS A 1 188 ? 6.376 13.385 21.519 1.00 97.31 188 LYS A N 1
ATOM 1531 C CA . LYS A 1 188 ? 7.151 14.624 21.621 1.00 97.31 188 LYS A CA 1
ATOM 1532 C C . LYS A 1 188 ? 7.833 14.948 20.294 1.00 97.31 188 LYS A C 1
ATOM 1534 O O . LYS A 1 188 ? 7.609 16.016 19.741 1.00 97.31 188 LYS A O 1
ATOM 1539 N N . GLU A 1 189 ? 8.593 14.003 19.754 1.00 96.94 189 GLU A N 1
ATOM 1540 C CA . GLU A 1 189 ? 9.288 14.158 18.478 1.00 96.94 189 GLU A CA 1
ATOM 1541 C C . GLU A 1 189 ? 8.304 14.309 17.310 1.00 96.94 189 GLU A C 1
ATOM 1543 O O . GLU A 1 189 ? 8.595 15.027 16.356 1.00 96.94 189 GLU A O 1
ATOM 1548 N N . LEU A 1 190 ? 7.129 13.667 17.383 1.00 97.81 190 LEU A N 1
ATOM 1549 C CA . LEU A 1 190 ? 6.045 13.868 16.419 1.00 97.81 190 LEU A CA 1
ATOM 1550 C C . LEU A 1 190 ? 5.549 15.315 16.443 1.00 97.81 190 LEU A C 1
ATOM 1552 O O . LEU A 1 190 ? 5.428 15.932 15.387 1.00 97.81 190 LEU A O 1
ATOM 1556 N N . LYS A 1 191 ? 5.314 15.867 17.638 1.00 98.50 191 LYS A N 1
ATOM 1557 C CA . LYS A 1 191 ? 4.876 17.253 17.813 1.00 98.50 191 LYS A CA 1
ATOM 1558 C C . LYS A 1 191 ? 5.921 18.236 17.291 1.00 98.50 191 LYS A C 1
ATOM 1560 O O . LYS A 1 191 ? 5.567 19.127 16.526 1.00 98.50 191 LYS A O 1
ATOM 1565 N N . ASP A 1 192 ? 7.188 18.040 17.648 1.00 97.81 192 ASP A N 1
ATOM 1566 C CA . ASP A 1 192 ? 8.294 18.876 17.170 1.00 97.81 192 ASP A CA 1
ATOM 1567 C C . ASP A 1 192 ? 8.379 18.832 15.633 1.00 97.81 192 ASP A C 1
ATOM 1569 O O . ASP A 1 192 ? 8.411 19.871 14.980 1.00 97.81 192 ASP A O 1
ATOM 1573 N N . ALA A 1 193 ? 8.293 17.635 15.038 1.00 97.31 193 ALA A N 1
ATOM 1574 C CA . ALA A 1 193 ? 8.302 17.463 13.588 1.00 97.31 193 ALA A CA 1
ATOM 1575 C C . ALA A 1 193 ? 7.105 18.122 12.884 1.00 97.31 193 ALA A C 1
ATOM 1577 O O . ALA A 1 193 ? 7.268 18.620 11.776 1.00 97.31 193 ALA A O 1
ATOM 1578 N N . LEU A 1 194 ? 5.914 18.119 13.490 1.00 98.38 194 LEU A N 1
ATOM 1579 C CA . LEU A 1 194 ? 4.725 18.776 12.935 1.00 98.38 194 LEU A CA 1
ATOM 1580 C C . LEU A 1 194 ? 4.857 20.303 12.952 1.00 98.38 194 LEU A C 1
ATOM 1582 O O . LEU A 1 194 ? 4.428 20.953 12.004 1.00 98.38 194 LEU A O 1
ATOM 1586 N N . LEU A 1 195 ? 5.467 20.869 13.996 1.00 97.81 195 LEU A N 1
ATOM 1587 C CA . LEU A 1 195 ? 5.679 22.315 14.127 1.00 97.81 195 LEU A CA 1
ATOM 1588 C C . LEU A 1 195 ? 6.732 22.864 13.147 1.00 97.81 195 LEU A C 1
ATOM 1590 O O . LEU A 1 195 ? 6.722 24.057 12.855 1.00 97.81 195 LEU A O 1
ATOM 1594 N N . GLU A 1 196 ? 7.612 22.010 12.618 1.00 96.75 196 GLU A N 1
ATOM 1595 C CA . GLU A 1 196 ? 8.569 22.360 11.555 1.00 96.75 196 GLU A CA 1
ATOM 1596 C C . GLU A 1 196 ? 7.917 22.463 10.163 1.00 96.75 196 GLU A C 1
ATOM 1598 O O . GLU A 1 196 ? 8.512 23.025 9.242 1.00 96.75 196 GLU A O 1
ATOM 1603 N N . ILE A 1 197 ? 6.714 21.910 9.976 1.00 97.06 197 ILE A N 1
ATOM 1604 C CA . ILE A 1 197 ? 6.029 21.866 8.680 1.00 97.06 197 ILE A CA 1
ATOM 1605 C C . ILE A 1 197 ? 5.101 23.078 8.561 1.00 97.06 197 ILE A C 1
ATOM 1607 O O . ILE A 1 197 ? 4.272 23.332 9.429 1.00 97.06 197 ILE A O 1
ATOM 1611 N N . SER A 1 198 ? 5.196 23.806 7.447 1.00 97.12 198 SER A N 1
ATOM 1612 C CA . SER A 1 198 ? 4.286 24.915 7.139 1.00 97.12 198 SER A CA 1
ATOM 1613 C C . SER A 1 198 ? 2.827 24.458 7.044 1.00 97.12 198 SER A C 1
ATOM 1615 O O . SER A 1 198 ? 2.553 23.410 6.453 1.00 97.12 198 SER A O 1
ATOM 1617 N N . ASP A 1 199 ? 1.891 25.298 7.482 1.00 97.25 199 ASP A N 1
ATOM 1618 C CA . ASP A 1 199 ? 0.448 25.015 7.436 1.00 97.25 199 ASP A CA 1
ATOM 1619 C C . ASP A 1 199 ? -0.060 24.676 6.028 1.00 97.25 199 ASP A C 1
ATOM 1621 O O . ASP A 1 199 ? -0.783 23.696 5.864 1.00 97.25 199 ASP A O 1
ATOM 1625 N N . GLU A 1 200 ? 0.389 25.403 4.998 1.00 96.69 200 GLU A N 1
ATOM 1626 C CA . GLU A 1 200 ? 0.056 25.110 3.591 1.00 96.69 200 GLU A CA 1
ATOM 1627 C C . GLU A 1 200 ? 0.330 23.643 3.233 1.00 96.69 200 GLU A C 1
ATOM 1629 O O . GLU A 1 200 ? -0.467 22.976 2.576 1.00 96.69 200 GLU A O 1
ATOM 1634 N N . ARG A 1 201 ? 1.453 23.117 3.720 1.00 95.88 201 ARG A N 1
ATOM 1635 C CA . ARG A 1 201 ? 1.862 21.745 3.462 1.00 95.88 201 ARG A CA 1
ATOM 1636 C C . ARG A 1 201 ? 1.144 20.743 4.351 1.00 95.88 201 ARG A C 1
ATOM 1638 O O . ARG A 1 201 ? 0.723 19.707 3.836 1.00 95.88 201 ARG A O 1
ATOM 1645 N N . LEU A 1 202 ? 0.997 21.033 5.648 1.00 97.31 202 LEU A N 1
ATOM 1646 C CA . LEU A 1 202 ? 0.263 20.180 6.591 1.00 97.31 202 LEU A CA 1
ATOM 1647 C C . LEU A 1 202 ? -1.145 19.872 6.084 1.00 97.31 202 LEU A C 1
ATOM 1649 O O . LEU A 1 202 ? -1.591 18.734 6.202 1.00 97.31 202 LEU A O 1
ATOM 1653 N N . PHE A 1 203 ? -1.806 20.867 5.497 1.00 97.38 203 PHE A N 1
ATOM 1654 C CA . PHE A 1 203 ? -3.183 20.768 5.019 1.00 97.38 203 PHE A CA 1
ATOM 1655 C C . PHE A 1 203 ? -3.284 20.528 3.503 1.00 97.38 203 PHE A C 1
ATOM 1657 O O . PHE A 1 203 ? -4.368 20.591 2.932 1.00 97.38 203 PHE A O 1
ATOM 1664 N N . SER A 1 204 ? -2.171 20.222 2.832 1.00 94.75 204 SER A N 1
ATOM 1665 C CA . SER A 1 204 ? -2.187 19.860 1.413 1.00 94.75 204 SER A CA 1
ATOM 1666 C C . SER A 1 204 ? -2.836 18.492 1.184 1.00 94.75 204 SER A C 1
ATOM 1668 O O . SER A 1 204 ? -2.721 17.582 2.009 1.00 94.75 204 SER A O 1
ATOM 1670 N N . SER A 1 205 ? -3.449 18.304 0.014 1.00 89.38 205 SER A N 1
ATOM 1671 C CA . SER A 1 205 ? -4.096 17.039 -0.369 1.00 89.38 205 SER A CA 1
ATOM 1672 C C . SER A 1 205 ? -3.158 15.826 -0.350 1.00 89.38 205 SER A C 1
ATOM 1674 O O . SER A 1 205 ? -3.621 14.706 -0.165 1.00 89.38 205 SER A O 1
ATOM 1676 N N . ASN A 1 206 ? -1.849 16.041 -0.510 1.00 88.88 206 ASN A N 1
ATOM 1677 C CA . ASN A 1 206 ? -0.839 14.981 -0.550 1.00 88.88 206 ASN A CA 1
ATOM 1678 C C . ASN A 1 206 ? -0.339 14.544 0.834 1.00 88.88 206 ASN A C 1
ATOM 1680 O O . ASN A 1 206 ? 0.406 13.570 0.913 1.00 88.88 206 ASN A O 1
ATOM 1684 N N . LEU A 1 207 ? -0.655 15.294 1.893 1.00 95.50 207 LEU A N 1
ATOM 1685 C CA . LEU A 1 207 ? -0.156 15.020 3.243 1.00 95.50 207 LEU A CA 1
ATOM 1686 C C . LEU A 1 207 ? -1.274 14.889 4.281 1.00 95.50 207 LEU A C 1
ATOM 1688 O O . LEU A 1 207 ? -1.034 14.308 5.335 1.00 95.50 207 LEU A O 1
ATOM 1692 N N . LEU A 1 208 ? -2.474 15.412 4.004 1.00 96.12 208 LEU A N 1
ATOM 1693 C CA . LEU A 1 208 ? -3.576 15.486 4.966 1.00 96.12 208 LEU A CA 1
ATOM 1694 C C . LEU A 1 208 ? -3.963 14.124 5.568 1.00 96.12 208 LEU A C 1
ATOM 1696 O O . LEU A 1 208 ? -4.312 14.048 6.744 1.00 96.12 208 LEU A O 1
ATOM 1700 N N . ASP A 1 209 ? -3.874 13.050 4.783 1.00 94.19 209 ASP A N 1
ATOM 1701 C CA . ASP A 1 209 ? -4.149 11.675 5.215 1.00 94.19 209 ASP A CA 1
ATOM 1702 C C . ASP A 1 209 ? -3.206 11.190 6.331 1.00 94.19 209 ASP A C 1
ATOM 1704 O O . ASP A 1 209 ? -3.624 10.426 7.204 1.00 94.19 209 ASP A O 1
ATOM 1708 N N . VAL A 1 210 ? -1.963 11.676 6.348 1.00 96.38 210 VAL A N 1
ATOM 1709 C CA . VAL A 1 210 ? -0.946 11.348 7.356 1.00 96.38 210 VAL A CA 1
ATOM 1710 C C . VAL A 1 210 ? -0.820 12.435 8.427 1.00 96.38 210 VAL A C 1
ATOM 1712 O O . VAL A 1 210 ? -0.673 12.113 9.608 1.00 96.38 210 VAL A O 1
ATOM 1715 N N . SER A 1 211 ? -0.882 13.718 8.062 1.00 98.00 211 SER A N 1
ATOM 1716 C CA . SER A 1 211 ? -0.727 14.823 9.015 1.00 98.00 211 SER A CA 1
ATOM 1717 C C . SER A 1 211 ? -1.913 14.931 9.962 1.00 98.00 211 SER A C 1
ATOM 1719 O O . SER A 1 211 ? -1.707 15.160 11.146 1.00 98.00 211 SER A O 1
ATOM 1721 N N . TRP A 1 212 ? -3.147 14.729 9.501 1.00 98.25 212 TRP A N 1
ATOM 1722 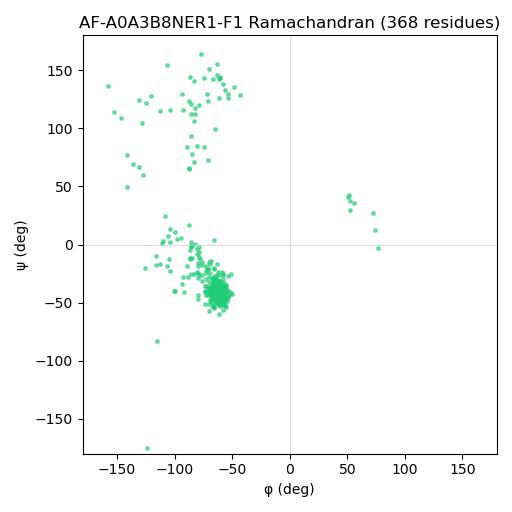C CA . TRP A 1 212 ? -4.324 14.862 10.357 1.00 98.25 212 TRP A CA 1
ATOM 1723 C C . TRP A 1 212 ? -4.343 13.870 11.531 1.00 98.25 212 TRP A C 1
ATOM 1725 O O . TRP A 1 212 ? -4.463 14.325 12.673 1.00 98.25 212 TRP A O 1
ATOM 1735 N N . PRO A 1 213 ? -4.157 12.545 11.340 1.00 97.62 213 PRO A N 1
ATOM 1736 C CA . PRO A 1 213 ? -4.009 11.642 12.479 1.00 97.62 213 PRO A CA 1
ATOM 1737 C C . PRO A 1 213 ? -2.780 11.968 13.340 1.00 97.62 213 PRO A C 1
ATOM 1739 O O . PRO A 1 213 ? -2.853 11.811 14.558 1.00 97.62 213 PRO A O 1
ATOM 1742 N N . ALA A 1 214 ? -1.686 12.464 12.754 1.00 98.25 214 ALA A N 1
ATOM 1743 C CA . ALA A 1 214 ? -0.512 12.886 13.515 1.00 98.25 214 ALA A CA 1
ATOM 1744 C C . ALA A 1 214 ? -0.807 14.093 14.429 1.00 98.25 214 ALA A C 1
ATOM 1746 O O . ALA A 1 214 ? -0.426 14.079 15.597 1.00 98.25 214 ALA A O 1
ATOM 1747 N N . LEU A 1 215 ? -1.537 15.099 13.934 1.00 98.62 215 LEU A N 1
ATOM 1748 C CA . LEU A 1 215 ? -1.977 16.271 14.699 1.00 98.62 215 LEU A CA 1
ATOM 1749 C C . LEU A 1 215 ? -2.866 15.868 15.883 1.00 98.62 215 LEU A C 1
ATOM 1751 O O . LEU A 1 215 ? -2.660 16.367 16.989 1.00 98.62 215 LEU A O 1
ATOM 1755 N N . ILE A 1 216 ? -3.797 14.929 15.663 1.00 97.81 216 ILE A N 1
ATOM 1756 C CA . ILE A 1 216 ? -4.641 14.356 16.725 1.00 97.81 216 ILE A CA 1
ATOM 1757 C C . ILE A 1 216 ? -3.765 13.666 17.777 1.00 97.81 216 ILE A C 1
ATOM 1759 O O . ILE A 1 216 ? -3.906 13.922 18.969 1.00 97.81 216 ILE A O 1
ATOM 1763 N N . MET A 1 217 ? -2.829 12.817 17.343 1.00 97.12 217 MET A N 1
ATOM 1764 C CA . MET A 1 217 ? -1.952 12.061 18.241 1.00 97.12 217 MET A CA 1
ATOM 1765 C C . MET A 1 217 ? -1.009 12.963 19.059 1.00 97.12 217 MET A C 1
ATOM 1767 O O . MET A 1 217 ? -0.605 12.587 20.155 1.00 97.12 217 MET A O 1
ATOM 1771 N N . SER A 1 218 ? -0.667 14.145 18.540 1.00 98.06 218 SER A N 1
ATOM 1772 C CA . SER A 1 218 ? 0.168 15.154 19.205 1.00 98.06 218 SER A CA 1
ATOM 1773 C C . SER A 1 218 ? -0.615 16.231 19.969 1.00 98.06 218 SER A C 1
ATOM 1775 O O . SER A 1 218 ? 0.006 17.171 20.474 1.00 98.06 218 SER A O 1
ATOM 1777 N N . GLU A 1 219 ? -1.944 16.108 20.062 1.00 97.38 219 GLU A N 1
ATOM 1778 C CA . GLU A 1 219 ? -2.830 17.029 20.794 1.00 97.38 219 GLU A CA 1
ATOM 1779 C C . GLU A 1 219 ? -2.699 18.503 20.342 1.00 97.38 219 GLU A C 1
ATOM 1781 O O . GLU A 1 219 ? -2.786 19.439 21.140 1.00 97.38 219 GLU A O 1
ATOM 1786 N N . LEU A 1 220 ? -2.468 18.733 19.043 1.00 97.75 220 LEU A N 1
ATOM 1787 C CA . LEU A 1 220 ? -2.393 20.069 18.432 1.00 97.75 220 LEU A CA 1
ATOM 1788 C C . LEU A 1 220 ? -3.791 20.551 18.006 1.00 97.75 220 LEU A C 1
ATOM 1790 O O . LEU A 1 220 ? -4.084 20.668 16.817 1.00 97.75 220 LEU A O 1
ATOM 1794 N N . ASN A 1 221 ? -4.671 20.770 18.988 1.00 96.88 221 ASN A N 1
ATOM 1795 C CA . ASN A 1 221 ? -6.113 20.973 18.779 1.00 96.88 221 ASN A CA 1
ATOM 1796 C C . ASN A 1 221 ? -6.460 22.120 17.810 1.00 96.88 221 ASN A C 1
ATOM 1798 O O . ASN A 1 221 ? -7.357 21.970 16.987 1.00 96.88 221 ASN A O 1
ATOM 1802 N N . ASP A 1 222 ? -5.716 23.226 17.847 1.00 96.50 222 ASP A N 1
ATOM 1803 C CA . ASP A 1 222 ? -5.882 24.364 16.933 1.00 96.50 222 ASP A CA 1
ATOM 1804 C C . ASP A 1 222 ? -5.684 23.960 15.463 1.00 96.50 222 ASP A C 1
ATOM 1806 O O . ASP A 1 222 ? -6.442 24.361 14.580 1.00 96.50 222 ASP A O 1
ATOM 1810 N N . LYS A 1 223 ? -4.694 23.105 15.197 1.00 98.12 223 LYS A N 1
ATOM 1811 C CA . LYS A 1 223 ? -4.421 22.572 13.858 1.00 98.12 223 LYS A CA 1
ATOM 1812 C C . LYS A 1 223 ? -5.354 21.424 13.484 1.00 98.12 223 LYS A C 1
ATOM 1814 O O . LYS A 1 223 ? -5.636 21.250 12.299 1.00 98.12 223 LYS A O 1
ATOM 1819 N N . VAL A 1 224 ? -5.853 20.662 14.460 1.00 98.44 224 VAL A N 1
ATOM 1820 C CA . VAL A 1 224 ? -6.865 19.618 14.226 1.00 98.44 224 VAL A CA 1
ATOM 1821 C C . VAL A 1 224 ? -8.142 20.233 13.655 1.00 98.44 224 VAL A C 1
ATOM 1823 O O . VAL A 1 224 ? -8.626 19.743 12.640 1.00 98.44 224 VAL A O 1
ATOM 1826 N N . GLU A 1 225 ? -8.630 21.348 14.204 1.00 97.56 225 GLU A N 1
ATOM 1827 C CA . GLU A 1 225 ? -9.823 22.038 13.680 1.00 97.56 225 GLU A CA 1
ATOM 1828 C C . GLU A 1 225 ? -9.653 22.494 12.216 1.00 97.56 225 GLU A C 1
ATOM 1830 O O . GLU A 1 225 ? -10.592 22.440 11.413 1.00 97.56 225 GLU A O 1
ATOM 1835 N N . ILE A 1 226 ? -8.443 22.923 11.838 1.00 98.06 226 ILE A N 1
ATOM 1836 C CA . ILE A 1 226 ? -8.126 23.309 10.455 1.00 98.06 226 ILE A CA 1
ATOM 1837 C C . ILE A 1 226 ? -8.078 22.075 9.545 1.00 98.06 226 ILE A C 1
ATOM 1839 O O . ILE A 1 226 ? -8.647 22.100 8.448 1.00 98.06 226 ILE A O 1
ATOM 1843 N N . ALA A 1 227 ? -7.451 20.984 9.996 1.00 98.06 227 ALA A N 1
ATOM 1844 C CA . ALA A 1 227 ? -7.407 19.723 9.259 1.00 98.06 227 ALA A CA 1
ATOM 1845 C C . ALA A 1 227 ? -8.815 19.156 9.024 1.00 98.06 227 ALA A C 1
ATOM 1847 O O . ALA A 1 227 ? -9.127 18.748 7.909 1.00 98.06 227 ALA A O 1
ATOM 1848 N N . GLU A 1 228 ? -9.687 19.199 10.034 1.00 97.44 228 GLU A N 1
ATOM 1849 C CA . GLU A 1 228 ? -11.085 18.767 9.935 1.00 97.44 228 GLU A CA 1
ATOM 1850 C C . GLU A 1 228 ? -11.859 19.540 8.865 1.00 97.44 228 GLU A C 1
ATOM 1852 O O . GLU A 1 228 ? -12.565 18.941 8.050 1.00 97.44 228 GLU A O 1
ATOM 1857 N N . ARG A 1 229 ? -11.723 20.872 8.845 1.00 96.69 229 ARG A N 1
ATOM 1858 C CA . ARG A 1 229 ? -12.358 21.719 7.828 1.00 96.69 229 ARG A CA 1
ATOM 1859 C C . ARG A 1 229 ? -11.827 21.402 6.435 1.00 96.69 229 ARG A C 1
ATOM 1861 O O . ARG A 1 229 ? -12.609 21.164 5.522 1.00 96.69 229 ARG A O 1
ATOM 1868 N N . THR A 1 230 ? -10.507 21.313 6.305 1.00 96.94 230 THR A N 1
ATOM 1869 C CA . THR A 1 230 ? -9.842 20.996 5.035 1.00 96.94 230 THR A CA 1
ATOM 1870 C C . THR A 1 230 ? -10.268 19.625 4.507 1.00 96.94 230 THR A C 1
ATOM 1872 O O . THR A 1 230 ? -10.514 19.462 3.310 1.00 96.94 230 THR A O 1
ATOM 1875 N N . ALA A 1 231 ? -10.404 18.635 5.395 1.00 96.25 231 ALA A N 1
ATOM 1876 C CA . ALA A 1 231 ? -10.880 17.307 5.039 1.00 96.25 231 ALA A CA 1
ATOM 1877 C C . ALA A 1 231 ? -12.326 17.354 4.532 1.00 96.25 231 ALA A C 1
ATOM 1879 O O . ALA A 1 231 ? -12.594 16.818 3.458 1.00 96.25 231 ALA A O 1
ATOM 1880 N N . LYS A 1 232 ? -13.233 18.053 5.233 1.00 94.69 232 LYS A N 1
ATOM 1881 C CA . LYS A 1 232 ? -14.627 18.250 4.784 1.00 94.69 232 LYS A CA 1
ATOM 1882 C C . LYS A 1 232 ? -14.703 18.868 3.389 1.00 94.69 232 LYS A C 1
ATOM 1884 O O . LYS A 1 232 ? -15.434 18.354 2.543 1.00 94.69 232 LYS A O 1
ATOM 1889 N N . ASP A 1 233 ? -13.907 19.901 3.131 1.00 93.75 233 ASP A N 1
ATOM 1890 C CA . ASP A 1 233 ? -13.878 20.583 1.833 1.00 93.75 233 ASP A CA 1
ATOM 1891 C C . ASP A 1 233 ? -13.324 19.673 0.717 1.00 93.75 233 ASP A C 1
ATOM 1893 O O . ASP A 1 233 ? -13.763 19.737 -0.433 1.00 93.75 233 ASP A O 1
ATOM 1897 N N . SER A 1 234 ? -12.401 18.767 1.059 1.00 93.62 234 SER A N 1
ATOM 1898 C CA . SER A 1 234 ? -11.736 17.865 0.107 1.00 93.62 234 SER A CA 1
ATOM 1899 C C . SER A 1 234 ? -12.510 16.571 -0.177 1.00 93.62 234 SER A C 1
ATOM 1901 O O . SER A 1 234 ? -12.349 15.986 -1.251 1.00 93.62 234 SER A O 1
ATOM 1903 N N . VAL A 1 235 ? -13.367 16.112 0.745 1.00 94.81 235 VAL A N 1
ATOM 1904 C CA . VAL A 1 235 ? -14.103 14.835 0.635 1.00 94.81 235 VAL A CA 1
ATOM 1905 C C . VAL A 1 235 ? -14.873 14.730 -0.677 1.00 94.81 235 VAL A C 1
ATOM 1907 O O . VAL A 1 235 ? -14.820 13.684 -1.318 1.00 94.81 235 VAL A O 1
ATOM 1910 N N . THR A 1 236 ? -15.566 15.789 -1.106 1.00 93.06 236 THR A N 1
ATOM 1911 C CA . THR A 1 236 ? -16.393 15.754 -2.328 1.00 93.06 236 THR A CA 1
ATOM 1912 C C . THR A 1 236 ? -15.555 15.412 -3.564 1.00 93.06 236 THR A C 1
ATOM 1914 O O . THR A 1 236 ? -15.959 14.605 -4.411 1.00 93.06 236 THR A O 1
ATOM 1917 N N . GLN A 1 237 ? -14.349 15.979 -3.649 1.00 94.25 237 GLN A N 1
ATOM 1918 C CA . GLN A 1 237 ? -13.412 15.658 -4.717 1.00 94.25 237 GLN A CA 1
ATOM 1919 C C . GLN A 1 237 ? -12.916 14.213 -4.593 1.00 94.25 237 GLN A C 1
ATOM 1921 O O . GLN A 1 237 ? -12.890 13.502 -5.596 1.00 94.25 237 GLN A O 1
ATOM 1926 N N . SER A 1 238 ? -12.591 13.746 -3.386 1.00 96.12 238 SER A N 1
ATOM 1927 C CA . SER A 1 238 ? -12.151 12.363 -3.147 1.00 96.12 238 SER A CA 1
ATOM 1928 C C . SER A 1 238 ? -13.232 11.331 -3.484 1.00 96.12 238 SER A C 1
ATOM 1930 O O . SER A 1 238 ? -12.931 10.328 -4.126 1.00 96.12 238 SER A O 1
ATOM 1932 N N . VAL A 1 239 ? -14.502 11.592 -3.157 1.00 96.38 239 VAL A N 1
ATOM 1933 C CA . VAL A 1 239 ? -15.650 10.760 -3.564 1.00 96.38 239 VAL A CA 1
ATOM 1934 C C . VAL A 1 239 ? -15.710 10.638 -5.088 1.00 96.38 239 VAL A C 1
ATOM 1936 O O . VAL A 1 239 ? -15.852 9.535 -5.620 1.00 96.38 239 VAL A O 1
ATOM 1939 N N . THR A 1 240 ? -15.551 11.760 -5.797 1.00 93.75 240 THR A N 1
ATOM 1940 C CA . THR A 1 240 ? -15.580 11.805 -7.267 1.00 93.75 240 THR A CA 1
ATOM 1941 C C . THR A 1 240 ? -14.392 11.058 -7.877 1.00 93.75 240 THR A C 1
ATOM 1943 O O . THR A 1 240 ? -14.566 10.249 -8.790 1.00 93.75 240 THR A O 1
ATOM 1946 N N . THR A 1 241 ? -13.182 11.290 -7.362 1.00 94.19 241 THR A N 1
ATOM 1947 C CA . THR A 1 241 ? -11.950 10.621 -7.805 1.00 94.19 241 THR A CA 1
ATOM 1948 C C . THR A 1 241 ? -12.042 9.109 -7.590 1.00 94.19 241 THR A C 1
ATOM 1950 O O . THR A 1 241 ? -11.789 8.343 -8.521 1.00 94.19 241 THR A O 1
ATOM 1953 N N . ALA A 1 242 ? -12.487 8.676 -6.408 1.00 94.62 242 ALA A N 1
ATOM 1954 C CA . ALA A 1 242 ? -12.715 7.273 -6.080 1.00 94.62 242 ALA A CA 1
ATOM 1955 C C . ALA A 1 242 ? -13.726 6.615 -7.030 1.00 94.62 242 ALA A C 1
ATOM 1957 O O . ALA A 1 242 ? -13.455 5.549 -7.574 1.00 94.62 242 ALA A O 1
ATOM 1958 N N . ALA A 1 243 ? -14.869 7.261 -7.279 1.00 92.50 243 ALA A N 1
ATOM 1959 C CA . ALA A 1 243 ? -15.913 6.722 -8.150 1.00 92.50 243 ALA A CA 1
ATOM 1960 C C . ALA A 1 243 ? -15.483 6.621 -9.623 1.00 92.50 243 ALA A C 1
ATOM 1962 O O . ALA A 1 243 ? -15.907 5.706 -10.333 1.00 92.50 243 ALA A O 1
ATOM 1963 N N . ARG A 1 244 ? -14.649 7.558 -10.090 1.00 91.19 244 ARG A N 1
ATOM 1964 C CA . ARG A 1 244 ? -14.185 7.607 -11.481 1.00 91.19 244 ARG A CA 1
ATOM 1965 C C . ARG A 1 244 ? -13.048 6.621 -11.750 1.00 91.19 244 ARG A C 1
ATOM 1967 O O . ARG A 1 244 ? -13.095 5.901 -12.747 1.00 91.19 244 ARG A O 1
ATOM 1974 N N . TYR A 1 245 ? -12.047 6.595 -10.874 1.00 91.31 245 TYR A N 1
ATOM 1975 C CA . TYR A 1 245 ? -10.776 5.895 -11.106 1.00 91.31 245 TYR A CA 1
ATOM 1976 C C . TYR A 1 245 ? -10.567 4.658 -10.227 1.00 91.31 245 TYR A C 1
ATOM 1978 O O . TYR A 1 245 ? -9.501 4.045 -10.288 1.00 91.31 245 TYR A O 1
ATOM 1986 N N . LEU A 1 246 ? -11.545 4.322 -9.375 1.00 93.62 246 LEU A N 1
ATOM 1987 C CA . LEU A 1 246 ? -11.427 3.236 -8.399 1.00 93.62 246 LEU A CA 1
ATOM 1988 C C . LEU A 1 246 ? -10.133 3.388 -7.575 1.00 93.62 246 LEU A C 1
ATOM 1990 O O . LEU A 1 246 ? -9.362 2.445 -7.378 1.00 93.62 246 LEU A O 1
ATOM 1994 N N . ASP A 1 247 ? -9.848 4.630 -7.174 1.00 92.19 247 ASP A N 1
ATOM 1995 C CA . ASP A 1 247 ? -8.621 5.009 -6.480 1.00 92.19 247 ASP A CA 1
ATOM 1996 C C . ASP A 1 247 ? -8.721 4.710 -4.980 1.00 92.19 247 ASP A C 1
ATOM 1998 O O . ASP A 1 247 ? -9.481 5.342 -4.245 1.00 92.19 247 ASP A O 1
ATOM 2002 N N . PHE A 1 248 ? -7.927 3.749 -4.512 1.00 94.00 248 PHE A N 1
ATOM 2003 C CA . PHE A 1 248 ? -7.977 3.289 -3.126 1.00 94.00 248 PHE A CA 1
ATOM 2004 C C . PHE A 1 248 ? -7.434 4.300 -2.117 1.00 94.00 248 PHE A C 1
ATOM 2006 O O . PHE A 1 248 ? -7.788 4.203 -0.941 1.00 94.00 248 PHE A O 1
ATOM 2013 N N . GLN A 1 249 ? -6.604 5.261 -2.532 1.00 93.50 249 GLN A N 1
ATOM 2014 C CA . GLN A 1 249 ? -6.191 6.345 -1.640 1.00 93.50 249 GLN A CA 1
ATOM 2015 C C . GLN A 1 249 ? -7.388 7.250 -1.330 1.00 93.50 249 GLN A C 1
ATOM 2017 O O . GLN A 1 249 ? -7.717 7.458 -0.162 1.00 93.50 249 GLN A O 1
ATOM 2022 N N . SER A 1 250 ? -8.114 7.678 -2.363 1.00 96.06 250 SER A N 1
ATOM 2023 C CA . SER A 1 250 ? -9.344 8.461 -2.226 1.00 96.06 250 SER A CA 1
ATOM 2024 C C . SER A 1 250 ? -10.442 7.694 -1.482 1.00 96.06 250 SER A C 1
ATOM 2026 O O . SER A 1 250 ? -11.095 8.266 -0.611 1.00 96.06 250 SER A O 1
ATOM 2028 N N . ILE A 1 251 ? -10.625 6.394 -1.764 1.00 97.62 251 ILE A N 1
ATOM 2029 C CA . ILE A 1 251 ? -11.601 5.553 -1.045 1.00 97.62 251 ILE A CA 1
ATOM 2030 C C . ILE A 1 251 ? -11.284 5.535 0.451 1.00 97.62 251 ILE A C 1
ATOM 2032 O O . ILE A 1 251 ? -12.165 5.814 1.264 1.00 97.62 251 ILE A O 1
ATOM 2036 N N . ARG A 1 252 ? -10.030 5.234 0.819 1.00 96.81 252 ARG A N 1
ATOM 2037 C CA . ARG A 1 252 ? -9.610 5.218 2.225 1.00 96.81 252 ARG A CA 1
ATOM 2038 C C . ARG A 1 252 ? -9.833 6.574 2.864 1.00 96.81 252 ARG A C 1
ATOM 2040 O O . ARG A 1 252 ? -10.484 6.613 3.896 1.00 96.81 252 ARG A O 1
ATOM 2047 N N . PHE A 1 253 ? -9.395 7.660 2.225 1.00 97.12 253 PHE A N 1
ATOM 2048 C CA . PHE A 1 253 ? -9.559 9.018 2.743 1.00 97.12 253 PHE A CA 1
ATOM 2049 C C . PHE A 1 253 ? -11.020 9.368 3.066 1.00 97.12 253 PHE A C 1
ATOM 2051 O O . PHE A 1 253 ? -11.285 9.983 4.098 1.00 97.12 253 PHE A O 1
ATOM 2058 N N . VAL A 1 254 ? -11.980 8.949 2.234 1.00 97.88 254 VAL A N 1
ATOM 2059 C CA . VAL A 1 254 ? -13.417 9.170 2.479 1.00 97.88 254 VAL A CA 1
ATOM 2060 C C . VAL A 1 254 ? -13.896 8.428 3.734 1.00 97.88 254 VAL A C 1
ATOM 2062 O O . VAL A 1 254 ? -14.481 9.052 4.620 1.00 97.88 254 VAL A O 1
ATOM 2065 N N . TYR A 1 255 ? -13.607 7.127 3.860 1.00 97.88 255 TYR A N 1
ATOM 2066 C CA . TYR A 1 255 ? -13.966 6.342 5.054 1.00 97.88 255 TYR A CA 1
ATOM 2067 C C . TYR A 1 255 ? -13.279 6.866 6.322 1.00 97.88 255 TYR A C 1
ATOM 2069 O O . TYR A 1 255 ? -13.895 6.989 7.384 1.00 97.88 255 TYR A O 1
ATOM 2077 N N . ASP A 1 256 ? -12.005 7.216 6.196 1.00 96.25 256 ASP A N 1
ATOM 2078 C CA . ASP A 1 256 ? -11.170 7.763 7.254 1.00 96.25 256 ASP A CA 1
ATOM 2079 C C . ASP A 1 256 ? -11.678 9.118 7.755 1.00 96.25 256 ASP A C 1
ATOM 2081 O O . ASP A 1 256 ? -11.673 9.366 8.966 1.00 96.25 256 ASP A O 1
ATOM 2085 N N . SER A 1 257 ? -12.146 9.969 6.840 1.00 97.38 257 SER A N 1
ATOM 2086 C CA . SER A 1 257 ? -12.765 11.258 7.158 1.00 97.38 257 SER A CA 1
ATOM 2087 C C . SER A 1 257 ? -14.107 11.062 7.850 1.00 97.38 257 SER A C 1
ATOM 2089 O O . SER A 1 257 ? -14.333 11.647 8.907 1.00 97.38 257 SER A O 1
ATOM 2091 N N . ALA A 1 258 ? -14.962 10.179 7.321 1.00 97.31 258 ALA A N 1
ATOM 2092 C CA . ALA A 1 258 ? -16.255 9.850 7.920 1.00 97.31 258 ALA A CA 1
ATOM 2093 C C . ALA A 1 258 ? -16.105 9.338 9.361 1.00 97.31 258 ALA A C 1
ATOM 2095 O O . ALA A 1 258 ? -16.879 9.706 10.245 1.00 97.31 258 ALA A O 1
ATOM 2096 N N . LYS A 1 259 ? -15.078 8.517 9.614 1.00 96.69 259 LYS A N 1
ATOM 2097 C CA . LYS A 1 259 ? -14.775 7.990 10.948 1.00 96.69 259 LYS A CA 1
ATOM 2098 C C . LYS A 1 259 ? -14.251 9.070 11.894 1.00 96.69 259 LYS A C 1
ATOM 2100 O O . LYS A 1 259 ? -14.773 9.192 12.997 1.00 96.69 259 LYS A O 1
ATOM 2105 N N . ARG A 1 260 ? -13.235 9.844 11.489 1.00 95.88 260 ARG A N 1
ATOM 2106 C CA . ARG A 1 260 ? -12.614 10.871 12.352 1.00 95.88 260 ARG A CA 1
ATOM 2107 C C . ARG A 1 260 ? -13.565 12.022 12.674 1.00 95.88 260 ARG A C 1
ATOM 2109 O O . ARG A 1 260 ? -13.568 12.488 13.804 1.00 95.88 260 ARG A O 1
ATOM 2116 N N . LEU A 1 261 ? -14.400 12.428 11.717 1.00 95.88 261 LEU A N 1
ATOM 2117 C CA . LEU A 1 261 ? -15.409 13.478 11.910 1.00 95.88 261 LEU A CA 1
ATOM 2118 C C . LEU A 1 261 ? -16.677 12.975 12.599 1.00 95.88 261 LEU A C 1
ATOM 2120 O O . LEU A 1 261 ? -17.542 13.783 12.929 1.00 95.88 261 LEU A O 1
ATOM 2124 N N . ASN A 1 262 ? -16.797 11.656 12.795 1.00 95.69 262 ASN A N 1
ATOM 2125 C CA . ASN A 1 262 ? -18.010 11.007 13.280 1.00 95.69 262 ASN A CA 1
ATOM 2126 C C . ASN A 1 262 ? -19.260 11.433 12.479 1.00 95.69 262 ASN A C 1
ATOM 2128 O O . ASN A 1 262 ? -20.330 11.677 13.035 1.00 95.69 262 ASN A O 1
ATOM 2132 N N . ASP A 1 263 ? -19.110 11.535 11.158 1.00 95.50 263 ASP A N 1
ATOM 2133 C CA . ASP A 1 263 ? -20.149 11.990 10.239 1.00 95.50 263 ASP A CA 1
ATOM 2134 C C . ASP A 1 263 ? -20.317 10.974 9.109 1.00 95.50 263 ASP A C 1
ATOM 2136 O O . ASP A 1 263 ? -19.499 10.870 8.194 1.00 95.50 263 ASP A O 1
ATOM 2140 N N . LYS A 1 264 ? -21.399 10.197 9.190 1.00 93.94 264 LYS A N 1
ATOM 2141 C CA . LYS A 1 264 ? -21.723 9.165 8.197 1.00 93.94 264 LYS A CA 1
ATOM 2142 C C . LYS A 1 264 ? -22.210 9.756 6.874 1.00 93.94 264 LYS A C 1
ATOM 2144 O O . LYS A 1 264 ? -22.096 9.081 5.859 1.00 93.94 264 LYS A O 1
ATOM 2149 N N . SER A 1 265 ? -22.717 10.994 6.873 1.00 93.88 265 SER A N 1
ATOM 2150 C CA . SER A 1 265 ? -23.266 11.642 5.672 1.00 93.88 265 SER A CA 1
ATOM 2151 C C . SER A 1 265 ? -22.195 12.004 4.636 1.00 93.88 265 SER A C 1
ATOM 2153 O O . SER A 1 265 ? -22.507 12.219 3.468 1.00 93.88 265 SER A O 1
ATOM 2155 N N . ILE A 1 266 ? -20.923 11.994 5.052 1.00 94.06 266 ILE A N 1
ATOM 2156 C CA . ILE A 1 266 ? -19.733 12.116 4.198 1.00 94.06 266 ILE A CA 1
ATOM 2157 C C . ILE A 1 266 ? -19.696 11.033 3.117 1.00 94.06 266 ILE A C 1
ATOM 2159 O O . ILE A 1 266 ? -19.198 11.277 2.018 1.00 94.06 266 ILE A O 1
ATOM 2163 N N . ILE A 1 267 ? -20.205 9.838 3.424 1.00 96.31 267 ILE A N 1
ATOM 2164 C CA . ILE A 1 267 ? -20.278 8.730 2.479 1.00 96.31 267 ILE A CA 1
ATOM 2165 C C . ILE A 1 267 ? -21.647 8.784 1.792 1.00 96.31 267 ILE A C 1
ATOM 2167 O O . ILE A 1 267 ? -22.654 8.590 2.472 1.00 96.31 267 ILE A O 1
ATOM 2171 N N . PRO A 1 268 ? -21.721 9.009 0.466 1.00 96.12 268 PRO A N 1
ATOM 2172 C CA . PRO A 1 268 ? -23.006 9.068 -0.218 1.00 96.12 268 PRO A CA 1
ATOM 2173 C C . PRO A 1 268 ? -23.765 7.740 -0.142 1.00 96.12 268 PRO A C 1
ATOM 2175 O O . PRO A 1 268 ? -23.173 6.657 -0.234 1.00 96.12 268 PRO A O 1
ATOM 2178 N N . ASP A 1 269 ? -25.092 7.821 -0.061 1.00 95.31 269 ASP A N 1
ATOM 2179 C CA . ASP A 1 269 ? -25.958 6.645 -0.121 1.00 95.31 269 ASP A CA 1
ATOM 2180 C C . ASP A 1 269 ? -25.699 5.844 -1.407 1.00 95.31 269 ASP A C 1
ATOM 2182 O O . ASP A 1 269 ? -25.611 6.390 -2.508 1.00 95.31 269 ASP A O 1
ATOM 2186 N N . GLY A 1 270 ? -25.552 4.524 -1.274 1.00 96.00 270 GLY A N 1
ATOM 2187 C CA . GLY A 1 270 ? -25.276 3.634 -2.404 1.00 96.00 270 GLY A CA 1
ATOM 2188 C C . GLY A 1 270 ? -23.831 3.658 -2.922 1.00 96.00 270 GLY A C 1
ATOM 2189 O O . GLY A 1 270 ? -23.509 2.882 -3.822 1.00 96.00 270 GLY A O 1
ATOM 2190 N N . TRP A 1 271 ? -22.941 4.498 -2.375 1.00 96.62 271 TRP A N 1
ATOM 2191 C CA . TRP A 1 271 ? -21.567 4.647 -2.877 1.00 96.62 271 TRP A CA 1
ATOM 2192 C C . TRP A 1 271 ? -20.759 3.349 -2.799 1.00 96.62 271 TRP A C 1
ATOM 2194 O O . TRP A 1 271 ? -20.093 2.977 -3.764 1.00 96.62 271 TRP A O 1
ATOM 2204 N N . PHE A 1 272 ? -20.873 2.611 -1.691 1.00 97.94 272 PHE A N 1
ATOM 2205 C CA . PHE A 1 272 ? -20.231 1.304 -1.556 1.00 97.94 272 PHE A CA 1
ATOM 2206 C C . PHE A 1 272 ? -20.728 0.315 -2.619 1.00 97.94 272 PHE A C 1
ATOM 2208 O O . PHE A 1 272 ? -19.915 -0.321 -3.283 1.00 97.94 272 PHE A O 1
ATOM 2215 N N . GLN A 1 273 ? -22.047 0.205 -2.818 1.00 97.94 273 GLN A N 1
ATOM 2216 C CA . GLN A 1 273 ? -22.636 -0.697 -3.812 1.00 97.94 273 GLN A CA 1
ATOM 2217 C C . GLN A 1 273 ? -22.212 -0.312 -5.231 1.00 97.94 273 GLN A C 1
ATOM 2219 O O . GLN A 1 273 ? -21.915 -1.191 -6.037 1.00 97.94 273 GLN A O 1
ATOM 2224 N N . TYR A 1 274 ? -22.143 0.990 -5.522 1.00 97.44 274 TYR A N 1
ATOM 2225 C CA . TYR A 1 274 ? -21.611 1.487 -6.782 1.00 97.44 274 TYR A CA 1
ATOM 2226 C C . TYR A 1 274 ? -20.166 1.015 -6.979 1.00 97.44 274 TYR A C 1
ATOM 2228 O O . TYR A 1 274 ? -19.901 0.316 -7.952 1.00 97.44 274 TYR A O 1
ATOM 2236 N N . LEU A 1 275 ? -19.251 1.299 -6.045 1.00 97.62 275 LEU A N 1
ATOM 2237 C CA . LEU A 1 275 ? -17.846 0.891 -6.164 1.00 97.62 275 LEU A CA 1
ATOM 2238 C C . LEU A 1 275 ? -17.685 -0.634 -6.273 1.00 97.62 275 LEU A C 1
ATOM 2240 O O . LEU A 1 275 ? -16.980 -1.115 -7.158 1.00 97.62 275 LEU A O 1
ATOM 2244 N N . ASP A 1 276 ? -18.372 -1.398 -5.421 1.00 97.69 276 ASP A N 1
ATOM 2245 C CA . ASP A 1 276 ? -18.309 -2.864 -5.402 1.00 97.69 276 ASP A CA 1
ATOM 2246 C C . ASP A 1 276 ? -18.832 -3.490 -6.704 1.00 97.69 276 ASP A C 1
ATOM 2248 O O . ASP A 1 276 ? -18.335 -4.529 -7.132 1.00 97.69 276 ASP A O 1
ATOM 2252 N N . SER A 1 277 ? -19.796 -2.841 -7.371 1.00 96.38 277 SER A N 1
ATOM 2253 C CA . SER A 1 277 ? -20.297 -3.273 -8.683 1.00 96.38 277 SER A CA 1
ATOM 2254 C C . SER A 1 277 ? -19.314 -3.026 -9.829 1.00 96.38 277 SER A C 1
ATOM 2256 O O . SER A 1 277 ? -19.404 -3.692 -10.857 1.00 96.38 277 SER A O 1
ATOM 2258 N N . GLN A 1 278 ? -18.402 -2.062 -9.672 1.00 95.44 278 GLN A N 1
ATOM 2259 C CA . GLN A 1 278 ? -17.435 -1.676 -10.701 1.00 95.44 278 GLN A CA 1
ATOM 2260 C C . GLN A 1 278 ? -16.104 -2.425 -10.571 1.00 95.44 278 GLN A C 1
ATOM 2262 O O . GLN A 1 278 ? -15.408 -2.594 -11.568 1.00 95.44 278 GLN A O 1
ATOM 2267 N N . ILE A 1 279 ? -15.726 -2.846 -9.360 1.00 95.44 279 ILE A N 1
ATOM 2268 C CA . ILE A 1 279 ? -14.460 -3.545 -9.114 1.00 95.44 279 ILE A CA 1
ATOM 2269 C C . ILE A 1 279 ? -14.640 -5.040 -9.374 1.00 95.44 279 ILE A C 1
ATOM 2271 O O . ILE A 1 279 ? -15.310 -5.750 -8.623 1.00 95.44 279 ILE A O 1
ATOM 2275 N N . THR A 1 280 ? -13.991 -5.541 -10.413 1.00 94.81 280 THR A N 1
ATOM 2276 C CA . THR A 1 280 ? -13.941 -6.962 -10.767 1.00 94.81 280 THR A CA 1
ATOM 2277 C C . THR A 1 280 ? -12.716 -7.657 -10.179 1.00 94.81 280 THR A C 1
ATOM 2279 O O . THR A 1 280 ? -12.874 -8.789 -9.735 1.00 94.81 280 THR A O 1
ATOM 2282 N N . SER A 1 281 ? -11.569 -6.971 -10.061 1.00 93.19 281 SER A N 1
ATOM 2283 C CA . SER A 1 281 ? -10.351 -7.537 -9.455 1.00 93.19 281 SER A CA 1
ATOM 2284 C C . SER A 1 281 ? -10.647 -8.081 -8.061 1.00 93.19 281 SER A C 1
ATOM 2286 O O . SER A 1 281 ? -11.185 -7.384 -7.193 1.00 93.19 281 SER A O 1
ATOM 2288 N N . GLU A 1 282 ? -10.289 -9.341 -7.847 1.00 93.69 282 GLU A N 1
ATOM 2289 C CA . GLU A 1 282 ? -10.594 -10.095 -6.642 1.00 93.69 282 GLU A CA 1
ATOM 2290 C C . GLU A 1 282 ? -9.941 -9.457 -5.411 1.00 93.69 282 GLU A C 1
ATOM 2292 O O . GLU A 1 282 ? -10.632 -9.163 -4.426 1.00 93.69 282 GLU A O 1
ATOM 2297 N N . ARG A 1 283 ? -8.633 -9.168 -5.475 1.00 93.19 283 ARG A N 1
ATOM 2298 C CA . ARG A 1 283 ? -7.890 -8.542 -4.373 1.00 93.19 283 ARG A CA 1
ATOM 2299 C C . ARG A 1 283 ? -8.437 -7.165 -4.012 1.00 93.19 283 ARG A C 1
ATOM 2301 O O . ARG A 1 283 ? -8.611 -6.845 -2.828 1.00 93.19 283 ARG A O 1
ATOM 2308 N N . ASP A 1 284 ? -8.722 -6.341 -5.015 1.00 95.44 284 ASP A N 1
ATOM 2309 C CA . ASP A 1 284 ? -9.228 -4.988 -4.797 1.00 95.44 284 ASP A CA 1
ATOM 2310 C C . ASP A 1 284 ? -10.653 -5.033 -4.233 1.00 95.44 284 ASP A C 1
ATOM 2312 O O . ASP A 1 284 ? -10.963 -4.339 -3.261 1.00 95.44 284 ASP A O 1
ATOM 2316 N N . ARG A 1 285 ? -11.504 -5.937 -4.727 1.00 96.69 285 ARG A N 1
ATOM 2317 C CA . ARG A 1 285 ? -12.853 -6.147 -4.187 1.00 96.69 285 ARG A CA 1
ATOM 2318 C C . ARG A 1 285 ? -12.814 -6.576 -2.722 1.00 96.69 285 ARG A C 1
ATOM 2320 O O . ARG A 1 285 ? -13.576 -6.051 -1.908 1.00 96.69 285 ARG A O 1
ATOM 2327 N N . TYR A 1 286 ? -11.920 -7.493 -2.346 1.00 98.06 286 TYR A N 1
ATOM 2328 C CA . TYR A 1 286 ? -11.739 -7.854 -0.937 1.00 98.06 286 TYR A CA 1
ATOM 2329 C C . TYR A 1 286 ? -11.297 -6.656 -0.106 1.00 98.06 286 TYR A C 1
ATOM 2331 O O . TYR A 1 286 ? -11.841 -6.433 0.974 1.00 98.06 286 TYR A O 1
ATOM 2339 N N . SER A 1 287 ? -10.372 -5.850 -0.625 1.00 97.81 287 SER A N 1
ATOM 2340 C CA . SER A 1 287 ? -9.876 -4.654 0.056 1.00 97.81 287 SER A CA 1
ATOM 2341 C C . SER A 1 287 ? -10.991 -3.632 0.304 1.00 97.81 287 SER A C 1
ATOM 2343 O O . SER A 1 287 ? -11.119 -3.144 1.427 1.00 97.81 287 SER A O 1
ATOM 2345 N N . LEU A 1 288 ? -11.851 -3.359 -0.686 1.00 98.50 288 LEU A N 1
ATOM 2346 C CA . LEU A 1 288 ? -13.004 -2.465 -0.521 1.00 98.50 288 LEU A CA 1
ATOM 2347 C C . LEU A 1 288 ? -13.975 -2.995 0.544 1.00 98.50 288 LEU A C 1
ATOM 2349 O O . LEU A 1 288 ? -14.401 -2.256 1.432 1.00 98.50 288 LEU A O 1
ATOM 2353 N N . ARG A 1 289 ? -14.313 -4.287 0.479 1.00 98.69 289 ARG A N 1
ATOM 2354 C CA . ARG A 1 289 ? -15.255 -4.917 1.416 1.00 98.69 289 ARG A CA 1
ATOM 2355 C C . ARG A 1 289 ? -14.716 -4.961 2.845 1.00 98.69 289 ARG A C 1
ATOM 2357 O O . ARG A 1 289 ? -15.487 -4.771 3.781 1.00 98.69 289 ARG A O 1
ATOM 2364 N N . ILE A 1 290 ? -13.407 -5.156 3.015 1.00 98.75 290 ILE A N 1
ATOM 2365 C CA . ILE A 1 290 ? -12.717 -5.064 4.309 1.00 98.75 290 ILE A CA 1
ATOM 2366 C C . ILE A 1 290 ? -12.810 -3.641 4.865 1.00 98.75 290 ILE A C 1
ATOM 2368 O O . ILE A 1 290 ? -13.214 -3.489 6.012 1.00 98.75 290 ILE A O 1
ATOM 2372 N N . ILE A 1 291 ? -12.503 -2.612 4.062 1.00 98.44 291 ILE A N 1
ATOM 2373 C CA . ILE A 1 291 ? -12.597 -1.204 4.489 1.00 98.44 291 ILE A CA 1
ATOM 2374 C C . ILE A 1 291 ? -14.023 -0.879 4.950 1.00 98.44 291 ILE A C 1
ATOM 2376 O O . ILE A 1 291 ? -14.216 -0.348 6.043 1.00 98.44 291 ILE A O 1
ATOM 2380 N N . ASN A 1 292 ? -15.029 -1.251 4.154 1.00 98.50 292 ASN A N 1
ATOM 2381 C CA . ASN A 1 292 ? -16.428 -0.992 4.485 1.00 98.50 292 ASN A CA 1
ATOM 2382 C C . ASN A 1 292 ? -16.878 -1.726 5.760 1.00 98.50 292 ASN A C 1
ATOM 2384 O O . ASN A 1 292 ? -17.529 -1.131 6.618 1.00 98.50 292 ASN A O 1
ATOM 2388 N N . ALA A 1 293 ? -16.522 -3.007 5.902 1.00 98.62 293 ALA A N 1
ATOM 2389 C CA . ALA A 1 293 ? -16.874 -3.795 7.080 1.00 98.62 293 ALA A CA 1
ATOM 2390 C C . ALA A 1 293 ? -16.160 -3.299 8.347 1.00 98.62 293 ALA A C 1
ATOM 2392 O O . ALA A 1 293 ? -16.766 -3.271 9.415 1.00 98.62 293 ALA A O 1
ATOM 2393 N N . GLU A 1 294 ? -14.899 -2.869 8.240 1.00 97.75 294 GLU A N 1
ATOM 2394 C CA . GLU A 1 294 ? -14.157 -2.286 9.361 1.00 97.75 294 GLU A CA 1
ATOM 2395 C C . GLU A 1 294 ? -14.743 -0.936 9.789 1.00 97.75 294 GLU A C 1
ATOM 2397 O O . GLU A 1 294 ? -14.895 -0.695 10.985 1.00 97.75 294 GLU A O 1
ATOM 2402 N N . TYR A 1 295 ? -15.126 -0.080 8.837 1.00 97.69 295 TYR A N 1
ATOM 2403 C CA . TYR A 1 295 ? -15.818 1.177 9.132 1.00 97.69 295 TYR A CA 1
ATOM 2404 C C . TYR A 1 295 ? -17.162 0.952 9.837 1.00 97.69 295 TYR A C 1
ATOM 2406 O O . TYR A 1 295 ? -17.480 1.645 10.800 1.00 97.69 295 TYR A O 1
ATOM 2414 N N . GLY A 1 296 ? -17.941 -0.026 9.367 1.00 96.94 296 GLY A N 1
ATOM 2415 C CA . GLY A 1 296 ? -19.241 -0.371 9.941 1.00 96.94 296 GLY A CA 1
ATOM 2416 C C . GLY A 1 296 ? -19.180 -1.210 11.219 1.00 96.94 296 GLY A C 1
ATOM 2417 O O . GLY A 1 296 ? -20.236 -1.530 11.759 1.00 96.94 296 GLY A O 1
ATOM 2418 N N . GLU A 1 297 ? -17.984 -1.595 11.678 1.00 97.50 297 GLU A N 1
ATOM 2419 C CA . GLU A 1 297 ? -17.779 -2.567 12.763 1.00 97.50 297 GLU A CA 1
ATOM 2420 C C . GLU A 1 297 ? -18.540 -3.895 12.548 1.00 97.50 297 GLU A C 1
ATOM 2422 O O . GLU A 1 297 ? -18.914 -4.593 13.495 1.00 97.50 297 GLU A O 1
ATOM 2427 N N . ASP A 1 298 ? -18.754 -4.288 11.288 1.00 98.50 298 ASP A N 1
ATOM 2428 C CA . ASP A 1 298 ? -19.355 -5.576 10.943 1.00 98.50 298 ASP A CA 1
ATOM 2429 C C . ASP A 1 298 ? -18.288 -6.668 11.029 1.00 98.50 298 ASP A C 1
ATOM 2431 O O . ASP A 1 298 ? -17.646 -7.054 10.048 1.00 98.50 298 ASP A O 1
ATOM 2435 N N . TRP A 1 299 ? -18.089 -7.185 12.240 1.00 98.75 299 TRP A N 1
ATOM 2436 C CA . TRP A 1 299 ? -17.066 -8.193 12.512 1.00 98.75 299 TRP A CA 1
ATOM 2437 C C . TRP A 1 299 ? -17.277 -9.494 11.727 1.00 98.75 299 TRP A C 1
ATOM 2439 O O . TRP A 1 299 ? -16.307 -10.199 11.445 1.00 98.75 299 TRP A O 1
ATOM 2449 N N . LYS A 1 300 ? -18.517 -9.827 11.339 1.00 98.75 300 LYS A N 1
ATOM 2450 C CA . LYS A 1 300 ? -18.805 -11.039 10.557 1.00 98.75 300 LYS A CA 1
ATOM 2451 C C . LYS A 1 300 ? -18.345 -10.872 9.115 1.00 98.75 300 LYS A C 1
ATOM 2453 O O . LYS A 1 300 ? -17.603 -11.724 8.620 1.00 98.75 300 LYS A O 1
ATOM 2458 N N . GLU A 1 301 ? -18.739 -9.783 8.457 1.00 98.69 301 GLU A N 1
ATOM 2459 C CA . GLU A 1 301 ? -18.279 -9.497 7.095 1.00 98.69 301 GLU A CA 1
ATOM 2460 C C . GLU A 1 301 ? -16.773 -9.207 7.067 1.00 98.69 301 GLU A C 1
ATOM 2462 O O . GLU A 1 301 ? -16.079 -9.695 6.171 1.00 98.69 301 GLU A O 1
ATOM 2467 N N . LEU A 1 302 ? -16.226 -8.533 8.085 1.00 98.88 302 LEU A N 1
ATOM 2468 C CA . LEU A 1 302 ? -14.790 -8.282 8.183 1.00 98.88 302 LEU A CA 1
ATOM 2469 C C . LEU A 1 302 ? -14.001 -9.595 8.268 1.00 98.88 302 LEU A C 1
ATOM 2471 O O . LEU A 1 302 ? -13.048 -9.781 7.510 1.00 98.88 302 LEU A O 1
ATOM 2475 N N . ALA A 1 303 ? -14.411 -10.545 9.120 1.00 98.81 303 ALA A N 1
ATOM 2476 C CA . ALA A 1 303 ? -13.756 -11.853 9.237 1.00 98.81 303 ALA A CA 1
ATOM 2477 C C . ALA A 1 303 ? -13.853 -12.683 7.943 1.00 98.81 303 ALA A C 1
ATOM 2479 O O . ALA A 1 303 ? -12.905 -13.383 7.576 1.00 98.81 303 ALA A O 1
ATOM 2480 N N . LYS A 1 304 ? -14.988 -12.595 7.242 1.00 98.75 304 LYS A N 1
ATOM 2481 C CA . LYS A 1 304 ? -15.242 -13.282 5.970 1.00 98.75 304 LYS A CA 1
ATOM 2482 C C . LYS A 1 304 ? -14.329 -12.768 4.857 1.00 98.75 304 LYS A C 1
ATOM 2484 O O . LYS A 1 304 ? -13.630 -13.570 4.240 1.00 98.75 304 LYS A O 1
ATOM 2489 N N . TRP A 1 305 ? -14.308 -11.458 4.604 1.00 98.69 305 TRP A N 1
ATOM 2490 C CA . TRP A 1 305 ? -13.536 -10.893 3.490 1.00 98.69 305 TRP A CA 1
ATOM 2491 C C . TRP A 1 305 ? -12.036 -10.882 3.760 1.00 98.69 305 TRP A C 1
ATOM 2493 O O . TRP A 1 305 ? -11.269 -11.270 2.884 1.00 98.69 305 TRP A O 1
ATOM 2503 N N . SER A 1 306 ? -11.612 -10.561 4.985 1.00 98.75 306 SER A N 1
ATOM 2504 C CA . SER A 1 306 ? -10.199 -10.701 5.370 1.00 98.75 306 SER A CA 1
ATOM 2505 C C . SER A 1 306 ? -9.736 -12.161 5.348 1.00 98.75 306 SER A C 1
ATOM 2507 O O . SER A 1 306 ? -8.586 -12.438 5.030 1.00 98.75 306 SER A O 1
ATOM 2509 N N . GLY A 1 307 ? -10.630 -13.117 5.624 1.00 98.62 307 GLY A N 1
ATOM 2510 C CA . GLY A 1 307 ? -10.343 -14.540 5.484 1.00 98.62 307 GLY A CA 1
ATOM 2511 C C . GLY A 1 307 ? -10.136 -15.000 4.052 1.00 98.62 307 GLY A C 1
ATOM 2512 O O . GLY A 1 307 ? -9.179 -15.726 3.803 1.00 98.62 307 GLY A O 1
ATOM 2513 N N . LYS A 1 308 ? -10.983 -14.552 3.119 1.00 98.31 308 LYS A N 1
ATOM 2514 C CA . LYS A 1 308 ? -10.771 -14.800 1.687 1.00 98.31 308 LYS A CA 1
ATOM 2515 C C . LYS A 1 308 ? -9.458 -14.193 1.204 1.00 98.31 308 LYS A C 1
ATOM 2517 O O . LYS A 1 308 ? -8.658 -14.891 0.594 1.00 98.31 308 LYS A O 1
ATOM 2522 N N . ALA A 1 309 ? -9.196 -12.939 1.575 1.00 97.94 309 ALA A N 1
ATOM 2523 C CA . ALA A 1 309 ? -7.966 -12.253 1.205 1.00 97.94 309 ALA A CA 1
ATOM 2524 C C . ALA A 1 309 ? -6.713 -12.980 1.721 1.00 97.94 309 ALA A C 1
ATOM 2526 O O . ALA A 1 309 ? -5.778 -13.190 0.963 1.00 97.94 309 ALA A O 1
ATOM 2527 N N . VAL A 1 310 ? -6.703 -13.442 2.976 1.00 97.75 310 VAL A N 1
ATOM 2528 C CA . VAL A 1 310 ? -5.583 -14.227 3.525 1.00 97.75 310 VAL A CA 1
ATOM 2529 C C . VAL A 1 310 ? -5.425 -15.587 2.835 1.00 97.75 310 VAL A C 1
ATOM 2531 O O . VAL A 1 310 ? -4.300 -16.040 2.647 1.00 97.75 310 VAL A O 1
ATOM 2534 N N . ALA A 1 311 ? -6.524 -16.252 2.477 1.00 96.69 311 ALA A N 1
ATOM 2535 C CA . ALA A 1 311 ? -6.470 -17.562 1.831 1.00 96.69 311 ALA A CA 1
ATOM 2536 C C . ALA A 1 311 ? -5.910 -17.488 0.401 1.00 96.69 311 ALA A C 1
ATOM 2538 O O . ALA A 1 311 ? -5.118 -18.344 0.015 1.00 96.69 311 ALA A O 1
ATOM 2539 N N . GLU A 1 312 ? -6.307 -16.471 -0.363 1.00 93.75 312 GLU A N 1
ATOM 2540 C CA . GLU A 1 312 ? -5.913 -16.300 -1.769 1.00 93.75 312 GLU A CA 1
ATOM 2541 C C . GLU A 1 312 ? -4.601 -15.508 -1.917 1.00 93.75 312 GLU A C 1
ATOM 2543 O O . GLU A 1 312 ? -3.824 -15.761 -2.835 1.00 93.75 312 GLU A O 1
ATOM 2548 N N . TYR A 1 313 ? -4.296 -14.617 -0.966 1.00 92.50 313 TYR A N 1
ATOM 2549 C CA . TYR A 1 313 ? -3.119 -13.742 -0.973 1.00 92.50 313 TYR A CA 1
ATOM 2550 C C . TYR A 1 313 ? -2.310 -13.858 0.336 1.00 92.50 313 TYR A C 1
ATOM 2552 O O . TYR A 1 313 ? -2.114 -12.866 1.046 1.00 92.50 313 TYR A O 1
ATOM 2560 N N . PRO A 1 314 ? -1.791 -15.050 0.692 1.00 91.94 314 PRO A N 1
ATOM 2561 C CA . PRO A 1 314 ? -1.215 -15.317 2.015 1.00 91.94 314 PRO A CA 1
ATOM 2562 C C . PRO A 1 314 ? 0.056 -14.517 2.327 1.00 91.94 314 PRO A C 1
ATOM 2564 O O . PRO A 1 314 ? 0.386 -14.349 3.502 1.00 91.94 314 PRO A O 1
ATOM 2567 N N . THR A 1 315 ? 0.748 -14.008 1.303 1.00 89.81 315 THR A N 1
ATOM 2568 C CA . THR A 1 315 ? 1.939 -13.149 1.427 1.00 89.81 315 THR A CA 1
ATOM 2569 C C . THR A 1 315 ? 1.598 -11.696 1.778 1.00 89.81 315 THR A C 1
ATOM 2571 O O . THR A 1 315 ? 2.481 -10.923 2.123 1.00 89.81 315 THR A O 1
ATOM 2574 N N . TYR A 1 316 ? 0.328 -11.290 1.694 1.00 91.69 316 TYR A N 1
ATOM 2575 C CA . TYR A 1 316 ? -0.112 -9.934 2.027 1.00 91.69 316 TYR A CA 1
ATOM 2576 C C . TYR A 1 316 ? -0.482 -9.848 3.512 1.00 91.69 316 TYR A C 1
ATOM 2578 O O . TYR A 1 316 ? -1.643 -9.978 3.914 1.00 91.69 316 TYR A O 1
ATOM 2586 N N . TYR A 1 317 ? 0.534 -9.636 4.351 1.00 94.06 317 TYR A N 1
ATOM 2587 C CA . TYR A 1 317 ? 0.404 -9.547 5.813 1.00 94.06 317 TYR A CA 1
ATOM 2588 C C . TYR A 1 317 ? -0.642 -8.504 6.280 1.00 94.06 317 TYR A C 1
ATOM 2590 O O . TYR A 1 317 ? -1.246 -8.668 7.343 1.00 94.06 317 TYR A O 1
ATOM 2598 N N . ASN A 1 318 ? -0.913 -7.456 5.491 1.00 94.38 318 ASN A N 1
ATOM 2599 C CA . ASN A 1 318 ? -1.858 -6.387 5.828 1.00 94.38 318 ASN A CA 1
ATOM 2600 C C . ASN A 1 318 ? -3.307 -6.889 5.991 1.00 94.38 318 ASN A C 1
ATOM 2602 O O . ASN A 1 318 ? -4.080 -6.282 6.733 1.00 94.38 318 ASN A O 1
ATOM 2606 N N . TYR A 1 319 ? -3.686 -8.022 5.385 1.00 97.75 319 TYR A N 1
ATOM 2607 C CA . TYR A 1 319 ? -5.011 -8.626 5.593 1.00 97.75 319 TYR A CA 1
ATOM 2608 C C . TYR A 1 319 ? -5.159 -9.356 6.933 1.00 97.75 319 TYR A C 1
ATOM 2610 O O . TYR A 1 319 ? -6.278 -9.624 7.381 1.00 97.75 319 TYR A O 1
ATOM 2618 N N . TYR A 1 320 ? -4.055 -9.644 7.621 1.00 98.56 320 TYR A N 1
ATOM 2619 C CA . TYR A 1 320 ? -4.095 -10.373 8.882 1.00 98.56 320 TYR A CA 1
ATOM 2620 C C . TYR A 1 320 ? -4.510 -9.492 10.070 1.00 98.56 320 TYR A C 1
ATOM 2622 O O . TYR A 1 320 ? -5.114 -10.016 11.007 1.00 98.56 320 TYR A O 1
ATOM 2630 N N . ARG A 1 321 ? -4.287 -8.166 10.029 1.00 98.19 321 ARG A N 1
ATOM 2631 C CA . ARG A 1 321 ? -4.806 -7.232 11.051 1.00 98.19 321 ARG A CA 1
ATOM 2632 C C . ARG A 1 321 ? -6.336 -7.227 11.111 1.00 98.19 321 ARG A C 1
ATOM 2634 O O . ARG A 1 321 ? -6.861 -7.576 12.172 1.00 98.19 321 ARG A O 1
ATOM 2641 N N . PRO A 1 322 ? -7.072 -6.881 10.031 1.00 98.38 322 PRO A N 1
ATOM 2642 C CA . PRO A 1 322 ? -8.532 -6.870 10.074 1.00 98.38 322 PRO A CA 1
ATOM 2643 C C . PRO A 1 322 ? -9.097 -8.254 10.413 1.00 98.38 322 PRO A C 1
ATOM 2645 O O . PRO A 1 322 ? -10.055 -8.348 11.180 1.00 98.38 322 PRO A O 1
ATOM 2648 N N . ARG A 1 323 ? -8.456 -9.337 9.944 1.00 98.62 323 ARG A N 1
ATOM 2649 C CA . ARG A 1 323 ? -8.821 -10.712 10.318 1.00 98.62 323 ARG A CA 1
ATOM 2650 C C . ARG A 1 323 ? -8.692 -10.955 11.818 1.00 98.62 323 ARG A C 1
ATOM 2652 O O . ARG A 1 323 ? -9.647 -11.405 12.446 1.00 98.62 323 ARG A O 1
ATOM 2659 N N . GLY A 1 324 ? -7.529 -10.656 12.391 1.00 98.56 324 GLY A N 1
ATOM 2660 C CA . GLY A 1 324 ? -7.253 -10.843 13.812 1.00 98.56 324 GLY A CA 1
ATOM 2661 C C . GLY A 1 324 ? -8.217 -10.065 14.705 1.00 98.56 324 GLY A C 1
ATOM 2662 O O . GLY A 1 324 ? -8.797 -10.636 15.627 1.00 98.56 324 GLY A O 1
ATOM 2663 N N . TYR A 1 325 ? -8.460 -8.793 14.380 1.00 98.44 325 TYR A N 1
ATOM 2664 C CA . TYR A 1 325 ? -9.419 -7.948 15.097 1.00 98.44 325 TYR A CA 1
ATOM 2665 C C . TYR A 1 325 ? -10.848 -8.491 15.022 1.00 98.44 325 TYR A C 1
ATOM 2667 O O . TYR A 1 325 ? -11.506 -8.632 16.054 1.00 98.44 325 TYR A O 1
ATOM 2675 N N . ALA A 1 326 ? -11.322 -8.840 13.824 1.00 98.81 326 ALA A N 1
ATOM 2676 C CA . ALA A 1 326 ? -12.667 -9.373 13.640 1.00 98.81 326 ALA A CA 1
ATOM 2677 C C . ALA A 1 326 ? -12.876 -10.677 14.421 1.00 98.81 326 ALA A C 1
ATOM 2679 O O . ALA A 1 326 ? -13.870 -10.835 15.127 1.00 98.81 326 ALA A O 1
ATOM 2680 N N . LEU A 1 327 ? -11.914 -11.601 14.350 1.00 98.81 327 LEU A N 1
ATOM 2681 C CA . LEU A 1 327 ? -11.976 -12.879 15.059 1.00 98.81 327 LEU A CA 1
ATOM 2682 C C . LEU A 1 327 ? -11.947 -12.695 16.579 1.00 98.81 327 LEU A C 1
ATOM 2684 O O . LEU A 1 327 ? -12.700 -13.372 17.278 1.00 98.81 327 LEU A O 1
ATOM 2688 N N . ALA A 1 328 ? -11.150 -11.749 17.088 1.00 98.50 328 ALA A N 1
ATOM 2689 C CA . ALA A 1 328 ? -11.132 -11.408 18.508 1.00 98.50 328 ALA A CA 1
ATOM 2690 C C . ALA A 1 328 ? -12.503 -10.896 18.976 1.00 98.50 328 ALA A C 1
ATOM 2692 O O . ALA A 1 328 ? -13.027 -11.360 19.987 1.00 98.50 328 ALA A O 1
ATOM 2693 N N . LYS A 1 329 ? -13.127 -9.996 18.204 1.00 98.38 329 LYS A N 1
ATOM 2694 C CA . LYS A 1 329 ? -14.471 -9.462 18.489 1.00 98.38 329 LYS A CA 1
ATOM 2695 C C . LYS A 1 329 ? -15.571 -10.523 18.414 1.00 98.38 329 LYS A C 1
ATOM 2697 O O . LYS A 1 329 ? -16.567 -10.415 19.120 1.00 98.38 329 LYS A O 1
ATOM 2702 N N . LEU A 1 330 ? -15.377 -11.561 17.603 1.00 98.44 330 LEU A N 1
ATOM 2703 C CA . LEU A 1 330 ? -16.277 -12.713 17.500 1.00 98.44 330 LEU A CA 1
ATOM 2704 C C . LEU A 1 330 ? -15.992 -13.818 18.536 1.00 98.44 330 LEU A C 1
ATOM 2706 O O . LEU A 1 330 ? -16.638 -14.863 18.485 1.00 98.44 330 LEU A O 1
ATOM 2710 N N . GLY A 1 331 ? -15.027 -13.632 19.444 1.00 97.69 331 GLY A N 1
ATOM 2711 C CA . GLY A 1 331 ? -14.666 -14.625 20.464 1.00 97.69 331 GLY A CA 1
ATOM 2712 C C . GLY A 1 331 ? -13.880 -15.833 19.938 1.00 97.69 331 GLY A C 1
ATOM 2713 O O . GLY A 1 331 ? -13.716 -16.821 20.649 1.00 97.69 331 GLY A O 1
ATOM 2714 N N . LYS A 1 332 ? -13.368 -15.778 18.703 1.00 98.19 332 LYS A N 1
ATOM 2715 C CA . LYS A 1 332 ? -12.555 -16.843 18.093 1.00 98.19 332 LYS A CA 1
ATOM 2716 C C . LYS A 1 332 ? -11.073 -16.669 18.434 1.00 98.19 332 LYS A C 1
ATOM 2718 O O . LYS A 1 332 ? -10.238 -16.409 17.568 1.00 98.19 332 LYS A O 1
ATOM 2723 N N . THR A 1 333 ? -10.753 -16.791 19.720 1.00 97.88 333 THR A N 1
ATOM 2724 C CA . THR A 1 333 ? -9.464 -16.383 20.308 1.00 97.88 333 THR A CA 1
ATOM 2725 C C . THR A 1 333 ? -8.236 -16.998 19.632 1.00 97.88 333 THR A C 1
ATOM 2727 O O . THR A 1 333 ? -7.314 -16.266 19.280 1.00 97.88 333 THR A O 1
ATOM 2730 N N . GLN A 1 334 ? -8.208 -18.314 19.396 1.00 98.06 334 GLN A N 1
ATOM 2731 C CA . GLN A 1 334 ? -7.021 -18.972 18.822 1.00 98.06 334 GLN A CA 1
ATOM 2732 C C . GLN A 1 334 ? -6.739 -18.535 17.379 1.00 98.06 334 GLN A C 1
ATOM 2734 O O . GLN A 1 334 ? -5.597 -18.269 17.006 1.00 98.06 334 GLN A O 1
ATOM 2739 N N . GLU A 1 335 ? -7.788 -18.397 16.572 1.00 98.31 335 GLU A N 1
ATOM 2740 C CA . GLU A 1 335 ? -7.679 -17.941 15.185 1.00 98.31 335 GLU A CA 1
ATOM 2741 C C . GLU A 1 335 ? -7.261 -16.462 15.124 1.00 98.31 335 GLU A C 1
ATOM 2743 O O . GLU A 1 335 ? -6.462 -16.075 14.268 1.00 98.31 335 GLU A O 1
ATOM 2748 N N . ALA A 1 336 ? -7.752 -15.647 16.065 1.00 98.75 336 ALA A N 1
ATOM 2749 C CA . ALA A 1 336 ? -7.338 -14.257 16.221 1.00 98.75 336 ALA A CA 1
ATOM 2750 C C . ALA A 1 336 ? -5.846 -14.144 16.565 1.00 98.75 336 ALA A C 1
ATOM 2752 O O . ALA A 1 336 ? -5.124 -13.395 15.909 1.00 98.75 336 ALA A O 1
ATOM 2753 N N . ILE A 1 337 ? -5.368 -14.930 17.539 1.00 98.62 337 ILE A N 1
ATOM 2754 C CA . ILE A 1 337 ? -3.950 -14.990 17.925 1.00 98.62 337 ILE A CA 1
ATOM 2755 C C . ILE A 1 337 ? -3.085 -15.389 16.724 1.00 98.62 337 ILE A C 1
ATOM 2757 O O . ILE A 1 337 ? -2.069 -14.744 16.464 1.00 98.62 337 ILE A O 1
ATOM 2761 N N . ALA A 1 338 ? -3.484 -16.418 15.971 1.00 98.38 338 ALA A N 1
ATOM 2762 C CA . ALA A 1 338 ? -2.748 -16.865 14.790 1.00 98.38 338 ALA A CA 1
ATOM 2763 C C . ALA A 1 338 ? -2.614 -15.751 13.738 1.00 98.38 338 ALA A C 1
ATOM 2765 O O . ALA A 1 338 ? -1.511 -15.498 13.253 1.00 98.38 338 ALA A O 1
ATOM 2766 N N . ALA A 1 339 ? -3.707 -15.043 13.435 1.00 98.50 339 ALA A N 1
ATOM 2767 C CA . ALA A 1 339 ? -3.681 -13.941 12.480 1.00 98.50 339 ALA A CA 1
ATOM 2768 C C . ALA A 1 339 ? -2.835 -12.755 12.980 1.00 98.50 339 ALA A C 1
ATOM 2770 O O . ALA A 1 339 ? -1.964 -12.266 12.261 1.00 98.50 339 ALA A O 1
ATOM 2771 N N . LEU A 1 340 ? -3.027 -12.330 14.232 1.00 98.50 340 LEU A N 1
ATOM 2772 C CA . LEU A 1 340 ? -2.278 -11.214 14.816 1.00 98.50 340 LEU A CA 1
ATOM 2773 C C . LEU A 1 340 ? -0.773 -11.501 14.895 1.00 98.50 340 LEU A C 1
ATOM 2775 O O . LEU A 1 340 ? 0.016 -10.606 14.613 1.00 98.50 340 LEU A O 1
ATOM 2779 N N . ASN A 1 341 ? -0.351 -12.734 15.203 1.00 98.19 341 ASN A N 1
ATOM 2780 C CA . ASN A 1 341 ? 1.073 -13.093 15.194 1.00 98.19 341 ASN A CA 1
ATOM 2781 C C . ASN A 1 341 ? 1.723 -12.847 13.817 1.00 98.19 341 ASN A C 1
ATOM 2783 O O . ASN A 1 341 ? 2.866 -12.394 13.761 1.00 98.19 341 ASN A O 1
ATOM 2787 N N . ILE A 1 342 ? 1.014 -13.128 12.716 1.00 97.31 342 ILE A N 1
ATOM 2788 C CA . ILE A 1 342 ? 1.528 -12.892 11.357 1.00 97.31 342 ILE A CA 1
ATOM 2789 C C . ILE A 1 342 ? 1.627 -11.394 11.077 1.00 97.31 342 ILE A C 1
ATOM 2791 O O . ILE A 1 342 ? 2.680 -10.934 10.646 1.00 97.31 342 ILE A O 1
ATOM 2795 N N . TYR A 1 343 ? 0.575 -10.628 11.374 1.00 97.44 343 TYR A N 1
ATOM 2796 C CA . TYR A 1 343 ? 0.598 -9.175 11.200 1.00 97.44 343 TYR A CA 1
ATOM 2797 C C . TYR A 1 343 ? 1.764 -8.535 11.975 1.00 97.44 343 TYR A C 1
ATOM 2799 O O . TYR A 1 343 ? 2.616 -7.884 11.379 1.00 97.44 343 TYR A O 1
ATOM 2807 N N . ILE A 1 344 ? 1.887 -8.827 13.276 1.00 95.94 344 ILE A N 1
ATOM 2808 C CA . ILE A 1 344 ? 2.935 -8.274 14.153 1.00 95.94 344 ILE A CA 1
ATOM 2809 C C . ILE A 1 344 ? 4.351 -8.605 13.682 1.00 95.94 344 ILE A C 1
ATOM 2811 O O . ILE A 1 344 ? 5.271 -7.811 13.893 1.00 95.94 344 ILE A O 1
ATOM 2815 N N . LYS A 1 345 ? 4.543 -9.767 13.049 1.00 93.94 345 LYS A N 1
ATOM 2816 C CA . LYS A 1 345 ? 5.842 -10.168 12.506 1.00 93.94 345 LYS A CA 1
ATOM 2817 C C . LYS A 1 345 ? 6.324 -9.217 11.406 1.00 93.94 345 LYS A C 1
ATOM 2819 O O . LYS A 1 345 ? 7.530 -8.983 11.327 1.00 93.94 345 LYS A O 1
ATOM 2824 N N . TYR A 1 346 ? 5.408 -8.687 10.597 1.00 92.12 346 TYR A N 1
ATOM 2825 C CA . TYR A 1 346 ? 5.725 -7.974 9.358 1.00 92.12 346 TYR A CA 1
ATOM 2826 C C . TYR A 1 346 ? 5.337 -6.491 9.351 1.00 92.12 346 TYR A C 1
ATOM 2828 O O . TYR A 1 346 ? 5.759 -5.783 8.454 1.00 92.12 346 TYR A O 1
ATOM 2836 N N . SER A 1 347 ? 4.591 -5.994 10.340 1.00 93.19 347 SER A N 1
ATOM 2837 C CA . SER A 1 347 ? 4.004 -4.646 10.302 1.00 93.19 347 SER A CA 1
ATOM 2838 C C . SER A 1 347 ? 4.648 -3.634 11.260 1.00 93.19 347 SER A C 1
ATOM 2840 O O . SER A 1 347 ? 3.958 -2.732 11.729 1.00 93.19 347 SER A O 1
ATOM 2842 N N . LYS A 1 348 ? 5.913 -3.798 11.668 1.00 90.94 348 LYS A N 1
ATOM 2843 C CA . LYS A 1 348 ? 6.511 -2.979 12.752 1.00 90.94 348 LYS A CA 1
ATOM 2844 C C . LYS A 1 348 ? 6.600 -1.483 12.429 1.00 90.94 348 LYS A C 1
ATOM 2846 O O . LYS A 1 348 ? 6.787 -0.670 13.329 1.00 90.94 348 LYS A O 1
ATOM 2851 N N . ASP A 1 349 ? 6.477 -1.146 11.157 1.00 89.31 349 ASP A N 1
ATOM 2852 C CA . ASP A 1 349 ? 6.435 0.200 10.610 1.00 89.31 349 ASP A CA 1
ATOM 2853 C C . ASP A 1 349 ? 5.034 0.830 10.588 1.00 89.31 349 ASP A C 1
ATOM 2855 O O . ASP A 1 349 ? 4.908 2.034 10.370 1.00 89.31 349 ASP A O 1
ATOM 2859 N N . GLU A 1 350 ? 3.976 0.054 10.832 1.00 92.31 350 GLU A N 1
ATOM 2860 C CA . GLU A 1 350 ? 2.601 0.543 10.755 1.00 92.31 350 GLU A CA 1
ATOM 2861 C C . GLU A 1 350 ? 2.107 1.189 12.056 1.00 92.31 350 GLU A C 1
ATOM 2863 O O . GLU A 1 350 ? 2.340 0.700 13.164 1.00 92.31 350 GLU A O 1
ATOM 2868 N N . VAL A 1 351 ? 1.292 2.240 11.919 1.00 91.94 351 VAL A N 1
ATOM 2869 C CA . VAL A 1 351 ? 0.686 2.984 13.042 1.00 91.94 351 VAL A CA 1
ATOM 2870 C C . VAL A 1 351 ? -0.112 2.077 13.991 1.00 91.94 351 VAL A C 1
ATOM 2872 O O . VAL A 1 351 ? -0.098 2.275 15.207 1.00 91.94 351 VAL A O 1
ATOM 2875 N N . HIS A 1 352 ? -0.771 1.047 13.453 1.00 92.56 352 HIS A N 1
ATOM 2876 C CA . HIS A 1 352 ? -1.601 0.116 14.223 1.00 92.56 352 HIS A CA 1
ATOM 2877 C C . HIS A 1 352 ? -0.823 -1.038 14.870 1.00 92.56 352 HIS A C 1
ATOM 2879 O O . HIS A 1 352 ? -1.426 -1.875 15.542 1.00 92.56 352 HIS A O 1
ATOM 2885 N N . TRP A 1 353 ? 0.497 -1.128 14.675 1.00 94.12 353 TRP A N 1
ATOM 2886 C CA . TRP A 1 353 ? 1.305 -2.238 15.185 1.00 94.12 353 TRP A CA 1
ATOM 2887 C C . TRP A 1 353 ? 1.219 -2.394 16.706 1.00 94.12 353 TRP A C 1
ATOM 2889 O O . TRP A 1 353 ? 0.905 -3.480 17.193 1.00 94.12 353 TRP A O 1
ATOM 2899 N N . LYS A 1 354 ? 1.435 -1.310 17.465 1.00 92.94 354 LYS A N 1
ATOM 2900 C CA . LYS A 1 354 ? 1.386 -1.364 18.937 1.00 92.94 354 LYS A CA 1
ATOM 2901 C C . LYS A 1 354 ? -0.001 -1.720 19.461 1.00 92.94 354 LYS A C 1
ATOM 2903 O O . LYS A 1 354 ? -0.112 -2.505 20.396 1.00 92.94 354 LYS A O 1
ATOM 2908 N N . ASP A 1 355 ? -1.049 -1.188 18.840 1.00 94.00 355 ASP A N 1
ATOM 2909 C CA . ASP A 1 355 ? -2.428 -1.449 19.258 1.00 94.00 355 ASP A CA 1
ATOM 2910 C C . ASP A 1 355 ? -2.793 -2.930 19.020 1.00 94.00 355 ASP A C 1
ATOM 2912 O O . ASP A 1 355 ? -3.397 -3.579 19.877 1.00 94.00 355 ASP A O 1
ATOM 2916 N N . ALA A 1 356 ? -2.342 -3.504 17.899 1.00 96.62 356 ALA A N 1
ATOM 2917 C CA . ALA A 1 356 ? -2.500 -4.926 17.606 1.00 96.62 356 ALA A CA 1
ATOM 2918 C C . ALA A 1 356 ? -1.669 -5.826 18.539 1.00 96.62 356 ALA A C 1
ATOM 2920 O O . ALA A 1 356 ? -2.121 -6.918 18.889 1.00 96.62 356 ALA A O 1
ATOM 2921 N N . LEU A 1 357 ? -0.479 -5.379 18.958 1.00 96.38 357 LEU A N 1
ATOM 2922 C CA . LEU A 1 357 ? 0.371 -6.106 19.904 1.00 96.38 357 LEU A CA 1
ATOM 2923 C C . LEU A 1 357 ? -0.299 -6.188 21.280 1.00 96.38 357 LEU A C 1
ATOM 2925 O O . LEU A 1 357 ? -0.391 -7.271 21.850 1.00 96.38 357 LEU A O 1
ATOM 2929 N N . LEU A 1 358 ? -0.855 -5.074 21.763 1.00 96.25 358 LEU A N 1
ATOM 2930 C CA . LEU A 1 358 ? -1.615 -5.040 23.016 1.00 96.25 358 LEU A CA 1
ATOM 2931 C C . LEU A 1 358 ? -2.823 -5.985 22.979 1.00 96.25 358 LEU A C 1
ATOM 2933 O O . LEU A 1 358 ? -3.075 -6.710 23.944 1.00 96.25 358 LEU A O 1
ATOM 2937 N N . LEU A 1 359 ? -3.553 -6.017 21.858 1.00 97.81 359 LEU A N 1
ATOM 2938 C CA . LEU A 1 359 ? -4.655 -6.962 21.671 1.00 97.81 359 LEU A CA 1
ATOM 2939 C C . LEU A 1 359 ? -4.159 -8.416 21.713 1.00 97.81 359 LEU A C 1
ATOM 2941 O O . LEU A 1 359 ? -4.749 -9.246 22.402 1.00 97.81 359 LEU A O 1
ATOM 2945 N N . LEU A 1 360 ? -3.074 -8.727 21.003 1.00 98.19 360 LEU A N 1
ATOM 2946 C CA . LEU A 1 360 ? -2.476 -10.061 20.980 1.00 98.19 360 LEU A CA 1
ATOM 2947 C C . LEU A 1 360 ? -2.065 -10.534 22.382 1.00 98.19 360 LEU A C 1
ATOM 2949 O O . LEU A 1 360 ? -2.368 -11.670 22.755 1.00 98.19 360 LEU A O 1
ATOM 2953 N N . ASP A 1 361 ? -1.410 -9.673 23.158 1.00 97.62 361 ASP A N 1
ATOM 2954 C CA . ASP A 1 361 ? -0.954 -9.992 24.513 1.00 97.62 361 ASP A CA 1
ATOM 2955 C C . ASP A 1 361 ? -2.137 -10.216 25.464 1.00 97.62 361 ASP A C 1
ATOM 2957 O O . ASP A 1 361 ? -2.151 -11.192 26.217 1.00 97.62 361 ASP A O 1
ATOM 2961 N N . SER A 1 362 ? -3.182 -9.387 25.360 1.00 97.62 362 SER A N 1
ATOM 2962 C CA . SER A 1 362 ? -4.429 -9.566 26.113 1.00 97.62 362 SER A CA 1
ATOM 2963 C C . SER A 1 362 ? -5.102 -10.911 25.811 1.00 97.62 362 SER A C 1
ATOM 2965 O O . SER A 1 362 ? -5.500 -11.630 26.731 1.00 97.62 362 SER A O 1
ATOM 2967 N N . LEU A 1 363 ? -5.187 -11.301 24.535 1.00 97.44 363 LEU A N 1
ATOM 2968 C CA . LEU A 1 363 ? -5.775 -12.582 24.130 1.00 97.44 363 LEU A CA 1
ATOM 2969 C C . LEU A 1 363 ? -4.963 -13.778 24.653 1.00 97.44 363 LEU A C 1
ATOM 2971 O O . LEU A 1 363 ? -5.544 -14.757 25.128 1.00 97.44 363 LEU A O 1
ATOM 2975 N N . LYS A 1 364 ? -3.626 -13.699 24.610 1.00 96.75 364 LYS A N 1
ATOM 2976 C CA . LYS A 1 364 ? -2.736 -14.746 25.142 1.00 96.75 364 LYS A CA 1
ATOM 2977 C C . LYS A 1 364 ? -2.883 -14.901 26.654 1.00 96.75 364 LYS A C 1
ATOM 2979 O O . LYS A 1 364 ? -3.040 -16.027 27.120 1.00 96.75 364 LYS A O 1
ATOM 2984 N N . ALA A 1 365 ? -2.897 -13.796 27.399 1.00 95.00 365 ALA A N 1
ATOM 2985 C CA . ALA A 1 365 ? -3.075 -13.816 28.851 1.00 95.00 365 ALA A CA 1
ATOM 2986 C C . ALA A 1 365 ? -4.418 -14.449 29.254 1.00 95.00 365 ALA A C 1
ATOM 2988 O O . ALA A 1 365 ? -4.471 -15.283 30.154 1.00 95.00 365 ALA A O 1
ATOM 2989 N N . ASN A 1 366 ? -5.498 -14.125 28.537 1.00 88.75 366 ASN A N 1
ATOM 2990 C CA . ASN A 1 366 ? -6.820 -14.698 28.803 1.00 88.75 366 ASN A CA 1
ATOM 2991 C C . ASN A 1 366 ? -6.901 -16.201 28.501 1.00 88.75 366 ASN A C 1
ATOM 2993 O O . ASN A 1 366 ? -7.672 -16.901 29.146 1.00 88.75 366 ASN A O 1
ATOM 2997 N N . THR A 1 367 ? -6.103 -16.702 27.554 1.00 86.06 367 THR A N 1
ATOM 2998 C CA . THR A 1 367 ? -6.071 -18.134 27.209 1.00 86.06 367 THR A CA 1
ATOM 2999 C C . THR A 1 367 ? -5.225 -18.951 28.196 1.00 86.06 367 THR A C 1
ATOM 3001 O O . THR A 1 367 ? -5.429 -20.147 28.322 1.00 86.06 367 THR A O 1
ATOM 3004 N N . GLN A 1 368 ? -4.272 -18.330 28.899 1.00 74.81 368 GLN A N 1
ATOM 3005 C CA . GLN A 1 368 ? -3.462 -19.001 29.929 1.00 74.81 368 GLN A CA 1
ATOM 3006 C C . GLN A 1 368 ? -4.190 -19.148 31.275 1.00 74.81 368 GLN A C 1
ATOM 3008 O O . GLN A 1 368 ? -3.782 -19.958 32.102 1.00 74.81 368 GLN A O 1
ATOM 3013 N N . ASN A 1 369 ? -5.249 -18.363 31.491 1.00 62.94 369 ASN A N 1
ATOM 3014 C CA . ASN A 1 369 ? -6.065 -18.367 32.708 1.00 62.94 369 ASN A CA 1
ATOM 3015 C C . ASN A 1 369 ? -7.360 -19.201 32.575 1.00 62.94 369 ASN A C 1
ATOM 3017 O O . ASN A 1 369 ? -8.186 -19.181 33.488 1.00 62.94 369 ASN A O 1
ATOM 3021 N N . GLN A 1 370 ? -7.552 -19.882 31.440 1.00 54.22 370 GLN A N 1
ATOM 3022 C CA . GLN A 1 370 ? -8.630 -20.842 31.162 1.00 54.22 370 GLN A CA 1
ATOM 3023 C C . GLN A 1 370 ? -8.043 -22.247 31.105 1.00 54.22 370 GLN A C 1
ATOM 3025 O O . GLN A 1 370 ? -8.735 -23.176 31.575 1.00 54.22 370 GLN A O 1
#

Foldseek 3Di:
DLLVVQLVLLCVVVVPDDLPDDDDPVCVVVDDLVQQAALVVSLVVLSSQSNHPPDGDDQLVSQLSNLLSPDPDPSSLVSLLVSLLSLLPDPDQLQSSLVSLLCSCSNFLLLDPVRVVSLLVSLVVRDDCVPRLSNVLSSQLCCCVSPQLQQVHDDPLCVSRVPGDHPCCVLCSLLLLLLQCLLVLVLVVLLVSLVPDDLCVLLDPSNLVRSLVSCVSNVVVVSNVVSLVSLLVCLVVLLVCCLPSVDVVSLLSQLVSCQVVVNPVSQPPCSLVSSLVSGNYLLSNLVSQLSVCVSVVVLVSNLVSLVVNCVSPVSPLVSLQSNLVSCVVVVVLVSSLVSLVSNLSRPSSGSCNVVSVVSNVVSVVVVVVD

Nearest PDB structures (foldseek):
  7dhg-assembly1_C  TM=5.119E-01  e=1.487E-03  Homo sapiens
  9gaw-assembly1_P  TM=4.667E-01  e=9.447E-04  Homo sapiens
  2vyi-assembly2_B  TM=5.555E-01  e=5.161E-02  Homo sapiens
  8pkp-assembly1_V  TM=3.850E-01  e=3.019E-02  Homo sapiens
  5khr-assembly1_C  TM=2.983E-01  e=6.343E-02  Homo sapiens

pLDDT: mean 92.76, std 10.23, range [42.28, 98.88]

Sequence (370 aa):
PFGKSMHELIRKYYPDQDPNEIIGISDYKNSVDLKRLSEEEAYKLLLNRALSSTTIETSPRFWFDLAELMPRNEDQIKFSFQLIENLMLSDIPDLEKSFSLFSSPSIIDTDETKLRERLFKIFDKHRNKGKNPYTYAATIITQTQSGDIRLGKPVNINEAWKDLEHPVLENILIPTKLGILMANKNIKELKDALLEISDERLFSSNLLDVSWPALIMSELNDKVEIAERTAKDSVTQSVTTAARYLDFQSIRFVYDSAKRLNDKSIIPDGWFQYLDSQITSERDRYSLRIINAEYGEDWKELAKWSGKAVAEYPTYYNYYRPRGYALAKLGKTQEAIAALNIYIKYSKDEVHWKDALLLLDSLKANTQNQ

Mean predicted aligned error: 4.62 Å

Solvent-accessible surface area (backbone atoms only — not comparable to full-atom values): 20000 Å² total; per-residue (Å²): 112,53,23,58,54,49,37,59,48,51,39,71,78,44,75,86,65,78,41,85,59,90,76,56,75,73,51,56,81,78,59,69,64,54,47,58,28,39,52,68,58,41,32,50,55,46,48,37,51,51,51,26,88,88,52,79,64,64,59,64,61,61,56,50,56,42,42,53,49,40,67,96,46,72,64,35,49,55,49,38,54,50,50,51,53,48,56,67,74,33,88,61,56,42,65,66,48,16,63,47,52,62,48,46,62,74,43,38,63,41,86,44,64,70,55,32,54,52,52,49,50,54,42,69,74,64,54,40,60,92,8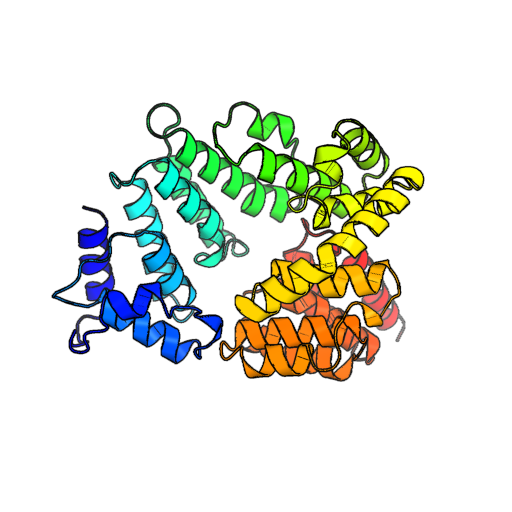6,27,38,32,34,29,29,28,48,51,53,43,47,43,49,58,41,42,37,29,72,54,45,93,73,62,60,68,74,76,48,65,87,52,47,51,102,58,45,70,74,48,49,53,55,49,54,53,38,47,27,50,23,68,65,38,44,67,64,40,39,56,56,52,72,73,48,54,67,76,55,47,60,25,91,90,33,32,84,56,39,42,61,48,31,57,70,44,69,39,60,79,57,36,57,51,39,52,52,51,46,63,71,44,39,65,57,28,53,51,47,18,71,74,66,70,34,65,68,32,46,48,48,45,56,53,45,24,59,74,68,71,34,70,78,74,56,56,89,64,47,67,61,53,50,58,73,53,39,42,14,60,72,60,40,31,51,53,49,29,53,52,20,59,74,69,65,35,41,67,57,15,31,52,33,20,45,51,43,36,71,78,40,66,86,49,46,78,34,23,46,56,22,13,55,16,26,46,77,71,67,40,52,71,63,11,44,57,27,33,55,52,20,62,72,62,34,50,41,35,60,61,34,57,62,50,48,54,50,43,51,52,54,51,56,59,60,74,76,108